Protein 1LVB (pdb70)

Sequence (436 aa):
PRDYNPISSTICHLTNESDGHTTSLYGIGFGPFIITNKHLFRRNNGTLLVQSLHGVFKVKNTTTLQQHLIDGRDIIIRPKDFPPFPQKLKFREPQREERICLVTTNFQTKSSSVSDTSCTFPSSDGIFWKHWIQTKDGQAGSPLVSTRDGFIVGIHSASNFTNTNNYFTSVPKNFELLTNQEAQQWVSGWRLNADSVLWGGHKVFSKPTENLYFQSGTPRDYNPISSTICHLTNESDGHTTSLYGIGFGPFIITNKHLFRRNNGTLLVQSLHGVFKVKNTTTLQQHLIDGRDIIIRPKDFPPFPQKLKFREPQREERICLVTTNFQTKSSSVSDTSCTFPSSDGIFWKHWIQTKDGQAGSPLVSTRDGFIVGIHSASNFTNTNNYFTSVPKNFELLTNQEAQQWVSGWRLNADSVLWGGHKVFSKPTENLYFQSGT

B-factor: mean 45.32, std 8.99, range [18.8, 77.01]

Radius of gyration: 24.38 Å; Cα contacts (8 Å, |Δi|>4): 1129; chains: 4; bounding box: 46×72×44 Å

GO terms:
  GO:0005515 protein binding (F, IPI)

Structure (mmCIF, N/CA/C/O backbone):
data_1LVB
#
_entry.id   1LVB
#
_cell.length_a   125.317
_cell.length_b   125.317
_cell.length_c   127.933
_cell.angle_alpha   90.00
_cell.angle_beta   90.00
_cell.angle_gamma   90.00
#
_symmetry.space_group_name_H-M   'P 42 21 2'
#
loop_
_entity.id
_entity.type
_entity.pdbx_description
1 polymer 'CATALYTIC DOMAIN OF THE NUCLEAR INCLUSION PROTEIN A (NIA)'
2 polymer 'OLIGOPEPTIDE SUBSTRATE FOR THE PROTEASE'
3 non-polymer GLYCEROL
4 water water
#
loop_
_atom_site.group_PDB
_atom_site.id
_atom_site.type_symbol
_atom_site.label_atom_id
_atom_site.label_alt_id
_atom_site.label_comp_id
_atom_site.label_asym_id
_atom_site.label_entity_id
_atom_site.label_seq_id
_atom_site.pdbx_PDB_ins_code
_atom_site.Cartn_x
_atom_site.Cartn_y
_atom_site.Cartn_z
_atom_site.occupancy
_atom_site.B_iso_or_equiv
_atom_site.auth_seq_id
_atom_site.auth_comp_id
_atom_site.auth_asym_id
_atom_site.auth_atom_id
_atom_site.pdbx_PDB_model_num
ATOM 1 N N . PRO A 1 15 ? 54.812 42.046 36.884 1.00 53.19 8 PRO A N 1
ATOM 2 C CA . PRO A 1 15 ? 54.578 43.345 36.209 1.00 52.30 8 PRO A CA 1
ATOM 3 C C . PRO A 1 15 ? 53.140 43.779 36.440 1.00 50.51 8 PRO A C 1
ATOM 4 O O . PRO A 1 15 ? 52.230 42.953 36.459 1.00 51.76 8 PRO A O 1
ATOM 8 N N . ARG A 1 16 ? 52.942 45.078 36.618 1.00 47.57 9 ARG A N 1
ATOM 9 C CA . ARG A 1 16 ? 51.616 45.632 36.837 1.00 44.78 9 ARG A CA 1
ATOM 10 C C . ARG A 1 16 ? 50.774 45.505 35.571 1.00 42.10 9 ARG A C 1
ATOM 11 O O . ARG A 1 16 ? 51.282 45.672 34.459 1.00 39.32 9 ARG A O 1
ATOM 19 N N . ASP A 1 17 ? 49.490 45.203 35.749 1.00 40.06 10 ASP A N 1
ATOM 20 C CA . ASP A 1 17 ? 48.564 45.100 34.623 1.00 39.95 10 ASP A CA 1
ATOM 21 C C . ASP A 1 17 ? 47.786 46.418 34.523 1.00 38.33 10 ASP A C 1
ATOM 22 O O . ASP A 1 17 ? 47.038 46.774 35.432 1.00 36.40 10 ASP A O 1
ATOM 27 N N . TYR A 1 18 ? 47.967 47.131 33.415 1.00 36.99 11 TYR A N 1
ATOM 28 C CA . TYR A 1 18 ? 47.306 48.413 33.213 1.00 36.68 11 TYR A CA 1
ATOM 29 C C . TYR A 1 18 ? 46.028 48.345 32.375 1.00 37.51 11 TYR A C 1
ATOM 30 O O . TYR A 1 18 ? 45.395 49.373 32.118 1.00 36.46 11 TYR A O 1
ATOM 39 N N . ASN A 1 19 ? 45.633 47.150 31.944 1.00 36.10 12 ASN A N 1
ATOM 40 C CA . ASN A 1 19 ? 44.417 47.060 31.151 1.00 35.94 12 ASN A CA 1
ATOM 41 C C . ASN A 1 19 ? 43.191 47.625 31.872 1.00 34.40 12 ASN A C 1
ATOM 42 O O . ASN A 1 19 ? 42.305 48.193 31.238 1.00 34.75 12 ASN A O 1
ATOM 47 N N . PRO A 1 20 ? 43.115 47.477 33.204 1.00 34.42 13 PRO A N 1
ATOM 48 C CA . PRO A 1 20 ? 41.932 48.038 33.872 1.00 34.65 13 PRO A CA 1
ATOM 49 C C . PRO A 1 20 ? 41.852 49.552 33.620 1.00 35.31 13 PRO A C 1
ATOM 50 O O . PRO A 1 20 ? 40.769 50.142 33.668 1.00 34.79 13 PRO A O 1
ATOM 54 N N . ILE A 1 21 ? 43.001 50.172 33.338 1.00 34.12 14 ILE A N 1
ATOM 55 C CA . ILE A 1 21 ? 43.047 51.608 33.058 1.00 33.30 14 ILE A CA 1
ATOM 56 C C . ILE A 1 21 ? 42.879 51.913 31.566 1.00 33.19 14 ILE A C 1
ATOM 57 O O . ILE A 1 21 ? 42.042 52.729 31.187 1.00 33.39 14 ILE A O 1
ATOM 62 N N . SER A 1 22 ? 43.671 51.264 30.720 1.00 31.77 15 SER A N 1
ATOM 63 C CA . SER A 1 22 ? 43.586 51.513 29.286 1.00 33.04 15 SER A CA 1
ATOM 64 C C . SER A 1 22 ? 42.213 51.199 28.703 1.00 33.20 15 SER A C 1
ATOM 65 O O . SER A 1 22 ? 41.794 51.810 27.716 1.00 33.56 15 SER A O 1
ATOM 68 N N . SER A 1 23 ? 41.502 50.259 29.316 1.00 32.51 16 SER A N 1
ATOM 69 C CA . SER A 1 23 ? 40.187 49.887 28.816 1.00 33.98 16 SER A CA 1
ATOM 70 C C . SER A 1 23 ? 39.113 50.942 29.069 1.00 34.63 16 SER A C 1
ATOM 71 O O . SER A 1 23 ? 38.020 50.849 28.522 1.00 36.47 16 SER A O 1
ATOM 74 N N . THR A 1 24 ? 39.416 51.940 29.893 1.00 35.79 17 THR A N 1
ATOM 75 C CA . THR A 1 24 ? 38.448 53.002 30.167 1.00 36.18 17 THR A CA 1
ATOM 76 C C . THR A 1 24 ? 38.767 54.258 29.354 1.00 37.41 17 THR A C 1
ATOM 77 O O . THR A 1 24 ? 38.069 55.264 29.467 1.00 37.92 17 THR A O 1
ATOM 81 N N . ILE A 1 25 ? 39.819 54.210 28.541 1.00 36.30 18 ILE A N 1
ATOM 82 C CA . ILE A 1 25 ? 40.177 55.372 27.737 1.00 36.02 18 ILE A CA 1
ATOM 83 C C . ILE A 1 25 ? 39.242 55.543 26.548 1.00 37.46 18 ILE A C 1
ATOM 84 O O . ILE A 1 25 ? 38.915 54.580 25.858 1.00 37.52 18 ILE A O 1
ATOM 89 N N . CYS A 1 26 ? 38.820 56.784 26.321 1.00 38.41 19 CYS A N 1
ATOM 90 C CA . CYS A 1 26 ? 37.915 57.139 25.227 1.00 39.07 19 CYS A CA 1
ATOM 91 C C . CYS A 1 26 ? 38.605 58.143 24.316 1.00 38.09 19 CYS A C 1
ATOM 92 O O . CYS A 1 26 ? 39.435 58.931 24.770 1.00 36.94 19 CYS A O 1
ATOM 95 N N . HIS A 1 27 ? 38.260 58.120 23.033 1.00 38.37 20 HIS A N 1
ATOM 96 C CA . HIS A 1 27 ? 38.807 59.098 22.104 1.00 38.71 20 HIS A CA 1
ATOM 97 C C . HIS A 1 27 ? 37.653 60.065 21.863 1.00 39.46 20 HIS A C 1
ATOM 98 O O . HIS A 1 27 ? 36.525 59.642 21.586 1.00 40.99 20 HIS A O 1
ATOM 105 N N . LEU A 1 28 ? 37.929 61.357 21.988 1.00 38.70 21 LEU A N 1
ATOM 106 C CA . LEU A 1 28 ? 36.897 62.376 21.846 1.00 39.23 21 LEU A CA 1
ATOM 107 C C . LEU A 1 28 ? 37.162 63.318 20.687 1.00 39.68 21 LEU A C 1
ATOM 108 O O . LEU A 1 28 ? 38.284 63.798 20.491 1.00 39.25 21 LEU A O 1
ATOM 113 N N . THR A 1 29 ? 36.114 63.593 19.923 1.00 39.38 22 THR A N 1
ATOM 114 C CA . THR A 1 29 ? 36.236 64.482 18.789 1.00 40.43 22 THR A CA 1
ATOM 115 C C . THR A 1 29 ? 35.153 65.554 18.874 1.00 42.91 22 THR A C 1
ATOM 116 O O . THR A 1 29 ? 33.954 65.264 18.755 1.00 42.37 22 THR A O 1
ATOM 120 N N . ASN A 1 30 ? 35.586 66.790 19.110 1.00 43.88 23 ASN A N 1
ATOM 121 C CA . ASN A 1 30 ? 34.669 67.912 19.213 1.00 45.42 23 ASN A CA 1
ATOM 122 C C . ASN A 1 30 ? 34.610 68.592 17.862 1.00 46.16 23 ASN A C 1
ATOM 123 O O . ASN A 1 30 ? 35.583 69.199 17.423 1.00 45.06 23 ASN A O 1
ATOM 128 N N . GLU A 1 31 ? 33.458 68.489 17.213 1.00 49.32 24 GLU A N 1
ATOM 129 C CA . GLU A 1 31 ? 33.245 69.079 15.893 1.00 54.10 24 GLU A CA 1
ATOM 130 C C . GLU A 1 31 ? 32.312 70.291 16.026 1.00 52.68 24 GLU A C 1
ATOM 131 O O . GLU A 1 31 ? 31.113 70.135 16.270 1.00 51.90 24 GLU A O 1
ATOM 137 N N . SER A 1 32 ? 32.876 71.492 15.893 1.00 52.48 25 SER A N 1
ATOM 138 C CA . SER A 1 32 ? 32.104 72.732 16.013 1.00 53.76 25 SER A CA 1
ATOM 139 C C . SER A 1 32 ? 32.546 73.824 15.046 1.00 54.05 25 SER A C 1
ATOM 140 O O . SER A 1 32 ? 33.737 73.996 14.782 1.00 53.27 25 SER A O 1
ATOM 143 N N . ASP A 1 33 ? 31.566 74.565 14.538 1.00 54.47 26 ASP A N 1
ATOM 144 C CA . ASP A 1 33 ? 31.800 75.662 13.609 1.00 55.83 26 ASP A CA 1
ATOM 145 C C . ASP A 1 33 ? 32.854 75.352 12.552 1.00 55.80 26 ASP A C 1
ATOM 146 O O . ASP A 1 33 ? 33.708 76.189 12.255 1.00 55.48 26 ASP A O 1
ATOM 151 N N . GLY A 1 34 ? 32.799 74.146 11.995 1.00 55.98 27 GLY A N 1
ATOM 152 C CA . GLY A 1 34 ? 33.743 73.770 10.957 1.00 56.32 27 GLY A CA 1
ATOM 153 C C . GLY A 1 34 ? 35.144 73.442 11.432 1.00 57.51 27 GLY A C 1
ATOM 154 O O . GLY A 1 34 ? 36.074 73.326 10.631 1.00 58.45 27 GLY A O 1
ATOM 155 N N . HIS A 1 35 ? 35.305 73.301 12.740 1.00 57.34 28 HIS A N 1
ATOM 156 C CA . HIS A 1 35 ? 36.603 72.970 13.306 1.00 56.62 28 HIS A CA 1
ATOM 157 C C . HIS A 1 35 ? 36.440 71.775 14.225 1.00 54.19 28 HIS A C 1
ATOM 158 O O . HIS A 1 35 ? 35.335 71.487 14.692 1.00 52.53 28 HIS A O 1
ATOM 165 N N . THR A 1 36 ? 37.537 71.072 14.484 1.00 52.36 29 THR A N 1
ATOM 166 C CA . THR A 1 36 ? 37.465 69.934 15.384 1.00 52.02 29 THR A CA 1
ATOM 167 C C . THR A 1 36 ? 38.665 69.848 16.312 1.00 49.80 29 THR A C 1
ATOM 168 O O . THR A 1 36 ? 39.801 70.151 15.935 1.00 48.78 29 THR A O 1
ATOM 172 N N . THR A 1 37 ? 38.391 69.445 17.542 1.00 47.37 30 THR A N 1
ATOM 173 C CA . THR A 1 37 ? 39.435 69.263 18.534 1.00 44.84 30 THR A CA 1
ATOM 174 C C . THR A 1 37 ? 39.308 67.802 18.942 1.00 42.01 30 THR A C 1
ATOM 175 O O . THR A 1 37 ? 38.240 67.370 19.365 1.00 41.70 30 THR A O 1
ATOM 179 N N . SER A 1 38 ? 40.379 67.035 18.791 1.00 39.73 31 SER A N 1
ATOM 180 C CA . SER A 1 38 ? 40.327 65.629 19.164 1.00 38.59 31 SER A CA 1
ATOM 181 C C . SER A 1 38 ? 41.354 65.322 20.242 1.00 37.28 31 SER A C 1
ATOM 182 O O . SER A 1 38 ? 42.487 65.808 20.198 1.00 35.90 31 SER A O 1
ATOM 185 N N . LEU A 1 39 ? 40.950 64.522 21.216 1.00 35.47 32 LEU A N 1
ATOM 186 C CA . LEU A 1 39 ? 41.843 64.135 22.297 1.00 37.04 32 LEU A CA 1
ATOM 187 C C . LEU A 1 39 ? 41.228 62.976 23.077 1.00 37.53 32 LEU A C 1
ATOM 188 O O . LEU A 1 39 ? 40.136 62.505 22.748 1.00 38.44 32 LEU A O 1
ATOM 193 N N . TYR A 1 40 ? 41.920 62.513 24.106 1.00 36.00 33 TYR A N 1
ATOM 194 C CA . TYR A 1 40 ? 41.427 61.382 24.869 1.00 36.62 33 TYR A CA 1
ATOM 195 C C . TYR A 1 40 ? 40.830 61.746 26.209 1.00 37.35 33 TYR A C 1
ATOM 196 O O . TYR A 1 40 ? 41.076 62.827 26.754 1.00 37.86 33 TYR A O 1
ATOM 205 N N . GLY A 1 41 ? 40.038 60.820 26.730 1.00 36.23 34 GLY A N 1
ATOM 206 C CA . GLY A 1 41 ? 39.412 61.010 28.016 1.00 36.04 34 GLY A CA 1
ATOM 207 C C . GLY A 1 41 ? 39.439 59.701 28.779 1.00 37.49 34 GLY A C 1
ATOM 208 O O . GLY A 1 41 ? 39.778 58.647 28.221 1.00 36.24 34 GLY A O 1
ATOM 209 N N . ILE A 1 42 ? 39.082 59.777 30.056 1.00 36.89 35 ILE A N 1
ATOM 210 C CA . ILE A 1 42 ? 39.040 58.625 30.936 1.00 36.52 35 ILE A CA 1
ATOM 211 C C . ILE A 1 42 ? 37.607 58.453 31.418 1.00 37.10 35 ILE A C 1
ATOM 212 O O . ILE A 1 42 ? 37.060 59.338 32.081 1.00 37.15 35 ILE A O 1
ATOM 217 N N . GLY A 1 43 ? 36.996 57.326 31.064 1.00 36.45 36 GLY A N 1
ATOM 218 C CA . GLY A 1 43 ? 35.626 57.063 31.473 1.00 36.20 36 GLY A CA 1
ATOM 219 C C . GLY A 1 43 ? 35.552 56.558 32.903 1.00 36.54 36 GLY A C 1
ATOM 220 O O . GLY A 1 43 ? 36.418 55.814 33.350 1.00 37.17 36 GLY A O 1
ATOM 221 N N . PHE A 1 44 ? 34.517 56.974 33.623 1.00 38.08 37 PHE A N 1
ATOM 222 C CA . PHE A 1 44 ? 34.316 56.569 35.011 1.00 39.21 37 PHE A CA 1
ATOM 223 C C . PHE A 1 44 ? 32.835 56.754 35.303 1.00 40.67 37 PHE A C 1
ATOM 224 O O . PHE A 1 44 ? 32.334 57.881 35.340 1.00 39.82 37 PHE A O 1
ATOM 232 N N . GLY A 1 45 ? 32.136 55.641 35.501 1.00 41.70 38 GLY A N 1
ATOM 233 C CA . GLY A 1 45 ? 30.709 55.714 35.753 1.00 40.61 38 GLY A CA 1
ATOM 234 C C . GLY A 1 45 ? 30.048 56.440 34.595 1.00 40.05 38 GLY A C 1
ATOM 235 O O . GLY A 1 45 ? 30.322 56.136 33.440 1.00 40.52 38 GLY A O 1
ATOM 236 N N . PRO A 1 46 ? 29.173 57.412 34.870 1.00 39.95 39 PRO A N 1
ATOM 237 C CA . PRO A 1 46 ? 28.488 58.171 33.822 1.00 39.95 39 PRO A CA 1
ATOM 238 C C . PRO A 1 46 ? 29.332 59.370 33.372 1.00 39.98 39 PRO A C 1
ATOM 239 O O . PRO A 1 46 ? 28.871 60.211 32.603 1.00 41.04 39 PRO A O 1
ATOM 243 N N . PHE A 1 47 ? 30.567 59.442 33.852 1.00 39.00 40 PHE A N 1
ATOM 244 C CA . PHE A 1 47 ? 31.438 60.562 33.514 1.00 39.69 40 PHE A CA 1
ATOM 245 C C . PHE A 1 47 ? 32.593 60.217 32.587 1.00 40.80 40 PHE A C 1
ATOM 246 O O . PHE A 1 47 ? 32.958 59.050 32.404 1.00 42.16 40 PHE A O 1
ATOM 254 N N . ILE A 1 48 ? 33.181 61.270 32.033 1.00 38.78 41 ILE A N 1
ATOM 255 C CA . ILE A 1 48 ? 34.363 61.161 31.199 1.00 37.95 41 ILE A CA 1
ATOM 256 C C . ILE A 1 48 ? 35.247 62.316 31.653 1.00 37.54 41 ILE A C 1
ATOM 257 O O . ILE A 1 48 ? 34.849 63.484 31.588 1.00 36.82 41 ILE A O 1
ATOM 262 N N . ILE A 1 49 ? 36.430 61.972 32.146 1.00 35.54 42 ILE A N 1
ATOM 263 C CA . ILE A 1 49 ? 37.393 62.945 32.624 1.00 35.04 42 ILE A CA 1
ATOM 264 C C . ILE A 1 49 ? 38.318 63.247 31.458 1.00 35.65 42 ILE A C 1
ATOM 265 O O . ILE A 1 49 ? 38.859 62.329 30.839 1.00 35.44 42 ILE A O 1
ATOM 270 N N . THR A 1 50 ? 38.510 64.526 31.158 1.00 33.67 43 THR A N 1
ATOM 271 C CA . THR A 1 50 ? 39.340 64.888 30.027 1.00 33.90 43 THR A CA 1
ATOM 272 C C . THR A 1 50 ? 39.856 66.331 30.139 1.00 35.15 43 THR A C 1
ATOM 273 O O . THR A 1 50 ? 39.643 66.982 31.163 1.00 36.26 43 THR A O 1
ATOM 277 N N . ASN A 1 51 ? 40.538 66.825 29.103 1.00 33.51 44 ASN A N 1
ATOM 278 C CA . ASN A 1 51 ? 41.081 68.186 29.135 1.00 34.16 44 ASN A CA 1
ATOM 279 C C . ASN A 1 51 ? 40.033 69.276 28.966 1.00 34.65 44 ASN A C 1
ATOM 280 O O . ASN A 1 51 ? 39.069 69.125 28.216 1.00 33.63 44 ASN A O 1
ATOM 285 N N . LYS A 1 52 ? 40.246 70.388 29.657 1.00 34.96 45 LYS A N 1
ATOM 286 C CA . LYS A 1 52 ? 39.335 71.509 29.569 1.00 35.91 45 LYS A CA 1
ATOM 287 C C . LYS A 1 52 ? 39.393 72.127 28.168 1.00 35.64 45 LYS A C 1
ATOM 288 O O . LYS A 1 52 ? 38.377 72.591 27.656 1.00 37.86 45 LYS A O 1
ATOM 294 N N . HIS A 1 53 ? 40.561 72.117 27.531 1.00 33.91 46 HIS A N 1
ATOM 295 C CA . HIS A 1 53 ? 40.665 72.705 26.201 1.00 36.69 46 HIS A CA 1
ATOM 296 C C . HIS A 1 53 ? 39.914 71.935 25.113 1.00 37.95 46 HIS A C 1
ATOM 297 O O . HIS A 1 53 ? 39.970 72.297 23.938 1.00 38.40 46 HIS A O 1
ATOM 304 N N . LEU A 1 54 ? 39.209 70.879 25.501 1.00 36.40 47 LEU A N 1
ATOM 305 C CA . LEU A 1 54 ? 38.422 70.113 24.544 1.00 38.10 47 LEU A CA 1
ATOM 306 C C . LEU A 1 54 ? 37.314 71.071 24.097 1.00 39.53 47 LEU A C 1
ATOM 307 O O . LEU A 1 54 ? 36.793 70.986 22.985 1.00 36.91 47 LEU A O 1
ATOM 312 N N . PHE A 1 55 ? 36.971 72.000 24.981 1.00 39.88 48 PHE A N 1
ATOM 313 C CA . PHE A 1 55 ? 35.920 72.952 24.689 1.00 40.11 48 PHE A CA 1
ATOM 314 C C . PHE A 1 55 ? 36.406 74.331 24.254 1.00 41.84 48 PHE A C 1
ATOM 315 O O . PHE A 1 55 ? 35.842 75.362 24.640 1.00 40.69 48 PHE A O 1
ATOM 323 N N . ARG A 1 56 ? 37.462 74.343 23.448 1.00 41.76 49 ARG A N 1
ATOM 324 C CA . ARG A 1 56 ? 37.982 75.587 22.917 1.00 44.96 49 ARG A CA 1
ATOM 325 C C . ARG A 1 56 ? 36.766 76.166 22.173 1.00 45.81 49 ARG A C 1
ATOM 326 O O . ARG A 1 56 ? 36.607 77.378 22.053 1.00 44.94 49 ARG A O 1
ATOM 334 N N . ARG A 1 57 ? 35.892 75.272 21.716 1.00 44.69 50 ARG A N 1
ATOM 335 C CA . ARG A 1 57 ? 34.646 75.640 21.051 1.00 44.91 50 ARG A CA 1
ATOM 336 C C . ARG A 1 57 ? 33.579 74.754 21.669 1.00 44.95 50 ARG A C 1
ATOM 337 O O . ARG A 1 57 ? 33.889 73.676 22.179 1.00 45.16 50 ARG A O 1
ATOM 345 N N . ASN A 1 58 ? 32.331 75.206 21.639 1.00 44.35 51 ASN A N 1
ATOM 346 C CA . ASN A 1 58 ? 31.234 74.429 22.198 1.00 45.40 51 ASN A CA 1
ATOM 347 C C . ASN A 1 58 ? 29.940 74.822 21.508 1.00 47.87 51 ASN A C 1
ATOM 348 O O . ASN A 1 58 ? 29.095 75.522 22.075 1.00 48.82 51 ASN A O 1
ATOM 353 N N . ASN A 1 59 ? 29.797 74.365 20.271 1.00 49.08 52 ASN A N 1
ATOM 354 C CA . ASN A 1 59 ? 28.619 74.663 19.476 1.00 50.35 52 ASN A CA 1
ATOM 355 C C . ASN A 1 59 ? 28.532 73.653 18.333 1.00 50.14 52 ASN A C 1
ATOM 356 O O . ASN A 1 59 ? 28.457 74.029 17.161 1.00 51.03 52 ASN A O 1
ATOM 361 N N . GLY A 1 60 ? 28.550 72.369 18.686 1.00 48.49 53 GLY A N 1
ATOM 362 C CA . GLY A 1 60 ? 28.489 71.329 17.678 1.00 46.24 53 GLY A CA 1
ATOM 363 C C . GLY A 1 60 ? 28.217 69.941 18.226 1.00 45.89 53 GLY A C 1
ATOM 364 O O . GLY A 1 60 ? 27.283 69.747 19.007 1.00 45.25 53 GLY A O 1
ATOM 365 N N . THR A 1 61 ? 29.037 68.970 17.823 1.00 45.58 54 THR A N 1
ATOM 366 C CA . THR A 1 61 ? 28.852 67.589 18.272 1.00 44.71 54 THR A CA 1
ATOM 367 C C . THR A 1 61 ? 30.103 66.986 18.902 1.00 43.92 54 THR A C 1
ATOM 368 O O . THR A 1 61 ? 31.222 67.426 18.637 1.00 43.02 54 THR A O 1
ATOM 372 N N . LEU A 1 62 ? 29.895 65.971 19.737 1.00 43.27 55 LEU A N 1
ATOM 373 C CA . LEU A 1 62 ? 30.988 65.278 20.395 1.00 43.66 55 LEU A CA 1
ATOM 374 C C . LEU A 1 62 ? 30.928 63.779 20.092 1.00 44.12 55 LEU A C 1
ATOM 375 O O . LEU A 1 62 ? 30.022 63.076 20.544 1.00 44.08 55 LEU A O 1
ATOM 380 N N . LEU A 1 63 ? 31.900 63.300 19.324 1.00 44.36 56 LEU A N 1
ATOM 381 C CA . LEU A 1 63 ? 31.980 61.886 18.977 1.00 43.38 56 LEU A CA 1
ATOM 382 C C . LEU A 1 63 ? 32.796 61.179 20.068 1.00 42.80 56 LEU A C 1
ATOM 383 O O . LEU A 1 63 ? 33.962 61.516 20.294 1.00 41.47 56 LEU A O 1
ATOM 388 N N . VAL A 1 64 ? 32.187 60.211 20.745 1.00 40.17 57 VAL A N 1
ATOM 389 C CA . VAL A 1 64 ? 32.877 59.475 21.799 1.00 39.32 57 VAL A CA 1
ATOM 390 C C . VAL A 1 64 ? 33.086 58.008 21.427 1.00 41.03 57 VAL A C 1
ATOM 391 O O . VAL A 1 64 ? 32.122 57.256 21.259 1.00 40.31 57 VAL A O 1
ATOM 395 N N . GLN A 1 65 ? 34.347 57.603 21.306 1.00 40.87 58 GLN A N 1
ATOM 396 C CA . GLN A 1 65 ? 34.670 56.223 20.975 1.00 40.70 58 GLN A CA 1
ATOM 397 C C . GLN A 1 65 ? 35.462 55.529 22.075 1.00 41.02 58 GLN A C 1
ATOM 398 O O . GLN A 1 65 ? 36.476 56.042 22.544 1.00 40.61 58 GLN A O 1
ATOM 404 N N . SER A 1 66 ? 34.987 54.354 22.475 1.00 42.45 59 SER A N 1
ATOM 405 C CA . SER A 1 66 ? 35.642 53.546 23.499 1.00 43.15 59 SER A CA 1
ATOM 406 C C . SER A 1 66 ? 35.454 52.084 23.107 1.00 44.25 59 SER A C 1
ATOM 407 O O . SER A 1 66 ? 34.904 51.775 22.047 1.00 43.40 59 SER A O 1
ATOM 410 N N . LEU A 1 67 ? 35.892 51.179 23.969 1.00 45.31 60 LEU A N 1
ATOM 411 C CA . LEU A 1 67 ? 35.740 49.772 23.671 1.00 47.89 60 LEU A CA 1
ATOM 412 C C . LEU A 1 67 ? 34.270 49.340 23.670 1.00 49.51 60 LEU A C 1
ATOM 413 O O . LEU A 1 67 ? 33.944 48.259 23.191 1.00 50.73 60 LEU A O 1
ATOM 418 N N . HIS A 1 68 ? 33.386 50.194 24.181 1.00 50.10 61 HIS A N 1
ATOM 419 C CA . HIS A 1 68 ? 31.954 49.891 24.214 1.00 52.66 61 HIS A CA 1
ATOM 420 C C . HIS A 1 68 ? 31.288 50.222 22.881 1.00 52.85 61 HIS A C 1
ATOM 421 O O . HIS A 1 68 ? 30.191 49.746 22.582 1.00 52.95 61 HIS A O 1
ATOM 428 N N . GLY A 1 69 ? 31.948 51.051 22.084 1.00 51.37 62 GLY A N 1
ATOM 429 C CA . GLY A 1 69 ? 31.384 51.420 20.804 1.00 50.92 62 GLY A CA 1
ATOM 430 C C . GLY A 1 69 ? 31.491 52.910 20.579 1.00 51.08 62 GLY A C 1
ATOM 431 O O . GLY A 1 69 ? 32.175 53.613 21.323 1.00 51.17 62 GLY A O 1
ATOM 432 N N . VAL A 1 70 ? 30.809 53.402 19.556 1.00 50.34 63 VAL A N 1
ATOM 433 C CA . VAL A 1 70 ? 30.857 54.820 19.244 1.00 51.58 63 VAL A CA 1
ATOM 434 C C . VAL A 1 70 ? 29.540 55.521 19.558 1.00 53.13 63 VAL A C 1
ATOM 435 O O . VAL A 1 70 ? 28.517 55.239 18.941 1.00 54.83 63 VAL A O 1
ATOM 439 N N . PHE A 1 71 ? 29.579 56.438 20.520 1.00 53.57 64 PHE A N 1
ATOM 440 C CA . PHE A 1 71 ? 28.401 57.189 20.952 1.00 54.54 64 PHE A CA 1
ATOM 441 C C . PHE A 1 71 ? 28.536 58.639 20.505 1.00 54.22 64 PHE A C 1
ATOM 442 O O . PHE A 1 71 ? 29.597 59.236 20.657 1.00 55.14 64 PHE A O 1
ATOM 450 N N . LYS A 1 72 ? 27.474 59.219 19.961 1.00 54.34 65 LYS A N 1
ATOM 451 C CA . LYS A 1 72 ? 27.561 60.605 19.511 1.00 54.93 65 LYS A CA 1
ATOM 452 C C . LYS A 1 72 ? 26.595 61.561 20.201 1.00 55.71 65 LYS A C 1
ATOM 453 O O . LYS A 1 72 ? 25.389 61.316 20.254 1.00 56.28 65 LYS A O 1
ATOM 459 N N . VAL A 1 73 ? 27.140 62.650 20.737 1.00 55.85 66 VAL A N 1
ATOM 460 C CA . VAL A 1 73 ? 26.333 63.666 21.404 1.00 54.46 66 VAL A CA 1
ATOM 461 C C . VAL A 1 73 ? 25.961 64.656 20.309 1.00 54.62 66 VAL A C 1
ATOM 462 O O . VAL A 1 73 ? 26.833 65.236 19.666 1.00 54.69 66 VAL A O 1
ATOM 466 N N . LYS A 1 74 ? 24.664 64.836 20.090 1.00 55.73 67 LYS A N 1
ATOM 467 C CA . LYS A 1 74 ? 24.179 65.731 19.044 1.00 56.58 67 LYS A CA 1
ATOM 468 C C . LYS A 1 74 ? 24.366 67.220 19.327 1.00 55.88 67 LYS A C 1
ATOM 469 O O . LYS A 1 74 ? 24.663 67.990 18.416 1.00 54.82 67 LYS A O 1
ATOM 475 N N . ASN A 1 75 ? 24.202 67.628 20.582 1.00 54.53 68 ASN A N 1
ATOM 476 C CA . ASN A 1 75 ? 24.373 69.034 20.937 1.00 53.54 68 ASN A CA 1
ATOM 477 C C . ASN A 1 75 ? 25.310 69.195 22.134 1.00 51.70 68 ASN A C 1
ATOM 478 O O . ASN A 1 75 ? 24.911 68.952 23.274 1.00 52.32 68 ASN A O 1
ATOM 483 N N . THR A 1 76 ? 26.545 69.619 21.881 1.00 49.07 69 THR A N 1
ATOM 484 C CA . THR A 1 76 ? 27.521 69.793 22.955 1.00 47.70 69 THR A CA 1
ATOM 485 C C . THR A 1 76 ? 27.135 70.889 23.949 1.00 48.19 69 THR A C 1
ATOM 486 O O . THR A 1 76 ? 27.468 70.803 25.130 1.00 47.23 69 THR A O 1
ATOM 490 N N . THR A 1 77 ? 26.426 71.912 23.477 1.00 46.57 70 THR A N 1
ATOM 491 C CA . THR A 1 77 ? 26.043 73.019 24.348 1.00 46.34 70 THR A CA 1
ATOM 492 C C . THR A 1 77 ? 25.198 72.599 25.543 1.00 45.79 70 THR A C 1
ATOM 493 O O . THR A 1 77 ? 25.149 73.308 26.545 1.00 46.20 70 THR A O 1
ATOM 497 N N . THR A 1 78 ? 24.535 71.454 25.457 1.00 44.30 71 THR A N 1
ATOM 498 C CA . THR A 1 78 ? 23.708 71.032 26.578 1.00 44.57 71 THR A CA 1
ATOM 499 C C . THR A 1 78 ? 24.378 69.960 27.417 1.00 43.46 71 THR A C 1
ATOM 500 O O . THR A 1 78 ? 23.802 69.446 28.371 1.00 44.00 71 THR A O 1
ATOM 504 N N . LEU A 1 79 ? 25.607 69.631 27.053 1.00 43.27 72 LEU A N 1
ATOM 505 C CA . LEU A 1 79 ? 26.382 68.634 27.777 1.00 43.85 72 LEU A CA 1
ATOM 506 C C . LEU A 1 79 ? 26.764 69.221 29.146 1.00 43.49 72 LEU A C 1
ATOM 507 O O . LEU A 1 79 ? 27.342 70.310 29.217 1.00 43.03 72 LEU A O 1
ATOM 512 N N . GLN A 1 80 ? 26.427 68.526 30.230 1.00 42.78 73 GLN A N 1
ATOM 513 C CA . GLN A 1 80 ? 26.772 69.024 31.560 1.00 43.85 73 GLN A CA 1
ATOM 514 C C . GLN A 1 80 ? 28.268 68.863 31.817 1.00 45.18 73 GLN A C 1
ATOM 515 O O . GLN A 1 80 ? 28.841 67.798 31.585 1.00 45.78 73 GLN A O 1
ATOM 521 N N . GLN A 1 81 ? 28.893 69.925 32.308 1.00 44.24 74 GLN A N 1
ATOM 522 C CA . GLN A 1 81 ? 30.320 69.912 32.565 1.00 44.26 74 GLN A CA 1
ATOM 523 C C . GLN A 1 81 ? 30.683 70.455 33.945 1.00 42.81 74 GLN A C 1
ATOM 524 O O . GLN A 1 81 ? 29.996 71.335 34.476 1.00 42.97 74 GLN A O 1
ATOM 530 N N . HIS A 1 82 ? 31.743 69.895 34.530 1.00 39.42 75 HIS A N 1
ATOM 531 C CA . HIS A 1 82 ? 32.259 70.337 35.825 1.00 38.37 75 HIS A CA 1
ATOM 532 C C . HIS A 1 82 ? 33.702 70.780 35.586 1.00 39.13 75 HIS A C 1
ATOM 53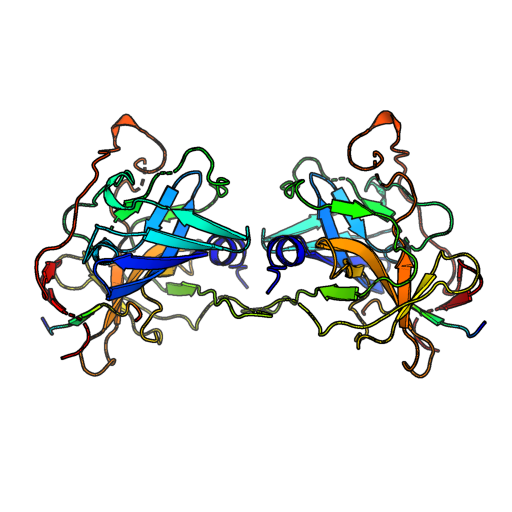3 O O . HIS A 1 82 ? 34.593 69.954 35.336 1.00 37.12 75 HIS A O 1
ATOM 540 N N . LEU A 1 83 ? 33.923 72.087 35.659 1.00 39.06 76 LEU A N 1
ATOM 541 C CA . LEU A 1 83 ? 35.239 72.662 35.426 1.00 39.79 76 LEU A CA 1
ATOM 542 C C . LEU A 1 83 ? 36.095 72.643 36.688 1.00 39.33 76 LEU A C 1
ATOM 543 O O . LEU A 1 83 ? 35.624 73.003 37.764 1.00 42.05 76 LEU A O 1
ATOM 548 N N . ILE A 1 84 ? 37.349 72.214 36.551 1.00 38.13 77 ILE A N 1
ATOM 549 C CA . ILE A 1 84 ? 38.279 72.180 37.676 1.00 36.58 77 ILE A CA 1
ATOM 550 C C . ILE A 1 84 ? 39.025 73.518 37.669 1.00 37.74 77 ILE A C 1
ATOM 551 O O . ILE A 1 84 ? 39.711 73.838 36.694 1.00 35.78 77 ILE A O 1
ATOM 556 N N . ASP A 1 85 ? 38.890 74.291 38.748 1.00 37.80 78 ASP A N 1
ATOM 557 C CA . ASP A 1 85 ? 39.550 75.597 38.844 1.00 38.81 78 ASP A CA 1
ATOM 558 C C . ASP A 1 85 ? 41.035 75.546 38.486 1.00 37.96 78 ASP A C 1
ATOM 559 O O . ASP A 1 85 ? 41.770 74.681 38.961 1.00 38.12 78 ASP A O 1
ATOM 564 N N . GLY A 1 86 ? 41.457 76.486 37.643 1.00 38.12 79 GLY A N 1
ATOM 565 C CA . GLY A 1 86 ? 42.853 76.618 37.247 1.00 36.29 79 GLY A CA 1
ATOM 566 C C . GLY A 1 86 ? 43.584 75.502 36.524 1.00 36.64 79 GLY A C 1
ATOM 567 O O . GLY A 1 86 ? 44.762 75.662 36.198 1.00 36.92 79 GLY A O 1
ATOM 568 N N . ARG A 1 87 ? 42.908 74.393 36.250 1.00 34.84 80 ARG A N 1
ATOM 569 C CA . ARG A 1 87 ? 43.550 73.260 35.589 1.00 35.00 80 ARG A CA 1
ATOM 570 C C . ARG A 1 87 ? 42.937 72.908 34.242 1.00 34.70 80 ARG A C 1
ATOM 571 O O . ARG A 1 87 ? 41.772 73.194 33.987 1.00 33.97 80 ARG A O 1
ATOM 579 N N . ASP A 1 88 ? 43.729 72.263 33.390 1.00 35.15 81 ASP A N 1
ATOM 580 C CA . ASP A 1 88 ? 43.242 71.818 32.086 1.00 34.20 81 ASP A CA 1
ATOM 581 C C . ASP A 1 88 ? 42.557 70.457 32.282 1.00 34.29 81 ASP A C 1
ATOM 582 O O . ASP A 1 88 ? 42.949 69.459 31.676 1.00 34.83 81 ASP A O 1
ATOM 595 N N . ILE A 1 90 ? 38.448 68.686 33.074 1.00 37.24 83 ILE A N 1
ATOM 596 C CA . ILE A 1 90 ? 37.009 68.916 33.123 1.00 38.77 83 ILE A CA 1
ATOM 597 C C . ILE A 1 90 ? 36.310 67.560 33.246 1.00 40.20 83 ILE A C 1
ATOM 598 O O . ILE A 1 90 ? 36.821 66.550 32.761 1.00 41.50 83 ILE A O 1
ATOM 603 N N . ILE A 1 91 ? 35.173 67.513 33.928 1.00 40.14 84 ILE A N 1
ATOM 604 C CA . ILE A 1 91 ? 34.439 66.260 34.031 1.00 39.39 84 ILE A CA 1
ATOM 605 C C . ILE A 1 91 ? 33.166 66.435 33.215 1.00 40.96 84 ILE A C 1
ATOM 606 O O . ILE A 1 91 ? 32.435 67.409 33.396 1.00 41.66 84 ILE A O 1
ATOM 611 N N . ILE A 1 92 ? 32.915 65.507 32.298 1.00 41.43 85 ILE A N 1
ATOM 612 C CA . ILE A 1 92 ? 31.717 65.564 31.470 1.00 41.65 85 ILE A CA 1
ATOM 613 C C . ILE A 1 92 ? 30.720 64.506 31.921 1.00 42.53 85 ILE A C 1
ATOM 614 O O . ILE A 1 92 ? 31.074 63.339 32.087 1.00 42.07 85 ILE A O 1
ATOM 619 N N . ARG A 1 93 ? 29.476 64.913 32.131 1.00 43.72 86 ARG A N 1
ATOM 620 C CA . ARG A 1 93 ? 28.431 63.973 32.504 1.00 45.20 86 ARG A CA 1
ATOM 621 C C . ARG A 1 93 ? 27.803 63.642 31.164 1.00 44.78 86 ARG A C 1
ATOM 622 O O . ARG A 1 93 ? 27.235 64.513 30.520 1.00 46.52 86 ARG A O 1
ATOM 638 N N . PRO A 1 95 ? 25.183 61.875 28.358 1.00 47.26 88 PRO A N 1
ATOM 639 C CA . PRO A 1 95 ? 23.724 61.723 28.299 1.00 51.38 88 PRO A CA 1
ATOM 640 C C . PRO A 1 95 ? 23.224 60.500 29.078 1.00 54.58 88 PRO A C 1
ATOM 641 O O . PRO A 1 95 ? 23.936 59.503 29.218 1.00 55.99 88 PRO A O 1
ATOM 645 N N . LYS A 1 96 ? 21.995 60.580 29.578 1.00 57.59 89 LYS A N 1
ATOM 646 C CA . LYS A 1 96 ? 21.415 59.496 30.363 1.00 60.54 89 LYS A CA 1
ATOM 647 C C . LYS A 1 96 ? 21.468 58.125 29.694 1.00 60.19 89 LYS A C 1
ATOM 648 O O . LYS A 1 96 ? 21.572 57.106 30.371 1.00 60.65 89 LYS A O 1
ATOM 654 N N . ASP A 1 97 ? 21.412 58.094 28.369 1.00 59.99 90 ASP A N 1
ATOM 655 C CA . ASP A 1 97 ? 21.444 56.825 27.654 1.00 60.78 90 ASP A CA 1
ATOM 656 C C . ASP A 1 97 ? 22.853 56.408 27.224 1.00 60.10 90 ASP A C 1
ATOM 657 O O . ASP A 1 97 ? 23.016 55.581 26.324 1.00 60.81 90 ASP A O 1
ATOM 662 N N . PHE A 1 98 ? 23.868 56.989 27.854 1.00 58.68 91 PHE A N 1
ATOM 663 C CA . PHE A 1 98 ? 25.252 56.641 27.545 1.00 57.25 91 PHE A CA 1
ATOM 664 C C . PHE A 1 98 ? 25.640 55.473 28.437 1.00 54.35 91 PHE A C 1
ATOM 665 O O . PHE A 1 98 ? 25.493 55.544 29.655 1.00 54.26 91 PHE A O 1
ATOM 673 N N . PRO A 1 99 ? 26.132 54.376 27.846 1.00 53.10 92 PRO A N 1
ATOM 674 C CA . PRO A 1 99 ? 26.528 53.213 28.650 1.00 51.50 92 PRO A CA 1
ATOM 675 C C . PRO A 1 99 ? 27.612 53.622 29.642 1.00 49.44 92 PRO A C 1
ATOM 676 O O . PRO A 1 99 ? 28.653 54.130 29.249 1.00 48.13 92 PRO A O 1
ATOM 680 N N . PRO A 1 100 ? 27.371 53.407 30.943 1.00 48.30 93 PRO A N 1
ATOM 681 C CA . PRO A 1 100 ? 28.298 53.746 32.029 1.00 47.47 93 PRO A CA 1
ATOM 682 C C . PRO A 1 100 ? 29.584 52.932 32.010 1.00 47.29 93 PRO A C 1
ATOM 683 O O . PRO A 1 100 ? 29.592 51.784 31.567 1.00 49.59 93 PRO A O 1
ATOM 687 N N . PHE A 1 101 ? 30.666 53.533 32.498 1.00 45.20 94 PHE A N 1
ATOM 688 C CA . PHE A 1 101 ? 31.955 52.859 32.591 1.00 42.92 94 PHE A CA 1
ATOM 689 C C . PHE A 1 101 ? 32.026 52.346 34.021 1.00 41.89 94 PHE A C 1
ATOM 690 O O . PHE A 1 101 ? 31.197 52.706 34.854 1.00 40.71 94 PHE A O 1
ATOM 698 N N . PRO A 1 102 ? 33.022 51.500 34.323 1.00 41.61 95 PRO A N 1
ATOM 699 C CA . PRO A 1 102 ? 33.174 50.965 35.681 1.00 42.65 95 PRO A CA 1
ATOM 700 C C . PRO A 1 102 ? 33.582 52.103 36.620 1.00 43.74 95 PRO A C 1
ATOM 701 O O . PRO A 1 102 ? 33.763 53.243 36.184 1.00 45.72 95 PRO A O 1
ATOM 705 N N . GLN A 1 103 ? 33.734 51.797 37.900 1.00 44.33 96 GLN A N 1
ATOM 706 C CA . GLN A 1 103 ? 34.128 52.806 38.874 1.00 44.89 96 GLN A CA 1
ATOM 707 C C . GLN A 1 103 ? 35.214 52.251 39.783 1.00 44.87 96 GLN A C 1
ATOM 708 O O . GLN A 1 103 ? 35.249 52.531 40.983 1.00 44.32 96 GLN A O 1
ATOM 714 N N . LYS A 1 104 ? 36.114 51.473 39.188 1.00 43.94 97 LYS A N 1
ATOM 715 C CA . LYS A 1 104 ? 37.201 50.857 39.928 1.00 44.86 97 LYS A CA 1
ATOM 716 C C . LYS A 1 104 ? 38.465 51.714 39.926 1.00 43.68 97 LYS A C 1
ATOM 717 O O . LYS A 1 104 ? 39.325 51.565 40.787 1.00 42.75 97 LYS A O 1
ATOM 723 N N . LEU A 1 105 ? 38.573 52.602 38.942 1.00 44.40 98 LEU A N 1
ATOM 724 C CA . LEU A 1 105 ? 39.719 53.503 38.807 1.00 43.15 98 LEU A CA 1
ATOM 725 C C . LEU A 1 105 ? 40.012 54.284 40.087 1.00 42.69 98 LEU A C 1
ATOM 726 O O . LEU A 1 105 ? 39.100 54.663 40.817 1.00 41.96 98 LEU A O 1
ATOM 731 N N . LYS A 1 106 ? 41.290 54.528 40.351 1.00 43.36 99 LYS A N 1
ATOM 732 C CA . LYS A 1 106 ? 41.700 55.311 41.510 1.00 44.77 99 LYS A CA 1
ATOM 733 C C . LYS A 1 106 ? 42.516 56.528 41.048 1.00 45.35 99 LYS A C 1
ATOM 734 O O . LYS A 1 106 ? 43.365 56.417 40.157 1.00 43.36 99 LYS A O 1
ATOM 740 N N . PHE A 1 107 ? 42.241 57.686 41.645 1.00 44.18 100 PHE A N 1
ATOM 741 C CA . PHE A 1 107 ? 42.956 58.919 41.318 1.00 43.55 100 PHE A CA 1
ATOM 742 C C . PHE A 1 107 ? 43.530 59.527 42.598 1.00 43.57 100 PHE A C 1
ATOM 743 O O . PHE A 1 107 ? 43.004 59.298 43.688 1.00 45.24 100 PHE A O 1
ATOM 751 N N . ARG A 1 108 ? 44.604 60.301 42.465 1.00 41.41 101 ARG A N 1
ATOM 752 C CA . ARG A 1 108 ? 45.211 60.985 43.608 1.00 40.17 101 ARG A CA 1
ATOM 753 C C . ARG A 1 108 ? 46.216 62.000 43.079 1.00 40.53 101 ARG A C 1
ATOM 754 O O . ARG A 1 108 ? 46.621 61.925 41.915 1.00 40.21 101 ARG A O 1
ATOM 762 N N . GLU A 1 109 ? 46.612 62.948 43.922 1.00 40.10 102 GLU A N 1
ATOM 763 C CA . GLU A 1 109 ? 47.570 63.961 43.510 1.00 41.30 102 GLU A CA 1
ATOM 764 C C . GLU A 1 109 ? 48.931 63.325 43.307 1.00 42.26 102 GLU A C 1
ATOM 765 O O . GLU A 1 109 ? 49.277 62.360 43.993 1.00 43.20 102 GLU A O 1
ATOM 771 N N . PRO A 1 110 ? 49.728 63.856 42.366 1.00 41.91 103 PRO A N 1
ATOM 772 C CA . PRO A 1 110 ? 51.048 63.261 42.167 1.00 42.84 103 PRO A CA 1
ATOM 773 C C . PRO A 1 110 ? 51.804 63.576 43.452 1.00 44.02 103 PRO A C 1
ATOM 774 O O . PRO A 1 110 ? 51.518 64.580 44.101 1.00 44.17 103 PRO A O 1
ATOM 778 N N . GLN A 1 111 ? 52.762 62.740 43.821 1.00 44.44 104 GLN A N 1
ATOM 779 C CA . GLN A 1 111 ? 53.531 62.988 45.028 1.00 44.60 104 GLN A CA 1
ATOM 780 C C . GLN A 1 111 ? 54.983 63.207 44.661 1.00 44.16 104 GLN A C 1
ATOM 781 O O . GLN A 1 111 ? 55.417 62.878 43.556 1.00 42.88 104 GLN A O 1
ATOM 787 N N . ARG A 1 112 ? 55.728 63.772 45.600 1.00 45.68 105 ARG A N 1
ATOM 788 C CA . ARG A 1 112 ? 57.141 64.052 45.411 1.00 46.72 105 ARG A CA 1
ATOM 789 C C . ARG A 1 112 ? 57.843 62.725 45.128 1.00 46.18 105 ARG A C 1
ATOM 790 O O . ARG A 1 112 ? 57.650 61.758 45.854 1.00 45.98 105 ARG A O 1
ATOM 798 N N . GLU A 1 113 ? 58.633 62.684 44.060 1.00 45.00 106 GLU A N 1
ATOM 799 C CA . GLU A 1 113 ? 59.358 61.481 43.644 1.00 46.63 106 GLU A CA 1
ATOM 800 C C . GLU A 1 113 ? 58.520 60.447 42.890 1.00 44.86 106 GLU A C 1
ATOM 801 O O . GLU A 1 113 ? 58.970 59.320 42.716 1.00 44.84 106 GLU A O 1
ATOM 807 N N . GLU A 1 114 ? 57.318 60.814 42.441 1.00 43.85 107 GLU A N 1
ATOM 808 C CA . GLU A 1 114 ? 56.473 59.874 41.688 1.00 42.66 107 GLU A CA 1
ATOM 809 C C . GLU A 1 114 ? 57.244 59.232 40.554 1.00 42.06 107 GLU A C 1
ATOM 810 O O . GLU A 1 114 ? 58.018 59.894 39.863 1.00 42.43 107 GLU A O 1
ATOM 816 N N . ARG A 1 115 ? 57.016 57.945 40.352 1.00 40.67 108 ARG A N 1
ATOM 817 C CA . ARG A 1 115 ? 57.610 57.247 39.222 1.00 41.24 108 ARG A CA 1
ATOM 818 C C . ARG A 1 115 ? 56.345 57.086 38.383 1.00 39.96 108 ARG A C 1
ATOM 819 O O . ARG A 1 115 ? 55.347 56.547 38.864 1.00 38.51 108 ARG A O 1
ATOM 827 N N . ILE A 1 116 ? 56.363 57.578 37.151 1.00 38.01 109 ILE A N 1
ATOM 828 C CA . ILE A 1 116 ? 55.169 57.503 36.326 1.00 37.25 109 ILE A CA 1
ATOM 829 C C . ILE A 1 116 ? 55.340 56.843 34.974 1.00 36.83 109 ILE A C 1
ATOM 830 O O . ILE A 1 116 ? 56.454 56.680 34.479 1.00 36.41 109 ILE A O 1
ATOM 835 N N . CYS A 1 117 ? 54.208 56.466 34.388 1.00 35.62 110 CYS A N 1
ATOM 836 C CA . CYS A 1 117 ? 54.174 55.886 33.058 1.00 35.81 110 CYS A CA 1
ATOM 837 C C . CYS A 1 117 ? 52.914 56.424 32.376 1.00 33.81 110 CYS A C 1
ATOM 838 O O . CYS A 1 117 ? 51.964 56.845 33.044 1.00 33.06 110 CYS A O 1
ATOM 841 N N . LEU A 1 118 ? 52.922 56.430 31.052 1.00 33.98 111 LEU A N 1
ATOM 842 C CA . LEU A 1 118 ? 51.787 56.908 30.271 1.00 33.32 111 LEU A CA 1
ATOM 843 C C . LEU A 1 118 ? 50.999 55.716 29.734 1.00 33.89 111 LEU A C 1
ATOM 844 O O . LEU A 1 118 ? 51.573 54.830 29.103 1.00 34.02 111 LEU A O 1
ATOM 849 N N . VAL A 1 119 ? 49.694 55.680 29.996 1.00 35.39 112 VAL A N 1
ATOM 850 C CA . VAL A 1 119 ? 48.853 54.604 29.481 1.00 35.18 112 VAL A CA 1
ATOM 851 C C . VAL A 1 119 ? 48.044 55.190 28.336 1.00 35.95 112 VAL A C 1
ATOM 852 O O . VAL A 1 119 ? 47.358 56.206 28.496 1.00 35.78 112 VAL A O 1
ATOM 856 N N . THR A 1 120 ? 48.120 54.528 27.187 1.00 36.08 113 THR A N 1
ATOM 857 C CA . THR A 1 120 ? 47.464 54.979 25.971 1.00 38.63 113 THR A CA 1
ATOM 858 C C . THR A 1 120 ? 46.595 53.915 25.294 1.00 38.51 113 THR A C 1
ATOM 859 O O . THR A 1 120 ? 46.744 52.722 25.548 1.00 36.76 113 THR A O 1
ATOM 863 N N . THR A 1 121 ? 45.680 54.371 24.443 1.00 38.11 114 THR A N 1
ATOM 864 C CA . THR A 1 121 ? 44.807 53.503 23.670 1.00 38.28 114 THR A CA 1
ATOM 865 C C . THR A 1 121 ? 44.647 54.161 22.301 1.00 40.02 114 THR A C 1
ATOM 866 O O . THR A 1 121 ? 44.597 55.387 22.199 1.00 41.00 114 THR A O 1
ATOM 870 N N . ASN A 1 122 ? 44.581 53.346 21.253 1.00 40.56 115 ASN A N 1
ATOM 871 C CA . ASN A 1 122 ? 44.453 53.845 19.887 1.00 41.08 115 ASN A CA 1
ATOM 872 C C . ASN A 1 122 ? 43.396 53.059 19.105 1.00 39.72 115 ASN A C 1
ATOM 873 O O . ASN A 1 122 ? 43.423 51.835 19.092 1.00 37.28 115 ASN A O 1
ATOM 878 N N . PHE A 1 123 ? 42.480 53.763 18.448 1.00 39.26 116 PHE A N 1
ATOM 879 C CA . PHE A 1 123 ? 41.441 53.100 17.675 1.00 41.80 116 PHE A CA 1
ATOM 880 C C . PHE A 1 123 ? 41.633 53.261 16.169 1.00 43.14 116 PHE A C 1
ATOM 881 O O . PHE A 1 123 ? 41.808 54.374 15.675 1.00 44.18 116 PHE A O 1
ATOM 889 N N . GLN A 1 124 ? 41.601 52.143 15.449 1.00 43.54 117 GLN A N 1
ATOM 890 C CA . GLN A 1 124 ? 41.732 52.146 13.996 1.00 42.98 117 GLN A CA 1
ATOM 891 C C . GLN A 1 124 ? 40.440 51.580 13.411 1.00 43.73 117 GLN A C 1
ATOM 892 O O . GLN A 1 124 ? 39.541 51.195 14.158 1.00 43.30 117 GLN A O 1
ATOM 898 N N . THR A 1 125 ? 40.334 51.539 12.085 1.00 44.67 118 THR A N 1
ATOM 899 C CA . THR A 1 125 ? 39.122 51.036 11.446 1.00 45.51 118 THR A CA 1
ATOM 900 C C . THR A 1 125 ? 38.848 49.558 11.714 1.00 45.41 118 THR A C 1
ATOM 901 O O . THR A 1 125 ? 37.726 49.197 12.071 1.00 44.39 118 THR A O 1
ATOM 905 N N . LYS A 1 126 ? 39.870 48.717 11.550 1.00 45.75 119 LYS A N 1
ATOM 906 C CA . LYS A 1 126 ? 39.731 47.270 11.746 1.00 47.36 119 LYS A CA 1
ATOM 907 C C . LYS A 1 126 ? 40.551 46.710 12.909 1.00 46.82 119 LYS A C 1
ATOM 908 O O . LYS A 1 126 ? 40.715 45.498 13.032 1.00 46.50 119 LYS A O 1
ATOM 914 N N . SER A 1 127 ? 41.078 47.582 13.757 1.00 44.31 120 SER A N 1
ATOM 915 C CA . SER A 1 127 ? 41.880 47.120 14.879 1.00 42.44 120 SER A CA 1
ATOM 916 C C . SER A 1 127 ? 41.963 48.193 15.942 1.00 40.92 120 SER A C 1
ATOM 917 O O . SER A 1 127 ? 41.513 49.320 15.748 1.00 39.65 120 SER A O 1
ATOM 928 N N . SER A 1 129 ? 44.443 49.146 19.826 1.00 36.59 122 SER A N 1
ATOM 929 C CA . SER A 1 129 ? 45.568 48.750 20.665 1.00 37.65 122 SER A CA 1
ATOM 930 C C . SER A 1 129 ? 45.757 49.677 21.854 1.00 37.28 122 SER A C 1
ATOM 931 O O . SER A 1 129 ? 45.245 50.799 21.872 1.00 38.28 122 SER A O 1
ATOM 934 N N . SER A 1 130 ? 46.490 49.187 22.848 1.00 36.56 123 SER A N 1
ATOM 935 C CA . SER A 1 130 ? 46.780 49.944 24.057 1.00 36.31 123 SER A CA 1
ATOM 936 C C . SER A 1 130 ? 48.172 49.566 24.511 1.00 37.04 123 SER A C 1
ATOM 937 O O . SER A 1 130 ? 48.648 48.464 24.231 1.00 37.27 123 SER A O 1
ATOM 948 N N . VAL A 1 132 ? 51.527 50.706 27.646 1.00 37.64 125 VAL A N 1
ATOM 949 C CA . VAL A 1 132 ? 51.974 51.432 28.817 1.00 36.10 125 VAL A CA 1
ATOM 950 C C . VAL A 1 132 ? 53.455 51.660 28.578 1.00 37.57 125 VAL A C 1
ATOM 951 O O . VAL A 1 132 ? 54.195 50.721 28.265 1.00 37.75 125 VAL A O 1
ATOM 955 N N . SER A 1 133 ? 53.872 52.914 28.707 1.00 35.69 126 SER A N 1
ATOM 956 C CA . SER A 1 133 ? 55.257 53.318 28.482 1.00 35.77 126 SER A CA 1
ATOM 957 C C . SER A 1 133 ? 56.202 52.846 29.578 1.00 37.65 126 SER A C 1
ATOM 958 O O . SER A 1 133 ? 55.766 52.325 30.609 1.00 37.57 126 SER A O 1
ATOM 961 N N . ASP A 1 134 ? 57.501 53.036 29.356 1.00 39.04 127 ASP A N 1
ATOM 962 C CA . ASP A 1 134 ? 58.483 52.686 30.376 1.00 41.28 127 ASP A CA 1
ATOM 963 C C . ASP A 1 134 ? 58.291 53.712 31.501 1.00 41.03 127 ASP A C 1
ATOM 964 O O . ASP A 1 134 ? 57.591 54.711 31.321 1.00 37.72 127 ASP A O 1
ATOM 969 N N . THR A 1 135 ? 58.905 53.456 32.652 1.00 42.10 128 THR A N 1
ATOM 970 C CA . THR A 1 135 ? 58.785 54.330 33.813 1.00 43.78 128 THR A CA 1
ATOM 971 C C . THR A 1 135 ? 59.757 55.503 33.809 1.00 45.64 128 THR A C 1
ATOM 972 O O . THR A 1 135 ? 60.927 55.349 33.455 1.00 45.11 128 THR A O 1
ATOM 976 N N . SER A 1 136 ? 59.272 56.673 34.219 1.00 45.78 129 SER A N 1
ATOM 977 C CA . SER A 1 136 ? 60.113 57.866 34.274 1.00 45.43 129 SER A CA 1
ATOM 978 C C . SER A 1 136 ? 59.762 58.719 35.488 1.00 44.91 129 SER A C 1
ATOM 979 O O . SER A 1 136 ? 58.835 58.390 36.230 1.00 44.97 129 SER A O 1
ATOM 982 N N . CYS A 1 137 ? 60.469 59.678 35.669 1.00 37.83 130 CYS A N 1
ATOM 983 C CA . CYS A 1 137 ? 60.296 60.527 36.823 1.00 37.03 130 CYS A CA 1
ATOM 984 C C . CYS A 1 137 ? 59.498 61.807 36.483 1.00 34.98 130 CYS A C 1
ATOM 985 O O . CYS A 1 137 ? 59.118 61.965 35.333 1.00 35.20 130 CYS A O 1
ATOM 988 N N . THR A 1 138 ? 59.142 62.747 37.451 1.00 36.54 131 THR A N 1
ATOM 989 C CA . THR A 1 138 ? 58.444 63.999 37.210 1.00 35.68 131 THR A CA 1
ATOM 990 C C . THR A 1 138 ? 58.485 64.926 38.424 1.00 35.53 131 THR A C 1
ATOM 991 O O . THR A 1 138 ? 58.729 64.483 39.536 1.00 35.93 131 THR A O 1
ATOM 995 N N . PHE A 1 139 ? 58.250 66.214 38.200 1.00 35.18 132 PHE A N 1
ATOM 996 C CA . PHE A 1 139 ? 58.207 67.184 39.285 1.00 36.54 132 PHE A CA 1
ATOM 997 C C . PHE A 1 139 ? 57.361 68.389 38.880 1.00 36.73 132 PHE A C 1
ATOM 998 O O . PHE A 1 139 ? 57.204 68.686 37.696 1.00 35.76 132 PHE A O 1
ATOM 1006 N N . PRO A 1 140 ? 56.794 69.091 39.866 1.00 37.11 133 PRO A N 1
ATOM 1007 C CA . PRO A 1 140 ? 55.942 70.260 39.633 1.00 39.52 133 PRO A CA 1
ATOM 1008 C C . PRO A 1 140 ? 56.571 71.413 38.866 1.00 41.54 133 PRO A C 1
ATOM 1009 O O . PRO A 1 140 ? 57.761 71.689 38.985 1.00 38.78 133 PRO A O 1
ATOM 1013 N N . SER A 1 141 ? 55.744 72.064 38.060 1.00 44.54 134 SER A N 1
ATOM 1014 C CA . SER A 1 141 ? 56.145 73.252 37.321 1.00 47.44 134 SER A CA 1
ATOM 1015 C C . SER A 1 141 ? 55.419 74.298 38.165 1.00 48.59 134 SER A C 1
ATOM 1016 O O . SER A 1 141 ? 54.204 74.203 38.352 1.00 48.09 134 SER A O 1
ATOM 1019 N N . SER A 1 142 ? 56.162 75.259 38.702 1.00 51.69 135 SER A N 1
ATOM 1020 C CA . SER A 1 142 ? 55.594 76.301 39.566 1.00 54.64 135 SER A CA 1
ATOM 1021 C C . SER A 1 142 ? 54.534 75.760 40.532 1.00 55.41 135 SER A C 1
ATOM 1022 O O . SER A 1 142 ? 54.840 74.938 41.397 1.00 57.81 135 SER A O 1
ATOM 1025 N N . ASP A 1 143 ? 53.296 76.219 40.366 1.00 56.52 136 ASP A N 1
ATOM 1026 C CA . ASP A 1 143 ? 52.156 75.826 41.202 1.00 57.72 136 ASP A CA 1
ATOM 1027 C C . ASP A 1 143 ? 51.983 74.340 41.465 1.00 55.22 136 ASP A C 1
ATOM 1028 O O . ASP A 1 143 ? 51.705 73.925 42.584 1.00 55.87 136 ASP A O 1
ATOM 1033 N N . GLY A 1 144 ? 52.115 73.546 40.415 1.00 52.74 137 GLY A N 1
ATOM 1034 C CA . GLY A 1 144 ? 51.892 72.126 40.546 1.00 48.51 137 GLY A CA 1
ATOM 1035 C C . GLY A 1 144 ? 50.639 71.848 39.732 1.00 46.54 137 GLY A C 1
ATOM 1036 O O . GLY A 1 144 ? 50.106 70.735 39.737 1.00 46.44 137 GLY A O 1
ATOM 1037 N N . ILE A 1 145 ? 50.153 72.882 39.044 1.00 41.86 138 ILE A N 1
ATOM 1038 C CA . ILE A 1 145 ? 48.988 72.728 38.191 1.00 39.27 138 ILE A CA 1
ATOM 1039 C C . ILE A 1 145 ? 49.465 71.785 37.093 1.00 38.03 138 ILE A C 1
ATOM 1040 O O . ILE A 1 145 ? 48.846 70.759 36.831 1.00 38.55 138 ILE A O 1
ATOM 1045 N N . PHE A 1 146 ? 50.570 72.155 36.454 1.00 36.02 139 PHE A N 1
ATOM 1046 C CA . PHE A 1 146 ? 51.178 71.336 35.414 1.00 36.33 139 PHE A CA 1
ATOM 1047 C C . PHE A 1 146 ? 52.391 70.690 36.069 1.00 37.13 139 PHE A C 1
ATOM 1048 O O . PHE A 1 146 ? 53.026 71.299 36.936 1.00 36.70 139 PHE A O 1
ATOM 1056 N N . TRP A 1 147 ? 52.689 69.458 35.670 1.00 34.95 140 TRP A N 1
ATOM 1057 C CA . TRP A 1 147 ? 53.858 68.734 36.158 1.00 35.40 140 TRP A CA 1
ATOM 1058 C C . TRP A 1 147 ? 54.655 68.356 34.913 1.00 35.55 140 TRP A C 1
ATOM 1059 O O . TRP A 1 147 ? 54.071 67.931 33.908 1.00 37.32 140 TRP A O 1
ATOM 1070 N N . LYS A 1 148 ? 55.974 68.523 34.971 1.00 35.18 141 LYS A N 1
ATOM 1071 C CA . LYS A 1 148 ? 56.841 68.206 33.834 1.00 36.18 141 LYS A CA 1
ATOM 1072 C C . LYS A 1 148 ? 57.145 66.714 33.752 1.00 36.16 141 LYS A C 1
ATOM 1073 O O . LYS A 1 148 ? 57.312 66.059 34.784 1.00 35.95 141 LYS A O 1
ATOM 1079 N N . HIS A 1 149 ? 57.207 66.179 32.535 1.00 34.65 142 HIS A N 1
ATOM 1080 C CA . HIS A 1 149 ? 57.540 64.766 32.346 1.00 36.49 142 HIS A CA 1
ATOM 1081 C C . HIS A 1 149 ? 58.188 64.628 30.992 1.00 37.83 142 HIS A C 1
ATOM 1082 O O . HIS A 1 149 ? 58.110 65.545 30.173 1.00 38.44 142 HIS A O 1
ATOM 1089 N N . TRP A 1 150 ? 58.826 63.491 30.743 1.00 38.95 143 TRP A N 1
ATOM 1090 C CA . TRP A 1 150 ? 59.511 63.308 29.477 1.00 38.40 143 TRP A CA 1
ATOM 1091 C C . TRP A 1 150 ? 59.167 62.027 28.727 1.00 39.04 143 TRP A C 1
ATOM 1092 O O . TRP A 1 150 ? 59.963 61.529 27.924 1.00 37.92 143 TRP A O 1
ATOM 1103 N N . ILE A 1 151 ? 57.978 61.491 28.988 1.00 39.48 144 ILE A N 1
ATOM 1104 C CA . ILE A 1 151 ? 57.528 60.293 28.290 1.00 38.99 144 ILE A CA 1
ATOM 1105 C C . ILE A 1 151 ? 57.067 60.803 26.929 1.00 41.59 144 ILE A C 1
ATOM 1106 O O . ILE A 1 151 ? 56.311 61.770 26.851 1.00 40.76 144 ILE A O 1
ATOM 1111 N N . GLN A 1 152 ? 57.523 60.171 25.855 1.00 44.09 145 GLN A N 1
ATOM 1112 C CA . GLN A 1 152 ? 57.147 60.631 24.528 1.00 48.12 145 GLN A CA 1
ATOM 1113 C C . GLN A 1 152 ? 55.646 60.666 24.303 1.00 47.54 145 GLN A C 1
ATOM 1114 O O . GLN A 1 152 ? 54.941 59.698 24.580 1.00 48.47 145 GLN A O 1
ATOM 1120 N N . THR A 1 153 ? 55.170 61.802 23.805 1.00 47.22 146 THR A N 1
ATOM 1121 C CA . THR A 1 153 ? 53.751 62.014 23.538 1.00 48.31 146 THR A CA 1
ATOM 1122 C C . THR A 1 153 ? 53.574 62.649 22.160 1.00 50.08 146 THR A C 1
ATOM 1123 O O . THR A 1 153 ? 54.208 63.661 21.843 1.00 50.13 146 THR A O 1
ATOM 1127 N N . LYS A 1 154 ? 52.706 62.061 21.347 1.00 50.33 147 LYS A N 1
ATOM 1128 C CA . LYS A 1 154 ? 52.453 62.584 20.013 1.00 51.93 147 LYS A CA 1
ATOM 1129 C C . LYS A 1 154 ? 51.249 63.515 20.047 1.00 50.58 147 LYS A C 1
ATOM 1130 O O . LYS A 1 154 ? 50.368 63.363 20.896 1.00 49.05 147 LYS A O 1
ATOM 1136 N N . ASP A 1 155 ? 51.203 64.469 19.119 1.00 49.32 148 ASP A N 1
ATOM 1137 C CA . ASP A 1 155 ? 50.069 65.382 19.064 1.00 49.25 148 ASP A CA 1
ATOM 1138 C C . ASP A 1 155 ? 48.803 64.560 18.923 1.00 46.93 148 ASP A C 1
ATOM 1139 O O . ASP A 1 155 ? 48.726 63.663 18.087 1.00 47.53 148 ASP A O 1
ATOM 1144 N N . GLY A 1 156 ? 47.814 64.869 19.748 1.00 45.01 149 GLY A N 1
ATOM 1145 C CA . GLY A 1 156 ? 46.560 64.145 19.704 1.00 41.52 149 GLY A CA 1
ATOM 1146 C C . GLY A 1 156 ? 46.397 63.265 20.929 1.00 39.35 149 GLY A C 1
ATOM 1147 O O . GLY A 1 156 ? 45.288 62.844 21.242 1.00 39.90 149 GLY A O 1
ATOM 1148 N N . GLN A 1 157 ? 47.492 63.006 21.640 1.00 37.76 150 GLN A N 1
ATOM 1149 C CA . GLN A 1 157 ? 47.441 62.151 22.824 1.00 36.41 150 GLN A CA 1
ATOM 1150 C C . GLN A 1 157 ? 47.100 62.844 24.141 1.00 35.90 150 GLN A C 1
ATOM 1151 O O . GLN A 1 157 ? 47.144 62.227 25.210 1.00 35.43 150 GLN A O 1
ATOM 1157 N N . ALA A 1 158 ? 46.759 64.127 24.071 1.00 34.41 151 ALA A N 1
ATOM 1158 C CA . ALA A 1 158 ? 46.375 64.857 25.273 1.00 32.12 151 ALA A CA 1
ATOM 1159 C C . ALA A 1 158 ? 45.197 64.102 25.890 1.00 30.90 151 ALA A C 1
ATOM 1160 O O . ALA A 1 158 ? 44.379 63.534 25.166 1.00 30.36 151 ALA A O 1
ATOM 1162 N N . GLY A 1 159 ? 45.110 64.093 27.216 1.00 29.65 152 GLY A N 1
ATOM 1163 C CA . GLY A 1 159 ? 44.018 63.397 27.870 1.00 28.88 152 GLY A CA 1
ATOM 1164 C C . GLY A 1 159 ? 44.404 61.995 28.319 1.00 32.57 152 GLY A C 1
ATOM 1165 O O . GLY A 1 159 ? 43.746 61.403 29.175 1.00 30.51 152 GLY A O 1
ATOM 1166 N N . SER A 1 160 ? 45.468 61.448 27.740 1.00 32.05 153 SER A N 1
ATOM 1167 C CA . SER A 1 160 ? 45.911 60.114 28.124 1.00 33.83 153 SER A CA 1
ATOM 1168 C C . SER A 1 160 ? 46.405 60.152 29.571 1.00 34.33 153 SER A C 1
ATOM 1169 O O . SER A 1 160 ? 47.108 61.074 29.976 1.00 34.42 153 SER A O 1
ATOM 1172 N N . PRO A 1 161 ? 46.054 59.135 30.360 1.00 33.61 154 PRO A N 1
ATOM 1173 C CA . PRO A 1 161 ? 46.438 59.038 31.770 1.00 34.00 154 PRO A CA 1
ATOM 1174 C C . PRO A 1 161 ? 47.907 58.840 32.081 1.00 34.39 154 PRO A C 1
ATOM 1175 O O . PRO A 1 161 ? 48.616 58.101 31.388 1.00 33.88 154 PRO A O 1
ATOM 1179 N N . LEU A 1 162 ? 48.355 59.510 33.137 1.00 34.71 155 LEU A N 1
ATOM 1180 C CA . LEU A 1 162 ? 49.705 59.331 33.638 1.00 34.53 155 LEU A CA 1
ATOM 1181 C C . LEU A 1 162 ? 49.427 58.582 34.932 1.00 34.52 155 LEU A C 1
ATOM 1182 O O . LEU A 1 162 ? 48.646 59.033 35.780 1.00 31.44 155 LEU A O 1
ATOM 1187 N N . VAL A 1 163 ? 50.038 57.410 35.044 1.00 34.52 156 VAL A N 1
ATOM 1188 C CA . VAL A 1 163 ? 49.816 56.527 36.177 1.00 34.37 156 VAL A CA 1
ATOM 1189 C C . VAL A 1 163 ? 51.037 56.320 37.038 1.00 34.46 156 VAL A C 1
ATOM 1190 O O . VAL A 1 163 ? 52.154 56.202 36.533 1.00 36.10 156 VAL A O 1
ATOM 1194 N N . SER A 1 164 ? 50.808 56.259 38.344 1.00 35.22 157 SER A N 1
ATOM 1195 C CA . SER A 1 164 ? 51.882 56.026 39.291 1.00 37.92 157 SER A CA 1
ATOM 1196 C C . SER A 1 164 ? 52.262 54.563 39.288 1.00 40.76 157 SER A C 1
ATOM 1197 O O . SER A 1 164 ? 51.415 53.686 39.458 1.00 41.42 157 SER A O 1
ATOM 1200 N N . THR A 1 165 ? 53.548 54.314 39.101 1.00 42.98 158 THR A N 1
ATOM 1201 C CA . THR A 1 165 ? 54.098 52.969 39.084 1.00 45.35 158 THR A CA 1
ATOM 1202 C C . THR A 1 165 ? 54.012 52.333 40.471 1.00 46.22 158 THR A C 1
ATOM 1203 O O . THR A 1 165 ? 54.008 51.112 40.605 1.00 45.98 158 THR A O 1
ATOM 1207 N N . ARG A 1 166 ? 53.928 53.171 41.499 1.00 46.55 159 ARG A N 1
ATOM 1208 C CA . ARG A 1 166 ? 53.866 52.689 42.869 1.00 46.52 159 ARG A CA 1
ATOM 1209 C C . ARG A 1 166 ? 52.570 51.978 43.229 1.00 46.45 159 ARG A C 1
ATOM 1210 O O . ARG A 1 166 ? 52.599 50.835 43.669 1.00 47.86 159 ARG A O 1
ATOM 1218 N N . ASP A 1 167 ? 51.433 52.636 43.036 1.00 44.67 160 ASP A N 1
ATOM 1219 C CA . ASP A 1 167 ? 50.151 52.034 43.401 1.00 42.02 160 ASP A CA 1
ATOM 1220 C C . ASP A 1 167 ? 49.124 51.917 42.286 1.00 40.27 160 ASP A C 1
ATOM 1221 O O . ASP A 1 167 ? 47.968 51.611 42.549 1.00 40.63 160 ASP A O 1
ATOM 1226 N N . GLY A 1 168 ? 49.521 52.175 41.048 1.00 39.81 161 GLY A N 1
ATOM 1227 C CA . GLY A 1 168 ? 48.563 52.092 39.958 1.00 37.07 161 GLY A CA 1
ATOM 1228 C C . GLY A 1 168 ? 47.515 53.205 39.922 1.00 37.02 161 GLY A C 1
ATOM 1229 O O . GLY A 1 168 ? 46.561 53.118 39.154 1.00 35.34 161 GLY A O 1
ATOM 1230 N N . PHE A 1 169 ? 47.663 54.243 40.745 1.00 36.28 162 PHE A N 1
ATOM 1231 C CA . PHE A 1 169 ? 46.697 55.347 40.731 1.00 36.83 162 PHE A CA 1
ATOM 1232 C C . PHE A 1 169 ? 46.979 56.313 39.580 1.00 35.73 162 PHE A C 1
ATOM 1233 O O . PHE A 1 169 ? 48.132 56.508 39.189 1.00 36.13 162 PHE A O 1
ATOM 1241 N N . ILE A 1 170 ? 45.926 56.909 39.037 1.00 33.59 163 ILE A N 1
ATOM 1242 C CA . ILE A 1 170 ? 46.077 57.891 37.965 1.00 34.08 163 ILE A CA 1
ATOM 1243 C C . ILE A 1 170 ? 46.389 59.208 38.681 1.00 33.63 163 ILE A C 1
ATOM 1244 O O . ILE A 1 170 ? 45.630 59.618 39.550 1.00 34.87 163 ILE A O 1
ATOM 1249 N N . VAL A 1 171 ? 47.495 59.864 38.343 1.00 32.56 164 VAL A N 1
ATOM 1250 C CA . VAL A 1 171 ? 47.828 61.124 39.018 1.00 33.72 164 VAL A CA 1
ATOM 1251 C C . VAL A 1 171 ? 47.739 62.358 38.122 1.00 34.25 164 VAL A C 1
ATOM 1252 O O . VAL A 1 171 ? 48.082 63.471 38.545 1.00 34.40 164 VAL A O 1
ATOM 1256 N N . GLY A 1 172 ? 47.291 62.165 36.887 1.00 32.57 165 GLY A N 1
ATOM 1257 C CA . GLY A 1 172 ? 47.159 63.294 35.989 1.00 31.14 165 GLY A CA 1
ATOM 1258 C C . GLY A 1 172 ? 46.828 62.874 34.576 1.00 33.10 165 GLY A C 1
ATOM 1259 O O . GLY A 1 172 ? 46.738 61.677 34.280 1.00 31.58 165 GLY A O 1
ATOM 1260 N N . ILE A 1 173 ? 46.614 63.856 33.705 1.00 31.27 166 ILE A N 1
ATOM 1261 C CA . ILE A 1 173 ? 46.322 63.577 32.309 1.00 31.72 166 ILE A CA 1
ATOM 1262 C C . ILE A 1 173 ? 47.253 64.436 31.469 1.00 33.50 166 ILE A C 1
ATOM 1263 O O . ILE A 1 173 ? 47.526 65.594 31.817 1.00 35.01 166 ILE A O 1
ATOM 1268 N N . HIS A 1 174 ? 47.761 63.875 30.378 1.00 30.39 167 HIS A N 1
ATOM 1269 C CA . HIS A 1 174 ? 48.669 64.628 29.539 1.00 30.68 167 HIS A CA 1
ATOM 1270 C C . HIS A 1 174 ? 47.991 65.858 28.948 1.00 30.00 167 HIS A C 1
ATOM 1271 O O . HIS A 1 174 ? 46.822 65.805 28.561 1.00 31.61 167 HIS A O 1
ATOM 1278 N N . SER A 1 175 ? 48.724 66.964 28.869 1.00 29.23 168 SER A N 1
ATOM 1279 C CA . SER A 1 175 ? 48.149 68.197 28.330 1.00 32.17 168 SER A CA 1
ATOM 1280 C C . SER A 1 175 ? 48.899 68.870 27.194 1.00 33.07 168 SER A C 1
ATOM 1281 O O . SER A 1 175 ? 48.349 69.090 26.121 1.00 33.00 168 SER A O 1
ATOM 1284 N N . ALA A 1 176 ? 50.158 69.208 27.432 1.00 36.10 169 ALA A N 1
ATOM 1285 C CA . ALA A 1 176 ? 50.904 69.933 26.425 1.00 37.29 169 ALA A CA 1
ATOM 1286 C C . ALA A 1 176 ? 52.399 69.674 26.429 1.00 38.56 169 ALA A C 1
ATOM 1287 O O . ALA A 1 176 ? 52.916 68.901 27.239 1.00 38.65 169 ALA A O 1
ATOM 1289 N N . SER A 1 177 ? 53.079 70.359 25.513 1.00 38.31 170 SER A N 1
ATOM 1290 C CA . SER A 1 177 ? 54.523 70.251 25.346 1.00 39.22 170 SER A CA 1
ATOM 1291 C C . SER A 1 177 ? 55.041 71.612 24.887 1.00 40.46 170 SER A C 1
ATOM 1292 O O . SER A 1 177 ? 54.257 72.447 24.423 1.00 39.78 170 SER A O 1
ATOM 1295 N N . ASN A 1 178 ? 56.344 71.850 25.023 1.00 40.78 171 ASN A N 1
ATOM 1296 C CA . ASN A 1 178 ? 56.890 73.114 24.556 1.00 43.27 171 ASN A CA 1
ATOM 1297 C C . ASN A 1 178 ? 57.011 72.997 23.046 1.00 44.79 171 ASN A C 1
ATOM 1298 O O . ASN A 1 178 ? 56.832 71.913 22.484 1.00 44.92 171 ASN A O 1
ATOM 1303 N N . PHE A 1 179 ? 57.306 74.113 22.393 1.00 47.29 172 PHE A N 1
ATOM 1304 C CA . PHE A 1 179 ? 57.397 74.161 20.940 1.00 49.19 172 PHE A CA 1
ATOM 1305 C C . PHE A 1 179 ? 58.372 73.191 20.283 1.00 49.64 172 PHE A C 1
ATOM 1306 O O . PHE A 1 179 ? 58.171 72.807 19.130 1.00 50.11 172 PHE A O 1
ATOM 1314 N N . THR A 1 180 ? 59.416 72.786 21.001 1.00 48.94 173 THR A N 1
ATOM 1315 C CA . THR A 1 180 ? 60.396 71.855 20.444 1.00 49.50 173 THR A CA 1
ATOM 1316 C C . THR A 1 180 ? 60.148 70.412 20.888 1.00 49.66 173 THR A C 1
ATOM 1317 O O . THR A 1 180 ? 60.930 69.518 20.569 1.00 49.72 173 THR A O 1
ATOM 1321 N N . ASN A 1 181 ? 59.061 70.193 21.624 1.00 48.36 174 ASN A N 1
ATOM 1322 C CA . ASN A 1 181 ? 58.716 68.869 22.131 1.00 46.91 174 ASN A CA 1
ATOM 1323 C C . ASN A 1 181 ? 59.842 68.216 22.917 1.00 46.43 174 ASN A C 1
ATOM 1324 O O . ASN A 1 181 ? 60.085 67.020 22.774 1.00 47.45 174 ASN A O 1
ATOM 1329 N N . THR A 1 182 ? 60.530 68.999 23.745 1.00 45.75 175 THR A N 1
ATOM 1330 C CA . THR A 1 182 ? 61.619 68.475 24.572 1.00 43.66 175 THR A CA 1
ATOM 1331 C C . THR A 1 182 ? 61.133 68.390 26.013 1.00 43.04 175 THR A C 1
ATOM 1332 O O . THR A 1 182 ? 61.726 67.706 26.846 1.00 41.61 175 THR A O 1
ATOM 1336 N N . ASN A 1 183 ? 60.054 69.113 26.298 1.00 41.87 176 ASN A N 1
ATOM 1337 C CA . ASN A 1 183 ? 59.458 69.122 27.626 1.00 41.40 176 ASN A CA 1
ATOM 1338 C C . ASN A 1 183 ? 57.960 68.890 27.507 1.00 41.08 176 ASN A C 1
ATOM 1339 O O . ASN A 1 183 ? 57.271 69.599 26.764 1.00 40.44 176 ASN A O 1
ATOM 1344 N N . ASN A 1 184 ? 57.454 67.895 28.227 1.00 38.23 177 ASN A N 1
ATOM 1345 C CA . ASN A 1 184 ? 56.029 67.619 28.196 1.00 37.60 177 ASN A CA 1
ATOM 1346 C C . ASN A 1 184 ? 55.420 67.994 29.535 1.00 36.25 177 ASN A C 1
ATOM 1347 O O . ASN A 1 184 ? 56.108 68.037 30.550 1.00 35.27 177 ASN A O 1
ATOM 1352 N N . TYR A 1 185 ? 54.122 68.270 29.529 1.00 35.88 178 TYR A N 1
ATOM 1353 C CA . TYR A 1 185 ? 53.437 68.669 30.745 1.00 35.57 178 TYR A CA 1
ATOM 1354 C C . TYR A 1 185 ? 52.081 68.004 30.901 1.00 35.19 178 TYR A C 1
ATOM 1355 O O . TYR A 1 185 ? 51.269 68.001 29.970 1.00 36.43 178 TYR A O 1
ATOM 1364 N N . PHE A 1 186 ? 51.830 67.435 32.074 1.00 33.41 179 PHE A N 1
ATOM 1365 C CA . PHE A 1 186 ? 50.529 66.842 32.307 1.00 33.80 179 PHE A CA 1
ATOM 1366 C C . PHE A 1 186 ? 49.844 67.643 33.398 1.00 32.14 179 PHE A C 1
ATOM 1367 O O . PHE A 1 186 ? 50.503 68.301 34.199 1.00 32.74 179 PHE A O 1
ATOM 1375 N N . THR A 1 187 ? 48.520 67.626 33.390 1.00 32.73 180 THR A N 1
ATOM 1376 C CA . THR A 1 187 ? 47.732 68.346 34.380 1.00 33.10 180 THR A CA 1
ATOM 1377 C C . THR A 1 187 ? 47.524 67.388 35.543 1.00 33.31 180 THR A C 1
ATOM 1378 O O . THR A 1 187 ? 47.047 66.270 35.361 1.00 31.22 180 THR A O 1
ATOM 1382 N N . SER A 1 188 ? 47.886 67.830 36.739 1.00 33.73 181 SER A N 1
ATOM 1383 C CA . SER A 1 188 ? 47.764 66.998 37.923 1.00 33.71 181 SER A CA 1
ATOM 1384 C C . SER A 1 188 ? 46.341 66.845 38.435 1.00 35.58 181 SER A C 1
ATOM 1385 O O . SER A 1 188 ? 45.505 67.745 38.297 1.00 34.45 181 SER A O 1
ATOM 1388 N N . VAL A 1 189 ? 46.065 65.683 39.014 1.00 35.84 182 VAL A N 1
ATOM 1389 C CA . VAL A 1 189 ? 44.762 65.432 39.605 1.00 35.71 182 VAL A CA 1
ATOM 1390 C C . VAL A 1 189 ? 44.733 66.358 40.825 1.00 36.39 182 VAL A C 1
ATOM 1391 O O . VAL A 1 189 ? 45.726 66.463 41.548 1.00 34.83 182 VAL A O 1
ATOM 1395 N N . PRO A 1 190 ? 43.610 67.056 41.056 1.00 36.69 183 PRO A N 1
ATOM 1396 C CA . PRO A 1 190 ? 43.529 67.960 42.211 1.00 38.48 183 PRO A CA 1
ATOM 1397 C C . PRO A 1 190 ? 43.198 67.208 43.493 1.00 39.79 183 PRO A C 1
ATOM 1398 O O . PRO A 1 190 ? 42.835 66.034 43.458 1.00 39.93 183 PRO A O 1
ATOM 1402 N N . LYS A 1 191 ? 43.324 67.896 44.620 1.00 42.63 184 LYS A N 1
ATOM 1403 C CA . LYS A 1 191 ? 43.023 67.316 45.922 1.00 43.60 184 LYS A CA 1
ATOM 1404 C C . LYS A 1 191 ? 41.533 67.003 46.003 1.00 42.96 184 LYS A C 1
ATOM 1405 O O . LYS A 1 191 ? 40.717 67.722 45.428 1.00 43.22 184 LYS A O 1
ATOM 1411 N N . ASN A 1 192 ? 41.187 65.918 46.698 1.00 42.95 185 ASN A N 1
ATOM 1412 C CA . ASN A 1 192 ? 39.793 65.501 46.881 1.00 43.18 185 ASN A CA 1
ATOM 1413 C C . ASN A 1 192 ? 39.077 65.106 45.587 1.00 43.23 185 ASN A C 1
ATOM 1414 O O . ASN A 1 192 ? 37.841 65.152 45.510 1.00 42.96 185 ASN A O 1
ATOM 1419 N N . PHE A 1 193 ? 39.838 64.709 44.575 1.00 41.68 186 PHE A N 1
ATOM 1420 C CA . PHE A 1 193 ? 39.236 64.347 43.302 1.00 41.06 186 PHE A CA 1
ATOM 1421 C C . PHE A 1 193 ? 38.265 63.175 43.409 1.00 42.06 186 PHE A C 1
ATOM 1422 O O . PHE A 1 193 ? 37.169 63.234 42.856 1.00 41.82 186 PHE A O 1
ATOM 1438 N N . GLU A 1 195 ? 36.450 62.185 45.880 1.00 48.38 188 GLU A N 1
ATOM 1439 C CA . GLU A 1 195 ? 35.208 62.657 46.474 1.00 50.34 188 GLU A CA 1
ATOM 1440 C C . GLU A 1 195 ? 34.349 63.333 45.420 1.00 49.81 188 GLU A C 1
ATOM 1441 O O . GLU A 1 195 ? 33.132 63.158 45.382 1.00 50.40 188 GLU A O 1
ATOM 1447 N N . LEU A 1 196 ? 34.993 64.110 44.561 1.00 49.89 189 LEU A N 1
ATOM 1448 C CA . LEU A 1 196 ? 34.283 64.822 43.507 1.00 48.59 189 LEU A CA 1
ATOM 1449 C C . LEU A 1 196 ? 33.553 63.862 42.579 1.00 49.23 189 LEU A C 1
ATOM 1450 O O . LEU A 1 196 ? 32.448 64.147 42.116 1.00 50.23 189 LEU A O 1
ATOM 1455 N N . LEU A 1 197 ? 34.167 62.717 42.309 1.00 48.76 190 LEU A N 1
ATOM 1456 C CA . LEU A 1 197 ? 33.558 61.737 41.421 1.00 49.64 190 LEU A CA 1
ATOM 1457 C C . LEU A 1 197 ? 32.425 60.948 42.062 1.00 49.57 190 LEU A C 1
ATOM 1458 O O . LEU A 1 197 ? 31.529 60.474 41.371 1.00 49.92 190 LEU A O 1
ATOM 1463 N N . THR A 1 198 ? 32.447 60.824 43.380 1.00 49.70 191 THR A N 1
ATOM 1464 C CA . THR A 1 198 ? 31.429 60.039 44.062 1.00 52.38 191 THR A CA 1
ATOM 1465 C C . THR A 1 198 ? 30.524 60.814 45.018 1.00 54.32 191 THR A C 1
ATOM 1466 O O . THR A 1 198 ? 29.859 60.219 45.861 1.00 55.23 191 THR A O 1
ATOM 1470 N N . ASN A 1 199 ? 30.493 62.135 44.878 1.00 56.65 192 ASN A N 1
ATOM 1471 C CA . ASN A 1 199 ? 29.669 63.001 45.724 1.00 57.25 192 ASN A CA 1
ATOM 1472 C C . ASN A 1 199 ? 28.983 64.045 44.862 1.00 56.89 192 ASN A C 1
ATOM 1473 O O . ASN A 1 199 ? 29.575 65.087 44.588 1.00 56.06 192 ASN A O 1
ATOM 1478 N N . GLN A 1 200 ? 27.748 63.796 44.442 1.00 57.27 193 GLN A N 1
ATOM 1479 C CA . GLN A 1 200 ? 27.064 64.775 43.602 1.00 58.97 193 GLN A CA 1
ATOM 1480 C C . GLN A 1 200 ? 26.998 66.141 44.274 1.00 57.89 193 GLN A C 1
ATOM 1481 O O . GLN A 1 200 ? 26.987 67.172 43.603 1.00 56.95 193 GLN A O 1
ATOM 1487 N N . GLU A 1 201 ? 26.982 66.145 45.603 1.00 57.20 194 GLU A N 1
ATOM 1488 C CA . GLU A 1 201 ? 26.911 67.388 46.354 1.00 57.36 194 GLU A CA 1
ATOM 1489 C C . GLU A 1 201 ? 28.154 68.239 46.118 1.00 56.16 194 GLU A C 1
ATOM 1490 O O . GLU A 1 201 ? 28.129 69.457 46.288 1.00 56.74 194 GLU A O 1
ATOM 1496 N N . ALA A 1 202 ? 29.241 67.591 45.720 1.00 54.51 195 ALA A N 1
ATOM 1497 C CA . ALA A 1 202 ? 30.493 68.289 45.461 1.00 52.69 195 ALA A CA 1
ATOM 1498 C C . ALA A 1 202 ? 30.599 68.680 43.992 1.00 51.07 195 ALA A C 1
ATOM 1499 O O . ALA A 1 202 ? 31.509 69.408 43.602 1.00 51.32 195 ALA A O 1
ATOM 1501 N N . GLN A 1 203 ? 29.664 68.193 43.186 1.00 48.66 196 GLN A N 1
ATOM 1502 C CA . GLN A 1 203 ? 29.653 68.481 41.760 1.00 49.67 196 GLN A CA 1
ATOM 1503 C C . GLN A 1 203 ? 29.001 69.826 41.425 1.00 49.99 196 GLN A C 1
ATOM 1504 O O . GLN A 1 203 ? 27.959 70.173 41.963 1.00 51.00 196 GLN A O 1
ATOM 1510 N N . GLN A 1 204 ? 29.631 70.583 40.532 1.00 50.85 197 GLN A N 1
ATOM 1511 C CA . GLN A 1 204 ? 29.131 71.897 40.125 1.00 50.00 197 GLN A CA 1
ATOM 1512 C C . GLN A 1 204 ? 28.821 71.885 38.629 1.00 49.60 197 GLN A C 1
ATOM 1513 O O . GLN A 1 204 ? 29.559 72.455 37.821 1.00 49.53 197 GLN A O 1
ATOM 1519 N N . TRP A 1 205 ? 27.715 71.244 38.270 1.00 47.90 198 TRP A N 1
ATOM 1520 C CA . TRP A 1 205 ? 27.326 71.118 36.872 1.00 47.50 198 TRP A CA 1
ATOM 1521 C C . TRP A 1 205 ? 26.898 72.405 36.184 1.00 48.11 198 TRP A C 1
ATOM 1522 O O . TRP A 1 205 ? 26.066 73.160 36.696 1.00 49.26 198 TRP A O 1
ATOM 1533 N N . VAL A 1 206 ? 27.485 72.636 35.012 1.00 46.47 199 VAL A N 1
ATOM 1534 C CA . VAL A 1 206 ? 27.204 73.803 34.189 1.00 44.23 199 VAL A CA 1
ATOM 1535 C C . VAL A 1 206 ? 27.184 73.325 32.739 1.00 45.10 199 VAL A C 1
ATOM 1536 O O . VAL A 1 206 ? 27.401 72.144 32.471 1.00 43.27 199 VAL A O 1
ATOM 1540 N N . SER A 1 207 ? 26.931 74.234 31.803 1.00 45.06 200 SER A N 1
ATOM 1541 C CA . SER A 1 207 ? 26.908 73.865 30.392 1.00 45.29 200 SER A CA 1
ATOM 1542 C C . SER A 1 207 ? 27.087 75.069 29.484 1.00 45.24 200 SER A C 1
ATOM 1543 O O . SER A 1 207 ? 26.969 76.213 29.923 1.00 45.80 200 SER A O 1
ATOM 1546 N N . GLY A 1 208 ? 27.393 74.801 28.219 1.00 44.13 201 GLY A N 1
ATOM 1547 C CA . GLY A 1 208 ? 27.574 75.868 27.252 1.00 43.44 201 GLY A CA 1
ATOM 1548 C C . GLY A 1 208 ? 28.900 76.594 27.334 1.00 43.94 201 GLY A C 1
ATOM 1549 O O . GLY A 1 208 ? 29.211 77.413 26.472 1.00 43.66 201 GLY A O 1
ATOM 1550 N N . TRP A 1 209 ? 29.688 76.297 28.361 1.00 43.91 202 TRP A N 1
ATOM 1551 C CA . TRP A 1 209 ? 30.988 76.941 28.543 1.00 44.08 202 TRP A CA 1
ATOM 1552 C C . TRP A 1 209 ? 31.948 76.657 27.392 1.00 44.06 202 TRP A C 1
ATOM 1553 O O . TRP A 1 209 ? 32.012 75.535 26.894 1.00 44.41 202 TRP A O 1
ATOM 1564 N N . ARG A 1 210 ? 32.690 77.677 26.974 1.00 45.29 203 ARG A N 1
ATOM 1565 C CA . ARG A 1 210 ? 33.676 77.532 25.906 1.00 46.76 203 ARG A CA 1
ATOM 1566 C C . ARG A 1 210 ? 34.698 78.665 25.994 1.00 47.49 203 ARG A C 1
ATOM 1567 O O . ARG A 1 210 ? 34.425 79.707 26.587 1.00 47.05 203 ARG A O 1
ATOM 1575 N N . LEU A 1 211 ? 35.875 78.458 25.415 1.00 46.85 204 LEU A N 1
ATOM 1576 C CA . LEU A 1 211 ? 36.912 79.481 25.425 1.00 48.16 204 LEU A CA 1
ATOM 1577 C C . LEU A 1 211 ? 36.679 80.440 24.254 1.00 49.27 204 LEU A C 1
ATOM 1578 O O . LEU A 1 211 ? 35.935 80.132 23.326 1.00 48.07 204 LEU A O 1
ATOM 1583 N N . ASN A 1 212 ? 37.306 81.607 24.296 1.00 50.24 205 ASN A N 1
ATOM 1584 C CA . ASN A 1 212 ? 37.136 82.561 23.213 1.00 52.40 205 ASN A CA 1
ATOM 1585 C C . ASN A 1 212 ? 38.462 82.926 22.571 1.00 53.95 205 ASN A C 1
ATOM 1586 O O . ASN A 1 212 ? 38.500 83.714 21.623 1.00 55.46 205 ASN A O 1
ATOM 1591 N N . ALA A 1 213 ? 39.544 82.341 23.078 1.00 54.61 206 ALA A N 1
ATOM 1592 C CA . ALA A 1 213 ? 40.878 82.627 22.555 1.00 54.40 206 ALA A CA 1
ATOM 1593 C C . ALA A 1 213 ? 41.657 81.388 22.144 1.00 54.35 206 ALA A C 1
ATOM 1594 O O . ALA A 1 213 ? 41.318 80.266 22.522 1.00 54.03 206 ALA A O 1
ATOM 1596 N N . ASP A 1 214 ? 42.708 81.612 21.361 1.00 55.26 207 ASP A N 1
ATOM 1597 C CA . ASP A 1 214 ? 43.579 80.543 20.889 1.00 56.29 207 ASP A CA 1
ATOM 1598 C C . ASP A 1 214 ? 44.786 80.440 21.804 1.00 53.62 207 ASP A C 1
ATOM 1599 O O . ASP A 1 214 ? 45.764 79.768 21.491 1.00 53.48 207 ASP A O 1
ATOM 1604 N N . SER A 1 215 ? 44.708 81.120 22.936 1.00 50.75 208 SER A N 1
ATOM 1605 C CA . SER A 1 215 ? 45.793 81.119 23.892 1.00 50.89 208 SER A CA 1
ATOM 1606 C C . SER A 1 215 ? 45.191 81.243 25.271 1.00 50.19 208 SER A C 1
ATOM 1607 O O . SER A 1 215 ? 44.158 81.884 25.448 1.00 50.45 208 SER A O 1
ATOM 1610 N N . VAL A 1 216 ? 45.836 80.637 26.256 1.00 48.23 209 VAL A N 1
ATOM 1611 C CA . VAL A 1 216 ? 45.315 80.693 27.601 1.00 46.06 209 VAL A CA 1
ATOM 1612 C C . VAL A 1 216 ? 46.477 80.775 28.596 1.00 45.46 209 VAL A C 1
ATOM 1613 O O . VAL A 1 216 ? 47.617 80.473 28.251 1.00 45.65 209 VAL A O 1
ATOM 1617 N N . LEU A 1 217 ? 46.199 81.213 29.819 1.00 45.33 210 LEU A N 1
ATOM 1618 C CA . LEU A 1 217 ? 47.242 81.326 30.824 1.00 44.89 210 LEU A CA 1
ATOM 1619 C C . LEU A 1 217 ? 46.856 80.522 32.047 1.00 44.69 210 LEU A C 1
ATOM 1620 O O . LEU A 1 217 ? 46.128 81.005 32.912 1.00 44.41 210 LEU A O 1
ATOM 1625 N N . TRP A 1 218 ? 47.338 79.284 32.113 1.00 44.30 211 TRP A N 1
ATOM 1626 C CA . TRP A 1 218 ? 47.031 78.411 33.239 1.00 41.90 211 TRP A CA 1
ATOM 1627 C C . TRP A 1 218 ? 48.326 77.863 33.845 1.00 42.47 211 TRP A C 1
ATOM 1628 O O . TRP A 1 218 ? 49.321 77.686 33.141 1.00 41.64 211 TRP A O 1
ATOM 1639 N N . GLY A 1 219 ? 48.310 77.610 35.152 1.00 41.32 212 GLY A N 1
ATOM 1640 C CA . GLY A 1 219 ? 49.476 77.061 35.822 1.00 41.88 212 GLY A CA 1
ATOM 1641 C C . GLY A 1 219 ? 50.789 77.793 35.619 1.00 43.59 212 GLY A C 1
ATOM 1642 O O . GLY A 1 219 ? 51.857 77.188 35.724 1.00 44.06 212 GLY A O 1
ATOM 1643 N N . GLY A 1 220 ? 50.725 79.088 35.326 1.00 43.69 213 GLY A N 1
ATOM 1644 C CA . GLY A 1 220 ? 51.943 79.858 35.138 1.00 42.35 213 GLY A CA 1
ATOM 1645 C C . GLY A 1 220 ? 52.528 79.761 33.743 1.00 43.18 213 GLY A C 1
ATOM 1646 O O . GLY A 1 220 ? 53.615 80.270 33.475 1.00 43.96 213 GLY A O 1
ATOM 1647 N N . HIS A 1 221 ? 51.817 79.100 32.843 1.00 41.64 214 HIS A N 1
ATOM 1648 C CA . HIS A 1 221 ? 52.302 78.964 31.474 1.00 41.27 214 HIS A CA 1
ATOM 1649 C C . HIS A 1 221 ? 51.285 79.549 30.507 1.00 41.81 214 HIS A C 1
ATOM 1650 O O . HIS A 1 221 ? 50.075 79.511 30.762 1.00 43.66 214 HIS A O 1
ATOM 1657 N N . LYS A 1 222 ? 51.777 80.101 29.406 1.00 42.93 215 LYS A N 1
ATOM 1658 C CA . LYS A 1 222 ? 50.901 80.613 28.364 1.00 43.94 215 LYS A CA 1
ATOM 1659 C C . LYS A 1 222 ? 50.814 79.408 27.436 1.00 43.03 215 LYS A C 1
ATOM 1660 O O . LYS A 1 222 ? 51.839 78.934 26.951 1.00 43.21 215 LYS A O 1
ATOM 1666 N N . VAL A 1 223 ? 49.609 78.903 27.193 1.00 43.24 216 VAL A N 1
ATOM 1667 C CA . VAL A 1 223 ? 49.453 77.729 26.345 1.00 41.96 216 VAL A CA 1
ATOM 1668 C C . VAL A 1 223 ? 48.572 78.000 25.142 1.00 43.61 216 VAL A C 1
ATOM 1669 O O . VAL A 1 223 ? 47.472 78.533 25.281 1.00 44.31 216 VAL A O 1
ATOM 1673 N N . PHE A 1 224 ? 49.055 77.611 23.965 1.00 45.12 217 PHE A N 1
ATOM 1674 C CA . PHE A 1 224 ? 48.317 77.807 22.723 1.00 47.11 217 PHE A CA 1
ATOM 1675 C C . PHE A 1 224 ? 47.577 76.535 22.323 1.00 48.31 217 PHE A C 1
ATOM 1676 O O . PHE A 1 224 ? 48.020 75.426 22.631 1.00 48.30 217 PHE A O 1
ATOM 1692 N N . SER A 1 226 ? 47.416 75.339 19.507 1.00 48.94 219 SER A N 1
ATOM 1693 C CA . SER A 1 226 ? 48.222 74.602 18.545 1.00 52.46 219 SER A CA 1
ATOM 1694 C C . SER A 1 226 ? 49.591 75.242 18.414 1.00 53.34 219 SER A C 1
ATOM 1695 O O . SER A 1 226 ? 49.755 76.427 18.705 1.00 54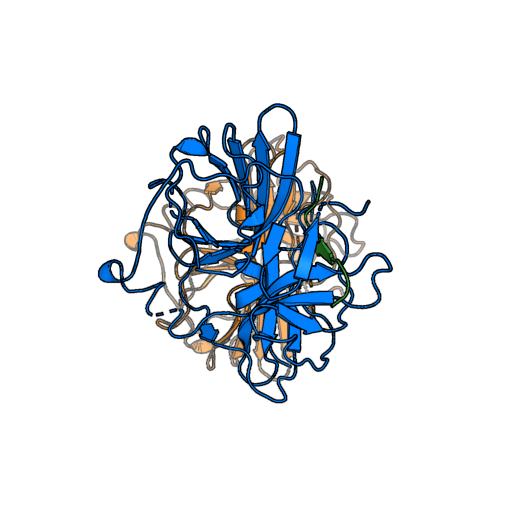.14 219 SER A O 1
ATOM 1698 N N . LYS A 1 227 ? 50.576 74.454 17.995 1.00 54.80 220 LYS A N 1
ATOM 1699 C CA . LYS A 1 227 ? 51.936 74.954 17.844 1.00 57.28 220 LYS A CA 1
ATOM 1700 C C . LYS A 1 227 ? 52.013 76.078 16.812 1.00 59.64 220 LYS A C 1
ATOM 1701 O O . LYS A 1 227 ? 51.639 75.898 15.654 1.00 60.49 220 LYS A O 1
ATOM 1707 N N . PRO A 1 228 ? 52.483 77.264 17.229 1.00 61.59 221 PRO A N 1
ATOM 1708 C CA . PRO A 1 228 ? 52.600 78.399 16.310 1.00 62.79 221 PRO A CA 1
ATOM 1709 C C . PRO A 1 228 ? 53.534 78.047 15.155 1.00 63.27 221 PRO A C 1
ATOM 1710 O O . PRO A 1 228 ? 54.077 76.922 15.155 1.00 45.34 221 PRO A O 1
ATOM 1714 N N . THR B 2 1 ? 58.558 81.121 32.505 1.00 55.93 301 THR C N 1
ATOM 1715 C CA . THR B 2 1 ? 58.237 79.742 32.031 1.00 54.90 301 THR C CA 1
ATOM 1716 C C . THR B 2 1 ? 58.011 79.749 30.522 1.00 53.41 301 THR C C 1
ATOM 1717 O O . THR B 2 1 ? 57.441 80.691 29.975 1.00 54.24 301 THR C O 1
ATOM 1721 N N . GLU B 2 2 ? 58.457 78.692 29.853 1.00 49.92 302 GLU C N 1
ATOM 1722 C CA . GLU B 2 2 ? 58.307 78.592 28.407 1.00 47.28 302 GLU C CA 1
ATOM 1723 C C . GLU B 2 2 ? 56.847 78.447 28.001 1.00 45.50 302 GLU C C 1
ATOM 1724 O O . GLU B 2 2 ? 56.035 77.914 28.756 1.00 44.18 302 GLU C O 1
ATOM 1730 N N . ASN B 2 3 ? 56.526 78.935 26.806 1.00 44.59 303 ASN C N 1
ATOM 1731 C CA . ASN B 2 3 ? 55.172 78.839 26.267 1.00 44.51 303 ASN C CA 1
ATOM 1732 C C . ASN B 2 3 ? 54.939 77.398 25.840 1.00 43.97 303 ASN C C 1
ATOM 1733 O O . ASN B 2 3 ? 55.870 76.709 25.423 1.00 44.01 303 ASN C O 1
ATOM 1738 N N . LEU B 2 4 ? 53.694 76.951 25.923 1.00 41.82 304 LEU C N 1
ATOM 1739 C CA . LEU B 2 4 ? 53.372 75.581 25.557 1.00 40.81 304 LEU C CA 1
ATOM 1740 C C . LEU B 2 4 ? 52.210 75.557 24.579 1.00 40.70 304 LEU C C 1
ATOM 1741 O O . LEU B 2 4 ? 51.615 76.590 24.286 1.00 42.16 304 LEU C O 1
ATOM 1746 N N . TYR B 2 5 ? 51.908 74.372 24.063 1.00 39.43 305 TYR C N 1
ATOM 1747 C CA . TYR B 2 5 ? 50.772 74.202 23.175 1.00 39.38 305 TYR C CA 1
ATOM 1748 C C . TYR B 2 5 ? 50.117 72.875 23.568 1.00 39.12 305 TYR C C 1
ATOM 1749 O O . TYR B 2 5 ? 50.805 71.912 23.893 1.00 38.32 305 TYR C O 1
ATOM 1758 N N . PHE B 2 6 ? 48.788 72.844 23.570 1.00 38.58 306 PHE C N 1
ATOM 1759 C CA . PHE B 2 6 ? 48.051 71.639 23.923 1.00 39.05 306 PHE C CA 1
ATOM 1760 C C . PHE B 2 6 ? 48.230 70.597 22.840 1.00 39.04 306 PHE C C 1
ATOM 1761 O O . PHE B 2 6 ? 48.101 70.904 21.657 1.00 40.00 306 PHE C O 1
ATOM 1769 N N . GLN B 2 7 ? 48.539 69.368 23.246 1.00 39.01 307 GLN C N 1
ATOM 1770 C CA . GLN B 2 7 ? 48.747 68.295 22.284 1.00 40.09 307 GLN C CA 1
ATOM 1771 C C . GLN B 2 7 ? 47.491 67.529 21.913 1.00 39.99 307 GLN C C 1
ATOM 1772 O O . GLN B 2 7 ? 47.469 66.293 21.903 1.00 38.97 307 GLN C O 1
ATOM 1778 N N . SER B 2 8 ? 46.442 68.284 21.609 1.00 42.62 308 SER C N 1
ATOM 1779 C CA . SER B 2 8 ? 45.175 67.705 21.183 1.00 44.44 308 SER C CA 1
ATOM 1780 C C . SER B 2 8 ? 45.306 67.526 19.683 1.00 45.88 308 SER C C 1
ATOM 1781 O O . SER B 2 8 ? 46.186 68.109 19.058 1.00 43.92 308 SER C O 1
ATOM 1784 N N . GLY B 2 9 ? 44.433 66.734 19.086 1.00 49.83 309 GLY C N 1
ATOM 1785 C CA . GLY B 2 9 ? 44.562 66.515 17.660 1.00 53.42 309 GLY C CA 1
ATOM 1786 C C . GLY B 2 9 ? 43.678 67.353 16.766 1.00 56.84 309 GLY C C 1
ATOM 1787 O O . GLY B 2 9 ? 42.860 68.141 17.224 1.00 54.99 309 GLY C O 1
ATOM 1788 N N . THR B 2 10 ? 43.844 67.169 15.463 1.00 61.70 310 THR C N 1
ATOM 1789 C CA . THR B 2 10 ? 43.055 67.906 14.480 1.00 65.00 310 THR C CA 1
ATOM 1790 C C . THR B 2 10 ? 41.593 67.442 14.533 1.00 66.51 310 THR C C 1
ATOM 1791 O O . THR B 2 10 ? 40.766 68.232 15.011 1.00 45.34 310 THR C O 1
ATOM 1796 N N . PRO C 1 15 ? 31.661 51.484 8.301 1.00 59.62 8 PRO B N 1
ATOM 1797 C CA . PRO C 1 15 ? 32.285 50.205 8.727 1.00 57.99 8 PRO B CA 1
ATOM 1798 C C . PRO C 1 15 ? 31.755 49.811 10.098 1.00 56.45 8 PRO B C 1
ATOM 1799 O O . PRO C 1 15 ? 31.564 50.666 10.968 1.00 56.18 8 PRO B O 1
ATOM 1803 N N . ARG C 1 16 ? 31.522 48.516 10.284 1.00 53.62 9 ARG B N 1
ATOM 1804 C CA . ARG C 1 16 ? 31.012 47.999 11.553 1.00 51.90 9 ARG B CA 1
ATOM 1805 C C . ARG C 1 16 ? 32.056 48.104 12.663 1.00 48.53 9 ARG B C 1
ATOM 1806 O O . ARG C 1 16 ? 33.236 47.851 12.435 1.00 47.91 9 ARG B O 1
ATOM 1814 N N . ASP C 1 17 ? 31.622 48.492 13.857 1.00 45.27 10 ASP B N 1
ATOM 1815 C CA . ASP C 1 17 ? 32.534 48.587 14.995 1.00 44.09 10 ASP B CA 1
ATOM 1816 C C . ASP C 1 17 ? 32.460 47.266 15.759 1.00 42.72 10 ASP B C 1
ATOM 1817 O O . ASP C 1 17 ? 31.407 46.905 16.282 1.00 42.61 10 ASP B O 1
ATOM 1822 N N . TYR C 1 18 ? 33.576 46.548 15.814 1.00 41.41 11 TYR B N 1
ATOM 1823 C CA . TYR C 1 18 ? 33.620 45.261 16.495 1.00 40.72 11 TYR B CA 1
ATOM 1824 C C . TYR C 1 18 ? 34.200 45.295 17.903 1.00 40.38 11 TYR B C 1
ATOM 1825 O O . TYR C 1 18 ? 34.394 44.240 18.520 1.00 38.53 11 TYR B O 1
ATOM 1834 N N . ASN C 1 19 ? 34.478 46.486 18.422 1.00 37.54 12 ASN B N 1
ATOM 1835 C CA . ASN C 1 19 ? 35.038 46.558 19.759 1.00 36.90 12 ASN B CA 1
ATOM 1836 C C . ASN C 1 19 ? 34.099 46.013 20.832 1.00 36.31 12 ASN B C 1
ATOM 1837 O O . ASN C 1 19 ? 34.563 45.420 21.812 1.00 35.30 12 ASN B O 1
ATOM 1842 N N . PRO C 1 20 ? 32.771 46.199 20.665 1.00 35.10 13 PRO B N 1
ATOM 1843 C CA . PRO C 1 20 ? 31.824 45.685 21.665 1.00 36.31 13 PRO B CA 1
ATOM 1844 C C . PRO C 1 20 ? 31.951 44.157 21.782 1.00 37.50 13 PRO B C 1
ATOM 1845 O O . PRO C 1 20 ? 31.480 43.553 22.742 1.00 38.19 13 PRO B O 1
ATOM 1849 N N . ILE C 1 21 ? 32.586 43.539 20.792 1.00 35.71 14 ILE B N 1
ATOM 1850 C CA . ILE C 1 21 ? 32.793 42.103 20.825 1.00 34.47 14 ILE B CA 1
ATOM 1851 C C . ILE C 1 21 ? 34.213 41.772 21.293 1.00 33.86 14 ILE B C 1
ATOM 1852 O O . ILE C 1 21 ? 34.399 40.989 22.226 1.00 32.59 14 ILE B O 1
ATOM 1857 N N . SER C 1 22 ? 35.214 42.370 20.656 1.00 32.73 15 SER B N 1
ATOM 1858 C CA . SER C 1 22 ? 36.593 42.087 21.031 1.00 32.60 15 SER B CA 1
ATOM 1859 C C . SER C 1 22 ? 36.874 42.396 22.494 1.00 33.56 15 SER B C 1
ATOM 1860 O O . SER C 1 22 ? 37.704 41.735 23.113 1.00 33.05 15 SER B O 1
ATOM 1863 N N . SER C 1 23 ? 36.182 43.384 23.056 1.00 32.80 16 SER B N 1
ATOM 1864 C CA . SER C 1 23 ? 36.408 43.737 24.458 1.00 35.40 16 SER B CA 1
ATOM 1865 C C . SER C 1 23 ? 35.906 42.677 25.449 1.00 36.56 16 SER B C 1
ATOM 1866 O O . SER C 1 23 ? 36.274 42.713 26.617 1.00 38.47 16 SER B O 1
ATOM 1869 N N . THR C 1 24 ? 35.076 41.739 24.996 1.00 36.34 17 THR B N 1
ATOM 1870 C CA . THR C 1 24 ? 34.576 40.687 25.885 1.00 35.97 17 THR B CA 1
ATOM 1871 C C . THR C 1 24 ? 35.416 39.414 25.778 1.00 36.16 17 THR B C 1
ATOM 1872 O O . THR C 1 24 ? 35.146 38.432 26.460 1.00 38.03 17 THR B O 1
ATOM 1876 N N . ILE C 1 25 ? 36.428 39.421 24.921 1.00 36.04 18 ILE B N 1
ATOM 1877 C CA . ILE C 1 25 ? 37.258 38.239 24.760 1.00 35.74 18 ILE B CA 1
ATOM 1878 C C . ILE C 1 25 ? 38.224 38.048 25.914 1.00 38.04 18 ILE B C 1
ATOM 1879 O O . ILE C 1 25 ? 38.856 38.994 26.378 1.00 39.31 18 ILE B O 1
ATOM 1884 N N . CYS C 1 26 ? 38.331 36.808 26.369 1.00 38.59 19 CYS B N 1
ATOM 1885 C CA . CYS C 1 26 ? 39.214 36.444 27.472 1.00 40.42 19 CYS B CA 1
ATOM 1886 C C . CYS C 1 26 ? 40.200 35.403 26.982 1.00 39.63 19 CYS B C 1
ATOM 1887 O O . CYS C 1 26 ? 39.896 34.633 26.070 1.00 39.85 19 CYS B O 1
ATOM 1890 N N . HIS C 1 27 ? 41.377 35.371 27.588 1.00 40.50 20 HIS B N 1
ATOM 1891 C CA . HIS C 1 27 ? 42.354 34.363 27.226 1.00 41.08 20 HIS B CA 1
ATOM 1892 C C . HIS C 1 27 ? 42.363 33.402 28.403 1.00 41.83 20 HIS B C 1
ATOM 1893 O O . HIS C 1 27 ? 42.475 33.823 29.566 1.00 41.97 20 HIS B O 1
ATOM 1900 N N . LEU C 1 28 ? 42.233 32.113 28.102 1.00 41.05 21 LEU B N 1
ATOM 1901 C CA . LEU C 1 28 ? 42.168 31.097 29.144 1.00 40.96 21 LEU B CA 1
ATOM 1902 C C . LEU C 1 28 ? 43.349 30.141 29.137 1.00 40.67 21 LEU B C 1
ATOM 1903 O O . LEU C 1 28 ? 43.782 29.668 28.084 1.00 40.54 21 LEU B O 1
ATOM 1908 N N . THR C 1 29 ? 43.871 29.855 30.324 1.00 41.55 22 THR B N 1
ATOM 1909 C CA . THR C 1 29 ? 44.989 28.934 30.442 1.00 43.0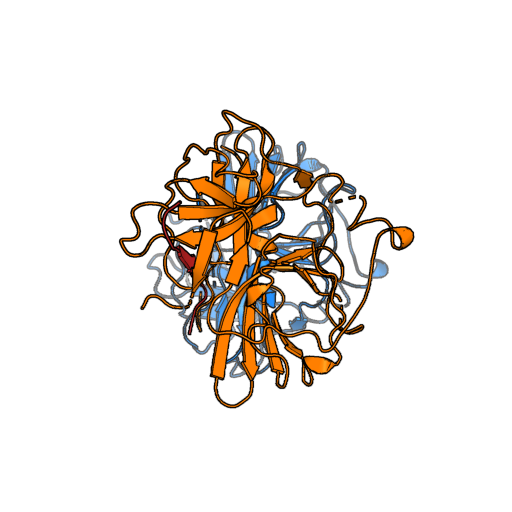0 22 THR B CA 1
ATOM 1910 C C . THR C 1 29 ? 44.675 27.865 31.489 1.00 43.87 22 THR B C 1
ATOM 1911 O O . THR C 1 29 ? 44.566 28.154 32.685 1.00 43.18 22 THR B O 1
ATOM 1915 N N . ASN C 1 30 ? 44.515 26.629 31.026 1.00 44.60 23 ASN B N 1
ATOM 1916 C CA . ASN C 1 30 ? 44.213 25.519 31.919 1.00 45.87 23 ASN B CA 1
ATOM 1917 C C . ASN C 1 30 ? 45.499 24.793 32.275 1.00 47.01 23 ASN B C 1
ATOM 1918 O O . ASN C 1 30 ? 46.109 24.150 31.424 1.00 45.69 23 ASN B O 1
ATOM 1923 N N . GLU C 1 31 ? 45.903 24.905 33.534 1.00 49.77 24 GLU B N 1
ATOM 1924 C CA . GLU C 1 31 ? 47.116 24.257 34.034 1.00 53.96 24 GLU B CA 1
ATOM 1925 C C . GLU C 1 31 ? 46.721 23.025 34.843 1.00 53.68 24 GLU B C 1
ATOM 1926 O O . GLU C 1 31 ? 46.196 23.158 35.953 1.00 53.24 24 GLU B O 1
ATOM 1932 N N . SER C 1 32 ? 46.965 21.836 34.301 1.00 54.75 25 SER B N 1
ATOM 1933 C CA . SER C 1 32 ? 46.629 20.597 35.014 1.00 57.13 25 SER B CA 1
ATOM 1934 C C . SER C 1 32 ? 47.642 19.478 34.787 1.00 57.47 25 SER B C 1
ATOM 1935 O O . SER C 1 32 ? 48.118 19.260 33.670 1.00 55.81 25 SER B O 1
ATOM 1938 N N . ASP C 1 33 ? 47.966 18.775 35.867 1.00 59.12 26 ASP B N 1
ATOM 1939 C CA . ASP C 1 33 ? 48.909 17.664 35.815 1.00 60.79 26 ASP B CA 1
ATOM 1940 C C . ASP C 1 33 ? 50.144 17.969 34.975 1.00 60.78 26 ASP B C 1
ATOM 1941 O O . ASP C 1 33 ? 50.533 17.174 34.118 1.00 61.65 26 ASP B O 1
ATOM 1946 N N . GLY C 1 34 ? 50.752 19.125 35.214 1.00 60.57 27 GLY B N 1
ATOM 1947 C CA . GLY C 1 34 ? 51.951 19.488 34.481 1.00 60.08 27 GLY B CA 1
ATOM 1948 C C . GLY C 1 34 ? 51.753 19.806 33.014 1.00 60.83 27 GLY B C 1
ATOM 1949 O O . GLY C 1 34 ? 52.718 19.878 32.252 1.00 61.40 27 GLY B O 1
ATOM 1950 N N . HIS C 1 35 ? 50.504 19.981 32.602 1.00 60.38 28 HIS B N 1
ATOM 1951 C CA . HIS C 1 35 ? 50.217 20.318 31.214 1.00 59.11 28 HIS B CA 1
ATOM 1952 C C . HIS C 1 35 ? 49.330 21.550 31.188 1.00 56.57 28 HIS B C 1
ATOM 1953 O O . HIS C 1 35 ? 48.693 21.895 32.193 1.00 55.42 28 HIS B O 1
ATOM 1960 N N . THR C 1 36 ? 49.297 22.227 30.047 1.00 53.85 29 THR B N 1
ATOM 1961 C CA . THR C 1 36 ? 48.465 23.416 29.926 1.00 52.40 29 THR B CA 1
ATOM 1962 C C . THR C 1 36 ? 47.799 23.518 28.566 1.00 49.95 29 THR B C 1
ATOM 1963 O O . THR C 1 36 ? 48.387 23.186 27.538 1.00 49.18 29 THR B O 1
ATOM 1967 N N . THR C 1 37 ? 46.558 23.976 28.579 1.00 47.46 30 THR B N 1
ATOM 1968 C CA . THR C 1 37 ? 45.805 24.181 27.359 1.00 45.80 30 THR B CA 1
ATOM 1969 C C . THR C 1 37 ? 45.412 25.648 27.404 1.00 44.14 30 THR B C 1
ATOM 1970 O O . THR C 1 37 ? 44.842 26.121 28.390 1.00 43.14 30 THR B O 1
ATOM 1974 N N . SER C 1 38 ? 45.746 26.380 26.354 1.00 42.55 31 SER B N 1
ATOM 1975 C CA . SER C 1 38 ? 45.410 27.788 26.325 1.00 42.12 31 SER B CA 1
ATOM 1976 C C . SER C 1 38 ? 44.585 28.097 25.094 1.00 40.27 31 SER B C 1
ATOM 1977 O O . SER C 1 38 ? 44.860 27.593 24.007 1.00 39.19 31 SER B O 1
ATOM 1980 N N . LEU C 1 39 ? 43.565 28.922 25.281 1.00 38.12 32 LEU B N 1
ATOM 1981 C CA . LEU C 1 39 ? 42.690 29.326 24.191 1.00 38.37 32 LEU B CA 1
ATOM 1982 C C . LEU C 1 39 ? 41.868 30.533 24.622 1.00 37.41 32 LEU B C 1
ATOM 1983 O O . LEU C 1 39 ? 42.076 31.073 25.714 1.00 36.94 32 LEU B O 1
ATOM 1988 N N . TYR C 1 40 ? 40.950 30.968 23.769 1.00 35.59 33 TYR B N 1
ATOM 1989 C CA . TYR C 1 40 ? 40.142 32.131 24.089 1.00 36.14 33 TYR B CA 1
ATOM 1990 C C . TYR C 1 40 ? 38.698 31.797 24.430 1.00 37.15 33 TYR B C 1
ATOM 1991 O O . TYR C 1 40 ? 38.214 30.696 24.165 1.00 38.02 33 TYR B O 1
ATOM 2000 N N . GLY C 1 41 ? 38.029 32.770 25.037 1.00 37.26 34 GLY B N 1
ATOM 2001 C CA . GLY C 1 41 ? 36.643 32.620 25.421 1.00 35.01 34 GLY B CA 1
ATOM 2002 C C . GLY C 1 41 ? 35.938 33.958 25.275 1.00 35.52 34 GLY B C 1
ATOM 2003 O O . GLY C 1 41 ? 36.575 35.008 25.099 1.00 34.97 34 GLY B O 1
ATOM 2004 N N . ILE C 1 42 ? 34.617 33.917 25.350 1.00 34.01 35 ILE B N 1
ATOM 2005 C CA . ILE C 1 42 ? 33.801 35.107 25.225 1.00 34.52 35 ILE B CA 1
ATOM 2006 C C . ILE C 1 42 ? 33.023 35.313 26.517 1.00 34.92 35 ILE B C 1
ATOM 2007 O O . ILE C 1 42 ? 32.184 34.489 26.883 1.00 34.13 3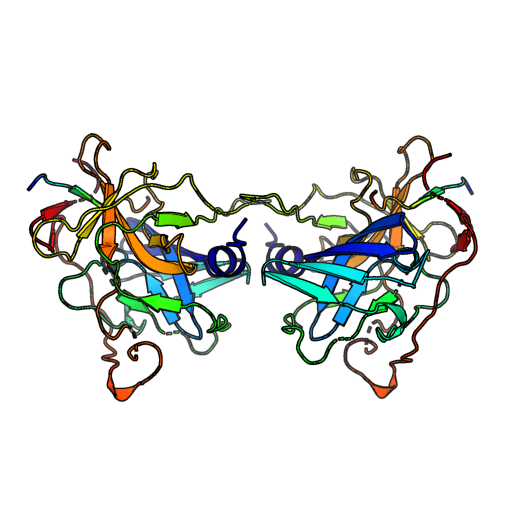5 ILE B O 1
ATOM 2012 N N . GLY C 1 43 ? 33.314 36.414 27.207 1.00 35.59 36 GLY B N 1
ATOM 2013 C CA . GLY C 1 43 ? 32.630 36.705 28.451 1.00 34.95 36 GLY B CA 1
ATOM 2014 C C . GLY C 1 43 ? 31.219 37.198 28.219 1.00 35.46 36 GLY B C 1
ATOM 2015 O O . GLY C 1 43 ? 30.955 37.918 27.260 1.00 36.88 36 GLY B O 1
ATOM 2016 N N . PHE C 1 44 ? 30.302 36.798 29.089 1.00 35.69 37 PHE B N 1
ATOM 2017 C CA . PHE C 1 44 ? 28.908 37.216 28.987 1.00 36.75 37 PHE B CA 1
ATOM 2018 C C . PHE C 1 44 ? 28.301 37.080 30.372 1.00 39.14 37 PHE B C 1
ATOM 2019 O O . PHE C 1 44 ? 28.068 35.965 30.857 1.00 38.63 37 PHE B O 1
ATOM 2027 N N . GLY C 1 45 ? 28.066 38.223 31.013 1.00 39.56 38 GLY B N 1
ATOM 2028 C CA . GLY C 1 45 ? 27.515 38.213 32.353 1.00 38.46 38 GLY B CA 1
ATOM 2029 C C . GLY C 1 45 ? 28.465 37.449 33.251 1.00 37.92 38 GLY B C 1
ATOM 2030 O O . GLY C 1 45 ? 29.665 37.714 33.243 1.00 38.31 38 GLY B O 1
ATOM 2031 N N . PRO C 1 46 ? 27.963 36.479 34.027 1.00 38.07 39 PRO B N 1
ATOM 2032 C CA . PRO C 1 46 ? 28.817 35.694 34.923 1.00 38.53 39 PRO B CA 1
ATOM 2033 C C . PRO C 1 46 ? 29.403 34.479 34.222 1.00 38.37 39 PRO B C 1
ATOM 2034 O O . PRO C 1 46 ? 30.019 33.629 34.861 1.00 40.75 39 PRO B O 1
ATOM 2038 N N . PHE C 1 47 ? 29.214 34.401 32.909 1.00 37.15 40 PHE B N 1
ATOM 2039 C CA . PHE C 1 47 ? 29.709 33.258 32.147 1.00 36.86 40 PHE B CA 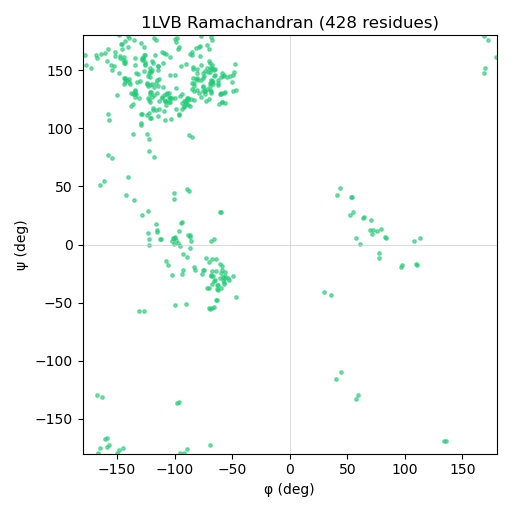1
ATOM 2040 C C . PHE C 1 47 ? 30.857 33.569 31.202 1.00 38.02 40 PHE B C 1
ATOM 2041 O O . PHE C 1 47 ? 31.149 34.726 30.886 1.00 39.60 40 PHE B O 1
ATOM 2049 N N . ILE C 1 48 ? 31.494 32.501 30.744 1.00 35.82 41 ILE B N 1
ATOM 2050 C CA . ILE C 1 48 ? 32.542 32.589 29.754 1.00 35.44 41 ILE B CA 1
ATOM 2051 C C . ILE C 1 48 ? 32.218 31.445 28.795 1.00 36.91 41 ILE B C 1
ATOM 2052 O O . ILE C 1 48 ? 32.131 30.282 29.202 1.00 35.96 41 ILE B O 1
ATOM 2057 N N . ILE C 1 49 ? 32.002 31.788 27.532 1.00 34.38 42 ILE B N 1
ATOM 2058 C CA . ILE C 1 49 ? 31.686 30.805 26.511 1.00 34.44 42 ILE B CA 1
ATOM 2059 C C . ILE C 1 49 ? 32.998 30.452 25.838 1.00 35.32 42 ILE B C 1
ATOM 2060 O O . ILE C 1 49 ? 33.719 31.347 25.400 1.00 36.07 42 ILE B O 1
ATOM 2065 N N . THR C 1 50 ? 33.313 29.160 25.750 1.00 33.63 43 THR B N 1
ATOM 2066 C CA . THR C 1 50 ? 34.571 28.743 25.148 1.00 33.68 43 THR B CA 1
ATOM 2067 C C . THR C 1 50 ? 34.527 27.305 24.631 1.00 34.78 43 THR B C 1
ATOM 2068 O O . THR C 1 50 ? 33.464 26.687 24.611 1.00 34.68 43 THR B O 1
ATOM 2072 N N . ASN C 1 51 ? 35.678 26.777 24.209 1.00 35.27 44 ASN B N 1
ATOM 2073 C CA . ASN C 1 51 ? 35.740 25.420 23.668 1.00 36.45 44 ASN B CA 1
ATOM 2074 C C . ASN C 1 51 ? 35.694 24.335 24.723 1.00 36.86 44 ASN B C 1
ATOM 2075 O O . ASN C 1 51 ? 36.287 24.456 25.792 1.00 36.49 44 ASN B O 1
ATOM 2080 N N . LYS C 1 52 ? 34.994 23.260 24.397 1.00 36.81 45 LYS B N 1
ATOM 2081 C CA . LYS C 1 52 ? 34.879 22.131 25.293 1.00 36.91 45 LYS B CA 1
ATOM 2082 C C . LYS C 1 52 ? 36.265 21.531 25.512 1.00 36.60 45 LYS B C 1
ATOM 2083 O O . LYS C 1 52 ? 36.599 21.137 26.628 1.00 35.00 45 LYS B O 1
ATOM 2089 N N . HIS C 1 53 ? 37.088 21.486 24.464 1.00 36.62 46 HIS B N 1
ATOM 2090 C CA . HIS C 1 53 ? 38.417 20.897 24.618 1.00 38.09 46 HIS B CA 1
ATOM 2091 C C . HIS C 1 53 ? 39.355 21.668 25.539 1.00 38.38 46 HIS B C 1
ATOM 2092 O O . HIS C 1 53 ? 40.516 21.306 25.693 1.00 38.42 46 HIS B O 1
ATOM 2099 N N . LEU C 1 54 ? 38.850 22.724 26.165 1.00 39.17 47 LEU B N 1
ATOM 2100 C CA . LEU C 1 54 ? 39.654 23.482 27.112 1.00 39.35 47 LEU B CA 1
ATOM 2101 C C . LEU C 1 54 ? 39.855 22.530 28.292 1.00 40.57 47 LEU B C 1
ATOM 2102 O O . LEU C 1 54 ? 40.838 22.616 29.033 1.00 38.76 47 LEU B O 1
ATOM 2107 N N . PHE C 1 55 ? 38.902 21.616 28.458 1.00 40.86 48 PHE B N 1
ATOM 2108 C CA . PHE C 1 55 ? 38.960 20.661 29.549 1.00 41.03 48 PHE B CA 1
ATOM 2109 C C . PHE C 1 55 ? 39.461 19.282 29.144 1.00 41.53 48 PHE B C 1
ATOM 2110 O O . PHE C 1 55 ? 38.908 18.253 29.538 1.00 39.52 48 PHE B O 1
ATOM 2118 N N . ARG C 1 56 ? 40.521 19.279 28.343 1.00 43.51 49 ARG B N 1
ATOM 2119 C CA . ARG C 1 56 ? 41.171 18.050 27.907 1.00 46.01 49 ARG B CA 1
ATOM 2120 C C . ARG C 1 56 ? 41.533 17.410 29.248 1.00 45.85 49 ARG B C 1
ATOM 2121 O O . ARG C 1 56 ? 41.552 16.186 29.399 1.00 44.84 49 ARG B O 1
ATOM 2129 N N . ARG C 1 57 ? 41.813 18.278 30.217 1.00 43.58 50 ARG B N 1
ATOM 2130 C CA . ARG C 1 57 ? 42.143 17.878 31.575 1.00 44.43 50 ARG B CA 1
ATOM 2131 C C . ARG C 1 57 ? 41.333 18.779 32.489 1.00 44.97 50 ARG B C 1
ATOM 2132 O O . ARG C 1 57 ? 40.867 19.835 32.067 1.00 46.48 50 ARG B O 1
ATOM 2140 N N . ASN C 1 58 ? 41.152 18.363 33.733 1.00 44.61 51 ASN B N 1
ATOM 2141 C CA . ASN C 1 58 ? 40.395 19.150 34.692 1.00 46.51 51 ASN B CA 1
ATOM 2142 C C . ASN C 1 58 ? 40.809 18.728 36.092 1.00 49.18 51 ASN B C 1
ATOM 2143 O O . ASN C 1 58 ? 40.098 17.988 36.777 1.00 49.72 51 ASN B O 1
ATOM 2148 N N . ASN C 1 59 ? 41.975 19.206 36.508 1.00 49.82 52 ASN B N 1
ATOM 2149 C CA . ASN C 1 59 ? 42.510 18.881 37.817 1.00 50.99 52 ASN B CA 1
ATOM 2150 C C . ASN C 1 59 ? 43.640 19.860 38.132 1.00 50.65 52 ASN B C 1
ATOM 2151 O O . ASN C 1 59 ? 44.739 19.462 38.502 1.00 51.69 52 ASN B O 1
ATOM 2156 N N . GLY C 1 60 ? 43.351 21.149 37.977 1.00 50.54 53 GLY B N 1
ATOM 2157 C CA . GLY C 1 60 ? 44.344 22.174 38.232 1.00 48.04 53 GLY B CA 1
ATOM 2158 C C . GLY C 1 60 ? 43.769 23.570 38.406 1.00 47.45 53 GLY B C 1
ATOM 2159 O O . GLY C 1 60 ? 42.810 23.775 39.161 1.00 47.31 53 GLY B O 1
ATOM 2160 N N . THR C 1 61 ? 44.353 24.536 37.701 1.00 46.06 54 THR B N 1
ATOM 2161 C CA . THR C 1 61 ? 43.910 25.926 37.800 1.00 45.52 54 THR B CA 1
ATOM 2162 C C . THR C 1 61 ? 43.566 26.538 36.448 1.00 44.00 54 THR B C 1
ATOM 2163 O O . THR C 1 61 ? 44.069 26.094 35.406 1.00 41.95 54 THR B O 1
ATOM 2167 N N . LEU C 1 62 ? 42.713 27.561 36.480 1.00 41.94 55 LEU B N 1
ATOM 2168 C CA . LEU C 1 62 ? 42.313 28.266 35.267 1.00 43.11 55 LEU B CA 1
ATOM 2169 C C . LEU C 1 62 ? 42.646 29.748 35.371 1.00 43.02 55 LEU B C 1
ATOM 2170 O O . LEU C 1 62 ? 42.076 30.473 36.189 1.00 42.29 55 LEU B O 1
ATOM 2175 N N . LEU C 1 63 ? 43.580 30.188 34.540 1.00 44.07 56 LEU B N 1
ATOM 2176 C CA . LEU C 1 63 ? 43.985 31.586 34.515 1.00 45.13 56 LEU B CA 1
ATOM 2177 C C . LEU C 1 63 ? 43.094 32.298 33.495 1.00 44.14 56 LEU B C 1
ATOM 2178 O O . LEU C 1 63 ? 43.043 31.911 32.325 1.00 44.92 56 LEU B O 1
ATOM 2183 N N . VAL C 1 64 ? 42.387 33.329 33.934 1.00 42.47 57 VAL B N 1
ATOM 2184 C CA . VAL C 1 64 ? 41.511 34.067 33.037 1.00 41.57 57 VAL B CA 1
ATOM 2185 C C . VAL C 1 64 ? 41.970 35.517 32.882 1.00 43.68 57 VAL B C 1
ATOM 2186 O O . VAL C 1 64 ? 41.968 36.282 33.853 1.00 43.01 57 VAL B O 1
ATOM 2190 N N . GLN C 1 65 ? 42.363 35.888 31.663 1.00 43.42 58 GLN B N 1
ATOM 2191 C CA . GLN C 1 65 ? 42.803 37.253 31.392 1.00 42.33 58 GLN B CA 1
ATOM 2192 C C . GLN C 1 65 ? 41.883 37.990 30.427 1.00 41.90 58 GLN B C 1
ATOM 2193 O O . GLN C 1 65 ? 41.541 37.481 29.361 1.00 41.48 58 GLN B O 1
ATOM 2199 N N . SER C 1 66 ? 41.487 39.197 30.817 1.00 42.75 59 SER B N 1
ATOM 2200 C CA . SER C 1 66 ? 40.619 40.043 30.004 1.00 42.81 59 SER B CA 1
ATOM 2201 C C . SER C 1 66 ? 40.996 41.496 30.288 1.00 42.98 59 SER B C 1
ATOM 2202 O O . SER C 1 66 ? 41.890 41.766 31.092 1.00 40.93 59 SER B O 1
ATOM 2205 N N . LEU C 1 67 ? 40.312 42.429 29.637 1.00 43.03 60 LEU B N 1
ATOM 2206 C CA . LEU C 1 67 ? 40.597 43.836 29.851 1.00 44.59 60 LEU B CA 1
ATOM 2207 C C . LEU C 1 67 ? 40.296 44.275 31.282 1.00 46.30 60 LEU B C 1
ATOM 2208 O O . LEU C 1 67 ? 40.706 45.355 31.700 1.00 47.94 60 LEU B O 1
ATOM 2213 N N . HIS C 1 68 ? 39.594 43.431 32.031 1.00 47.32 61 HIS B N 1
ATOM 2214 C CA . HIS C 1 68 ? 39.246 43.729 33.419 1.00 49.81 61 HIS B CA 1
ATOM 2215 C C . HIS C 1 68 ? 40.407 43.396 34.344 1.00 48.88 61 HIS B C 1
ATOM 2216 O O . HIS C 1 68 ? 40.492 43.906 35.458 1.00 48.73 61 HIS B O 1
ATOM 2223 N N . GLY C 1 69 ? 41.286 42.518 33.878 1.00 46.31 62 GLY B N 1
ATOM 2224 C CA . GLY C 1 69 ? 42.416 42.106 34.677 1.00 46.33 62 GLY B CA 1
ATOM 2225 C C . GLY C 1 69 ? 42.610 40.604 34.604 1.00 46.93 62 GLY B C 1
ATOM 2226 O O . GLY C 1 69 ? 41.992 39.922 33.788 1.00 45.87 62 GLY B O 1
ATOM 2227 N N . VAL C 1 70 ? 43.475 40.090 35.465 1.00 48.03 63 VAL B N 1
ATOM 2228 C CA . VAL C 1 70 ? 43.771 38.668 35.504 1.00 50.69 63 VAL B CA 1
ATOM 2229 C C . VAL C 1 70 ? 43.152 38.019 36.741 1.00 52.55 63 VAL B C 1
ATOM 2230 O O . VAL C 1 70 ? 43.470 38.391 37.868 1.00 54.15 63 VAL B O 1
ATOM 2234 N N . PHE C 1 71 ? 42.266 37.051 36.517 1.00 52.30 64 PHE B N 1
ATOM 2235 C CA . PHE C 1 71 ? 41.579 36.344 37.599 1.00 52.27 64 PHE B CA 1
ATOM 2236 C C . PHE C 1 71 ? 41.998 34.877 37.555 1.00 52.06 64 PHE B C 1
ATOM 2237 O O . PHE C 1 71 ? 42.096 34.285 36.478 1.00 51.90 64 PHE B O 1
ATOM 2245 N N . LYS C 1 72 ? 42.242 34.281 38.716 1.00 50.93 65 LYS B N 1
ATOM 2246 C CA . LYS C 1 72 ? 42.667 32.891 38.733 1.00 50.44 65 LYS B CA 1
ATOM 2247 C C . LYS C 1 72 ? 41.781 31.948 39.532 1.00 50.77 65 LYS B C 1
ATOM 2248 O O . LYS C 1 72 ? 41.525 32.161 40.719 1.00 49.45 65 LYS B O 1
ATOM 2254 N N . VAL C 1 73 ? 41.306 30.902 38.864 1.00 50.08 66 VAL B N 1
ATOM 2255 C CA . VAL C 1 73 ? 40.471 29.909 39.518 1.00 50.23 66 VAL B CA 1
ATOM 2256 C C . VAL C 1 73 ? 41.427 28.901 40.137 1.00 50.21 66 VAL B C 1
ATOM 2257 O O . VAL C 1 73 ? 42.209 28.261 39.431 1.00 50.89 66 VAL B O 1
ATOM 2261 N N . LYS C 1 74 ? 41.368 2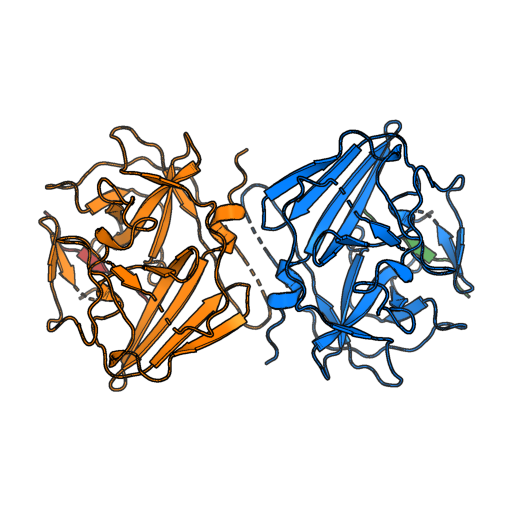8.763 41.457 1.00 51.88 67 LYS B N 1
ATOM 2262 C CA . LYS C 1 74 ? 42.259 27.847 42.166 1.00 53.43 67 LYS B CA 1
ATOM 2263 C C . LYS C 1 74 ? 41.978 26.369 41.934 1.00 51.53 67 LYS B C 1
ATOM 2264 O O . LYS C 1 74 ? 42.912 25.576 41.831 1.00 52.52 67 LYS B O 1
ATOM 2270 N N . ASN C 1 75 ? 40.704 25.999 41.836 1.00 50.21 68 ASN B N 1
ATOM 2271 C CA . ASN C 1 75 ? 40.338 24.600 41.608 1.00 49.19 68 ASN B CA 1
ATOM 2272 C C . ASN C 1 75 ? 39.356 24.460 40.447 1.00 46.99 68 ASN B C 1
ATOM 2273 O O . ASN C 1 75 ? 38.161 24.726 40.600 1.00 44.97 68 ASN B O 1
ATOM 2278 N N . THR C 1 76 ? 39.859 24.032 39.293 1.00 46.24 69 THR B N 1
ATOM 2279 C CA . THR C 1 76 ? 39.012 23.857 38.116 1.00 44.83 69 THR B CA 1
ATOM 2280 C C . THR C 1 76 ? 37.927 22.800 38.321 1.00 46.34 69 THR B C 1
ATOM 2281 O O . THR C 1 76 ? 36.814 22.949 37.812 1.00 44.97 69 THR B O 1
ATOM 2285 N N . THR C 1 77 ? 38.240 21.750 39.080 1.00 45.95 70 THR B N 1
ATOM 2286 C CA . THR C 1 77 ? 37.285 20.664 39.310 1.00 46.86 70 THR B CA 1
ATOM 2287 C C . THR C 1 77 ? 35.947 21.105 39.892 1.00 47.97 70 THR B C 1
ATOM 2288 O O . THR C 1 77 ? 34.946 20.412 39.720 1.00 48.65 70 THR B O 1
ATOM 2292 N N . THR C 1 78 ? 35.915 22.248 40.572 1.00 47.64 71 THR B N 1
ATOM 2293 C CA . THR C 1 78 ? 34.661 22.722 41.155 1.00 47.43 71 THR B CA 1
ATOM 2294 C C . THR C 1 78 ? 34.024 23.824 40.318 1.00 46.08 71 THR B C 1
ATOM 2295 O O . THR C 1 78 ? 33.023 24.413 40.704 1.00 46.26 71 THR B O 1
ATOM 2299 N N . LEU C 1 79 ? 34.615 24.096 39.163 1.00 45.78 72 LEU B N 1
ATOM 2300 C CA . LEU C 1 79 ? 34.107 25.116 38.256 1.00 43.89 72 LEU B CA 1
ATOM 2301 C C . LEU C 1 79 ? 32.830 24.569 37.600 1.00 44.23 72 LEU B C 1
ATOM 2302 O O . LEU C 1 79 ? 32.845 23.494 36.991 1.00 44.77 72 LEU B O 1
ATOM 2307 N N . GLN C 1 80 ? 31.718 25.283 37.740 1.00 43.16 73 GLN B N 1
ATOM 2308 C CA . GLN C 1 80 ? 30.472 24.815 37.145 1.00 43.08 73 GLN B CA 1
ATOM 2309 C C . GLN C 1 80 ? 30.515 24.954 35.634 1.00 42.76 73 GLN B C 1
ATOM 2310 O O . GLN C 1 80 ? 30.907 25.991 35.099 1.00 41.65 73 GLN B O 1
ATOM 2316 N N . GLN C 1 81 ? 30.094 23.903 34.948 1.00 41.98 74 GLN B N 1
ATOM 2317 C CA . GLN C 1 81 ? 30.127 23.891 33.500 1.00 40.83 74 GLN B CA 1
ATOM 2318 C C . GLN C 1 81 ? 28.835 23.396 32.860 1.00 39.51 74 GLN B C 1
ATOM 2319 O O . GLN C 1 81 ? 28.121 22.562 33.424 1.00 39.89 74 GLN B O 1
ATOM 2325 N N . HIS C 1 82 ? 28.523 23.952 31.693 1.00 37.68 75 HIS B N 1
ATOM 2326 C CA . HIS C 1 82 ? 27.348 23.549 30.928 1.00 37.48 75 HIS B CA 1
ATOM 2327 C C . HIS C 1 82 ? 27.832 23.072 29.559 1.00 37.37 75 HIS B C 1
ATOM 2328 O O . HIS C 1 82 ? 28.249 23.874 28.722 1.00 34.67 75 HIS B O 1
ATOM 2335 N N . LEU C 1 83 ? 27.758 21.764 29.341 1.00 37.59 76 LEU B N 1
ATOM 2336 C CA . LEU C 1 83 ? 28.208 21.154 28.095 1.00 38.27 76 LEU B CA 1
ATOM 2337 C C . LEU C 1 83 ? 27.163 21.212 26.987 1.00 37.78 76 LEU B C 1
ATOM 2338 O O . LEU C 1 83 ? 25.995 20.892 27.201 1.00 39.60 76 LEU B O 1
ATOM 2343 N N . ILE C 1 84 ? 27.582 21.630 25.802 1.00 37.81 77 ILE B N 1
ATOM 2344 C CA . ILE C 1 84 ? 26.671 21.692 24.665 1.00 38.02 77 ILE B CA 1
ATOM 2345 C C . ILE C 1 84 ? 26.770 20.347 23.928 1.00 38.55 77 ILE B C 1
ATOM 2346 O O . ILE C 1 84 ? 27.843 19.982 23.438 1.00 38.08 77 ILE B O 1
ATOM 2351 N N . ASP C 1 85 ? 25.660 19.616 23.853 1.00 37.33 78 ASP B N 1
ATOM 2352 C CA . ASP C 1 85 ? 25.659 18.323 23.169 1.00 40.43 78 ASP B CA 1
ATOM 2353 C C . ASP C 1 85 ? 26.338 18.353 21.800 1.00 40.32 78 ASP B C 1
ATOM 2354 O O . ASP C 1 85 ? 26.087 19.246 20.988 1.00 40.69 78 ASP B O 1
ATOM 2359 N N . GLY C 1 86 ? 27.200 17.366 21.569 1.00 39.42 79 GLY B N 1
ATOM 2360 C CA . GLY C 1 86 ? 27.890 17.207 20.300 1.00 39.15 79 GLY B CA 1
ATOM 2361 C C . GLY C 1 86 ? 28.753 18.309 19.718 1.00 39.65 79 GLY B C 1
ATOM 2362 O O . GLY C 1 86 ? 29.247 18.156 18.601 1.00 41.41 79 GLY B O 1
ATOM 2363 N N . ARG C 1 87 ? 28.957 19.399 20.449 1.00 37.74 80 ARG B N 1
ATOM 2364 C CA . ARG C 1 87 ? 29.764 20.503 19.941 1.00 36.50 80 ARG B CA 1
ATOM 2365 C C . ARG C 1 87 ? 30.979 20.795 20.813 1.00 37.03 80 ARG B C 1
ATOM 2366 O O . ARG C 1 87 ? 31.000 20.468 22.000 1.00 35.20 80 ARG B O 1
ATOM 2374 N N . ASP C 1 88 ? 31.982 21.430 20.215 1.00 36.23 81 ASP B N 1
ATOM 2375 C CA . ASP C 1 88 ? 33.180 21.826 20.940 1.00 36.27 81 ASP B CA 1
ATOM 2376 C C . ASP C 1 88 ? 32.883 23.203 21.538 1.00 36.80 81 ASP B C 1
ATOM 2377 O O . ASP C 1 88 ? 33.565 24.184 21.242 1.00 36.36 81 ASP B O 1
ATOM 2390 N N . ILE C 1 90 ? 31.349 25.031 25.390 1.00 37.96 83 ILE B N 1
ATOM 2391 C CA . ILE C 1 90 ? 30.980 24.824 26.786 1.00 38.20 83 ILE B CA 1
ATOM 2392 C C . ILE C 1 90 ? 30.777 26.200 27.419 1.00 39.07 83 ILE B C 1
ATOM 2393 O O . ILE C 1 90 ? 31.374 27.181 26.972 1.00 38.58 83 ILE B O 1
ATOM 2398 N N . ILE C 1 91 ? 29.918 26.276 28.431 1.00 38.68 84 ILE B N 1
ATOM 2399 C CA . ILE C 1 91 ? 29.683 27.533 29.133 1.00 38.91 84 ILE B CA 1
ATOM 2400 C C . ILE C 1 91 ? 30.204 27.389 30.562 1.00 40.48 84 ILE B C 1
ATOM 2401 O O . ILE C 1 91 ? 29.797 26.486 31.297 1.00 40.82 84 ILE B O 1
ATOM 2406 N N . ILE C 1 92 ? 31.107 28.275 30.958 1.00 40.93 85 ILE B N 1
ATOM 2407 C CA . ILE C 1 92 ? 31.654 28.224 32.305 1.00 42.50 85 ILE B CA 1
ATOM 2408 C C . ILE C 1 92 ? 31.051 29.311 33.189 1.00 44.15 85 ILE B C 1
ATOM 2409 O O . ILE C 1 92 ? 31.065 30.491 32.838 1.00 43.35 85 ILE B O 1
ATOM 2414 N N . ARG C 1 93 ? 30.504 28.911 34.329 1.00 44.54 86 ARG B N 1
ATOM 2415 C CA . ARG C 1 93 ? 29.959 29.880 35.270 1.00 46.81 86 ARG B CA 1
ATOM 2416 C C . ARG C 1 93 ? 31.159 30.209 36.153 1.00 46.15 86 ARG B C 1
ATOM 2417 O O . ARG C 1 93 ? 31.678 29.325 36.830 1.00 47.56 86 ARG B O 1
ATOM 2433 N N . PRO C 1 95 ? 33.438 31.917 39.305 1.00 46.62 88 PRO B N 1
ATOM 2434 C CA . PRO C 1 95 ? 33.216 32.077 40.745 1.00 48.98 88 PRO B CA 1
ATOM 2435 C C . PRO C 1 95 ? 32.392 33.327 41.062 1.00 51.85 88 PRO B C 1
ATOM 2436 O O . PRO C 1 95 ? 32.412 34.305 40.315 1.00 51.47 88 PRO B O 1
ATOM 2440 N N . LYS C 1 96 ? 31.672 33.288 42.177 1.00 54.56 89 LYS B N 1
ATOM 2441 C CA . LYS C 1 96 ? 30.820 34.398 42.583 1.00 57.38 89 LYS B CA 1
ATOM 2442 C C . LYS C 1 96 ? 31.526 35.747 42.665 1.00 56.82 89 LYS B C 1
ATOM 2443 O O . LYS C 1 96 ? 30.908 36.785 42.451 1.00 55.89 89 LYS B O 1
ATOM 2449 N N . ASP C 1 97 ? 32.822 35.734 42.952 1.00 57.30 90 ASP B N 1
ATOM 2450 C CA . ASP C 1 97 ? 33.568 36.980 43.063 1.00 58.52 90 ASP B CA 1
ATOM 2451 C C . ASP C 1 97 ? 34.266 37.376 41.770 1.00 58.31 90 ASP B C 1
ATOM 2452 O O . ASP C 1 97 ? 35.191 38.189 41.780 1.00 58.67 90 ASP B O 1
ATOM 2457 N N . PHE C 1 98 ? 33.829 36.798 40.657 1.00 57.34 91 PHE B N 1
ATOM 2458 C CA . PHE C 1 98 ? 34.413 37.121 39.358 1.00 56.07 91 PHE B CA 1
ATOM 2459 C C . PHE C 1 98 ? 33.645 38.310 38.799 1.00 53.95 91 PHE B C 1
ATOM 2460 O O . PHE C 1 98 ? 32.420 38.262 38.673 1.00 55.24 91 PHE B O 1
ATOM 2468 N N . PRO C 1 99 ? 34.350 39.400 38.467 1.00 51.59 92 PRO B N 1
ATOM 2469 C CA . PRO C 1 99 ? 33.669 40.580 37.921 1.00 50.21 92 PRO B CA 1
ATOM 2470 C C . PRO C 1 99 ? 32.927 40.189 36.642 1.00 47.89 92 PRO B C 1
ATOM 2471 O O . PRO C 1 99 ? 33.529 39.677 35.702 1.00 48.29 92 PRO B O 1
ATOM 2475 N N . PRO C 1 100 ? 31.610 40.420 36.600 1.00 45.59 93 PRO B N 1
ATOM 2476 C CA . PRO C 1 100 ? 30.732 40.108 35.465 1.00 45.98 93 PRO B CA 1
ATOM 2477 C C . PRO C 1 100 ? 31.022 40.895 34.185 1.00 46.64 93 PRO B C 1
ATOM 2478 O O . PRO C 1 100 ? 31.502 42.033 34.225 1.00 46.39 93 PRO B O 1
ATOM 2482 N N . PHE C 1 101 ? 30.718 40.279 33.050 1.00 44.37 94 PHE B N 1
ATOM 2483 C CA . PHE C 1 101 ? 30.876 40.937 31.760 1.00 42.92 94 PHE B CA 1
ATOM 2484 C C . PHE C 1 101 ? 29.491 41.485 31.420 1.00 41.34 94 PHE B C 1
ATOM 2485 O O . PHE C 1 101 ? 28.512 41.162 32.093 1.00 40.64 94 PHE B O 1
ATOM 2493 N N . PRO C 1 102 ? 29.390 42.343 30.395 1.00 40.49 95 PRO B N 1
ATOM 2494 C CA . PRO C 1 102 ? 28.067 42.875 30.044 1.00 40.28 95 PRO B CA 1
ATOM 2495 C C . PRO C 1 102 ? 27.228 41.739 29.459 1.00 40.41 95 PRO B C 1
ATOM 2496 O O . PRO C 1 102 ? 27.642 40.579 29.480 1.00 39.05 95 PRO B O 1
ATOM 2500 N N . GLN C 1 103 ? 26.055 42.070 28.939 1.00 39.80 96 GLN B N 1
ATOM 2501 C CA . GLN C 1 103 ? 25.198 41.063 28.335 1.00 41.58 96 GLN B CA 1
ATOM 2502 C C . GLN C 1 103 ? 24.504 41.637 27.108 1.00 39.90 96 GLN B C 1
ATOM 2503 O O . GLN C 1 103 ? 23.323 41.402 26.877 1.00 40.34 96 GLN B O 1
ATOM 2509 N N . LYS C 1 104 ? 25.268 42.378 26.315 1.00 39.12 97 LYS B N 1
ATOM 2510 C CA . LYS C 1 104 ? 24.760 43.011 25.110 1.00 41.11 97 LYS B CA 1
ATOM 2511 C C . LYS C 1 104 ? 24.977 42.151 23.871 1.00 41.38 97 LYS B C 1
ATOM 2512 O O . LYS C 1 104 ? 24.249 42.279 22.889 1.00 42.22 97 LYS B O 1
ATOM 2518 N N . LEU C 1 105 ? 25.985 41.283 23.923 1.00 40.74 98 LEU B N 1
ATOM 2519 C CA . LEU C 1 105 ? 26.314 40.388 22.813 1.00 39.38 98 LEU B CA 1
ATOM 2520 C C . LEU C 1 105 ? 25.106 39.635 22.264 1.00 39.12 98 LEU B C 1
ATOM 2521 O O . LEU C 1 105 ? 24.194 39.278 23.009 1.00 38.63 98 LEU B O 1
ATOM 2526 N N . LYS C 1 106 ? 25.104 39.392 20.959 1.00 39.53 99 LYS B N 1
ATOM 2527 C CA . LYS C 1 106 ? 24.028 38.641 20.321 1.00 41.46 99 LYS B CA 1
ATOM 2528 C C . LYS C 1 106 ? 24.594 37.400 19.633 1.00 40.84 99 LYS B C 1
ATOM 2529 O O . LYS C 1 106 ? 25.577 37.484 18.896 1.00 40.53 99 LYS B O 1
ATOM 2535 N N . PHE C 1 107 ? 23.971 36.251 19.885 1.00 39.76 100 PHE B N 1
ATOM 2536 C CA . PHE C 1 107 ? 24.395 34.989 19.282 1.00 37.34 100 PHE B CA 1
ATOM 2537 C C . PHE C 1 107 ? 23.239 34.380 18.481 1.00 37.84 100 PHE B C 1
ATOM 2538 O O . PHE C 1 107 ? 22.072 34.563 18.823 1.00 36.80 100 PHE B O 1
ATOM 2546 N N . ARG C 1 108 ? 23.567 33.644 17.424 1.00 36.92 101 ARG B N 1
ATOM 2547 C CA . ARG C 1 108 ? 22.559 32.966 16.612 1.00 35.95 101 ARG B CA 1
ATOM 2548 C C . ARG C 1 108 ? 23.264 31.925 15.759 1.00 36.20 101 ARG B C 1
ATOM 2549 O O . ARG C 1 108 ? 24.494 31.954 15.607 1.00 32.89 101 ARG B O 1
ATOM 2557 N N . GLU C 1 109 ? 22.491 30.996 15.209 1.00 36.45 102 GLU B N 1
ATOM 2558 C CA . GLU C 1 109 ? 23.081 29.964 14.376 1.00 37.53 102 GLU B CA 1
ATOM 2559 C C . GLU C 1 109 ? 23.530 30.581 13.067 1.00 39.19 102 GLU B C 1
ATOM 2560 O O . GLU C 1 109 ? 22.931 31.546 12.584 1.00 37.97 102 GLU B O 1
ATOM 2566 N N . PRO C 1 110 ? 24.603 30.039 12.481 1.00 40.48 103 PRO B N 1
ATOM 2567 C CA . PRO C 1 110 ? 25.101 30.553 11.207 1.00 42.23 103 PRO B CA 1
ATOM 2568 C C . PRO C 1 110 ? 24.020 30.206 10.194 1.00 43.40 103 PRO B C 1
ATOM 2569 O O . PRO C 1 110 ? 23.270 29.253 10.395 1.00 42.23 103 PRO B O 1
ATOM 2573 N N . GLN C 1 111 ? 23.940 30.968 9.116 1.00 45.10 104 GLN B N 1
ATOM 2574 C CA . GLN C 1 111 ? 22.969 30.699 8.065 1.00 46.99 104 GLN B CA 1
ATOM 2575 C C . GLN C 1 111 ? 23.786 30.467 6.798 1.00 47.04 104 GLN B C 1
ATOM 2576 O O . GLN C 1 111 ? 24.867 31.036 6.657 1.00 47.20 104 GLN B O 1
ATOM 2582 N N . ARG C 1 112 ? 23.300 29.623 5.892 1.00 46.01 105 ARG B N 1
ATOM 2583 C CA . ARG C 1 112 ? 24.033 29.348 4.660 1.00 45.54 105 ARG B CA 1
ATOM 2584 C C . ARG C 1 112 ? 24.251 30.631 3.875 1.00 44.89 105 ARG B C 1
ATOM 2585 O O . ARG C 1 112 ? 23.426 31.535 3.923 1.00 42.89 105 ARG B O 1
ATOM 2593 N N . GLU C 1 113 ? 25.368 30.703 3.158 1.00 45.44 106 GLU B N 1
ATOM 2594 C CA . GLU C 1 113 ? 25.712 31.877 2.357 1.00 48.65 106 GLU B CA 1
ATOM 2595 C C . GLU C 1 113 ? 26.076 33.054 3.250 1.00 49.63 106 GLU B C 1
ATOM 2596 O O . GLU C 1 113 ? 26.026 34.207 2.840 1.00 51.27 106 GLU B O 1
ATOM 2602 N N . GLU C 1 114 ? 26.451 32.746 4.480 1.00 50.17 107 GLU B N 1
ATOM 2603 C CA . GLU C 1 114 ? 26.812 33.766 5.446 1.00 49.33 107 GLU B CA 1
ATOM 2604 C C . GLU C 1 114 ? 28.227 34.257 5.222 1.00 48.14 107 GLU B C 1
ATOM 2605 O O . GLU C 1 114 ? 29.125 33.472 4.901 1.00 47.09 107 GLU B O 1
ATOM 2611 N N . ARG C 1 115 ? 28.424 35.558 5.391 1.00 46.54 108 ARG B N 1
ATOM 2612 C CA . ARG C 1 115 ? 29.756 36.124 5.269 1.00 46.50 108 ARG B CA 1
ATOM 2613 C C . ARG C 1 115 ? 30.205 36.397 6.706 1.00 44.49 108 ARG B C 1
ATOM 2614 O O . ARG C 1 115 ? 29.510 37.063 7.476 1.00 43.58 108 ARG B O 1
ATOM 2622 N N . ILE C 1 116 ? 31.361 35.874 7.079 1.00 42.70 109 ILE B N 1
ATOM 2623 C CA . ILE C 1 116 ? 31.827 36.071 8.437 1.00 41.28 109 ILE B CA 1
ATOM 2624 C C . ILE C 1 116 ? 33.228 36.647 8.523 1.00 40.78 109 ILE B C 1
ATOM 2625 O O . ILE C 1 116 ? 33.939 36.760 7.522 1.00 40.09 109 ILE B O 1
ATOM 2630 N N . CYS C 1 117 ? 33.602 37.034 9.736 1.00 38.43 110 CYS B N 1
ATOM 2631 C CA . CYS C 1 117 ? 34.933 37.553 9.998 1.00 39.40 110 CYS B CA 1
ATOM 2632 C C . CYS C 1 117 ? 35.297 37.071 11.395 1.00 37.80 110 CYS B C 1
ATOM 2633 O O . CYS C 1 117 ? 34.423 36.716 12.185 1.00 37.70 110 CYS B O 1
ATOM 2636 N N . LEU C 1 118 ? 36.589 37.038 11.682 1.00 36.50 111 LEU B N 1
ATOM 2637 C CA . LEU C 1 118 ? 37.099 36.583 12.965 1.00 35.90 111 LEU B CA 1
ATOM 2638 C C . LEU C 1 118 ? 37.540 37.767 13.818 1.00 37.98 111 LEU B C 1
ATOM 2639 O O . LEU C 1 118 ? 38.385 38.563 13.392 1.00 39.00 111 LEU B O 1
ATOM 2644 N N . VAL C 1 119 ? 36.961 37.896 15.008 1.00 37.36 112 VAL B N 1
ATOM 2645 C CA . VAL C 1 119 ? 37.339 38.973 15.914 1.00 36.83 112 VAL B CA 1
ATOM 2646 C C . VAL C 1 119 ? 38.299 38.376 16.932 1.00 37.75 112 VAL B C 1
ATOM 2647 O O . VAL C 1 119 ? 37.992 37.378 17.587 1.00 37.02 112 VAL B O 1
ATOM 2651 N N . THR C 1 120 ? 39.460 39.002 17.059 1.00 37.49 113 THR B N 1
ATOM 2652 C CA . THR C 1 120 ? 40.507 38.523 17.942 1.00 38.99 113 THR B CA 1
ATOM 2653 C C . THR C 1 120 ? 41.046 39.562 18.930 1.00 38.66 113 THR B C 1
ATOM 2654 O O . THR C 1 120 ? 40.885 40.764 18.738 1.00 38.46 113 THR B O 1
ATOM 2658 N N . THR C 1 121 ? 41.678 39.080 19.994 1.00 37.35 114 THR B N 1
ATOM 2659 C CA . THR C 1 121 ? 42.283 39.947 20.991 1.00 37.90 114 THR B CA 1
ATOM 2660 C C . THR C 1 121 ? 43.555 39.263 21.449 1.00 38.50 114 THR B C 1
ATOM 2661 O O . THR C 1 121 ? 43.599 38.038 21.558 1.00 38.55 114 THR B O 1
ATOM 2665 N N . ASN C 1 122 ? 44.586 40.059 21.713 1.00 37.98 115 ASN B N 1
ATOM 2666 C CA . ASN C 1 122 ? 45.881 39.538 22.123 1.00 40.44 115 ASN B CA 1
ATOM 2667 C C . ASN C 1 122 ? 46.450 40.323 23.305 1.00 40.69 115 ASN B C 1
ATOM 2668 O O . ASN C 1 122 ? 46.460 41.554 23.289 1.00 41.15 115 ASN B O 1
ATOM 2673 N N . PHE C 1 123 ? 46.941 39.611 24.316 1.00 40.04 116 PHE B N 1
ATOM 2674 C CA . PHE C 1 123 ? 47.504 40.263 25.488 1.00 41.65 116 PHE B CA 1
ATOM 2675 C C . PHE C 1 123 ? 49.020 40.077 25.604 1.00 43.15 116 PHE B C 1
ATOM 2676 O O . PHE C 1 123 ? 49.525 38.950 25.565 1.00 43.66 116 PHE B O 1
ATOM 2684 N N . GLN C 1 124 ? 49.739 41.190 25.728 1.00 42.46 117 GLN B N 1
ATOM 2685 C CA . GLN C 1 124 ? 51.190 41.160 25.901 1.00 43.05 117 GLN B CA 1
ATOM 2686 C C . GLN C 1 124 ? 51.496 41.749 27.278 1.00 43.66 117 GLN B C 1
ATOM 2687 O O . GLN C 1 124 ? 50.594 42.218 27.977 1.00 42.42 117 GLN B O 1
ATOM 2693 N N . THR C 1 125 ? 52.761 41.731 27.673 1.00 44.27 118 THR B N 1
ATOM 2694 C CA . THR C 1 125 ? 53.141 42.243 28.982 1.00 45.97 118 THR B CA 1
ATOM 2695 C C . THR C 1 125 ? 52.871 43.737 29.164 1.00 46.04 118 THR B C 1
ATOM 2696 O O . THR C 1 125 ? 52.303 44.154 30.175 1.00 44.28 118 THR B O 1
ATOM 2700 N N . LYS C 1 126 ? 53.276 44.541 28.186 1.00 45.57 119 LYS B N 1
ATOM 2701 C CA . LYS C 1 126 ? 53.095 45.984 28.279 1.00 45.56 119 LYS B CA 1
ATOM 2702 C C . LYS C 1 126 ? 52.143 46.570 27.241 1.00 45.61 119 LYS B C 1
ATOM 2703 O O . LYS C 1 126 ? 52.079 47.792 27.072 1.00 43.09 119 LYS B O 1
ATOM 2709 N N . SER C 1 127 ? 51.422 45.710 26.531 1.00 42.96 120 SER B N 1
ATOM 2710 C CA . SER C 1 127 ? 50.490 46.186 25.525 1.00 42.25 120 SER B CA 1
ATOM 2711 C C . SER C 1 127 ? 49.438 45.137 25.233 1.00 41.33 120 SER B C 1
ATOM 2712 O O . SER C 1 127 ? 49.505 44.008 25.721 1.00 41.95 120 SER B O 1
ATOM 2723 N N . SER C 1 129 ? 46.135 44.246 22.030 1.00 36.11 122 SER B N 1
ATOM 2724 C CA . SER C 1 129 ? 45.519 44.642 20.768 1.00 36.05 122 SER B CA 1
ATOM 2725 C C . SER C 1 129 ? 44.339 43.756 20.397 1.00 36.63 122 SER B C 1
ATOM 2726 O O . SER C 1 129 ? 44.163 42.668 20.954 1.00 36.79 122 SER B O 1
ATOM 2729 N N . SER C 1 130 ? 43.527 44.245 19.466 1.00 34.93 123 SER B N 1
ATOM 2730 C CA . SER C 1 130 ? 42.363 43.513 18.978 1.00 36.76 123 SER B CA 1
ATOM 2731 C C . SER C 1 130 ? 42.204 43.866 17.517 1.00 37.49 123 SER B C 1
ATOM 2732 O O . SER C 1 130 ? 42.643 44.935 17.070 1.00 35.93 123 SER B O 1
ATOM 2743 N N . VAL C 1 132 ? 39.707 42.705 13.698 1.00 38.76 125 VAL B N 1
ATOM 2744 C CA . VAL C 1 132 ? 38.691 41.932 13.021 1.00 39.37 125 VAL B CA 1
ATOM 2745 C C . VAL C 1 132 ? 39.400 41.584 11.710 1.00 41.70 125 VAL B C 1
ATOM 2746 O O . VAL C 1 132 ? 39.974 42.458 11.054 1.00 42.01 125 VAL B O 1
ATOM 2750 N N . SER C 1 133 ? 39.389 40.307 11.349 1.00 42.67 126 SER B N 1
ATOM 2751 C CA . SER C 1 133 ? 40.064 39.830 10.141 1.00 42.65 126 SER B CA 1
ATOM 2752 C C . SER C 1 133 ? 39.310 40.144 8.867 1.00 44.90 126 SER B C 1
ATOM 2753 O O . SER C 1 133 ? 38.228 40.729 8.894 1.00 47.11 126 SER B O 1
ATOM 2756 N N . ASP C 1 134 ? 39.895 39.745 7.742 1.00 46.09 127 ASP B N 1
ATOM 2757 C CA . ASP C 1 134 ? 39.236 39.924 6.458 1.00 48.07 127 ASP B CA 1
ATOM 2758 C C . ASP C 1 134 ? 38.050 38.970 6.464 1.00 46.94 127 ASP B C 1
ATOM 2759 O O . ASP C 1 134 ? 38.040 37.966 7.175 1.00 45.33 127 ASP B O 1
ATOM 2764 N N . THR C 1 135 ? 37.054 39.287 5.659 1.00 46.38 128 THR B N 1
ATOM 2765 C CA . THR C 1 135 ? 35.862 38.483 5.591 1.00 46.51 128 THR B CA 1
ATOM 2766 C C . THR C 1 135 ? 36.115 37.101 4.984 1.00 47.03 128 THR B C 1
ATOM 2767 O O . THR C 1 135 ? 37.215 36.793 4.526 1.00 46.59 128 THR B O 1
ATOM 2771 N N . SER C 1 136 ? 35.089 36.264 4.965 1.00 42.73 129 SER B N 1
ATOM 2772 C CA . SER C 1 136 ? 35.257 34.918 4.420 1.00 43.07 129 SER B CA 1
ATOM 2773 C C . SER C 1 136 ? 33.940 34.210 4.334 1.00 43.75 129 SER B C 1
ATOM 2774 O O . SER C 1 136 ? 33.044 34.482 5.117 1.00 42.99 129 SER B O 1
ATOM 2777 N N . CYS C 1 137 ? 33.795 33.314 3.426 1.00 44.01 130 CYS B N 1
ATOM 2778 C CA . CYS C 1 137 ? 32.549 32.625 3.463 1.00 45.05 130 CYS B CA 1
ATOM 2779 C C . CYS C 1 137 ? 32.687 31.397 4.289 1.00 41.62 130 CYS B C 1
ATOM 2780 O O . CYS C 1 137 ? 33.744 31.086 4.824 1.00 39.43 130 CYS B O 1
ATOM 2783 N N . THR C 1 138 ? 31.554 30.680 4.375 1.00 40.02 131 THR B N 1
ATOM 2784 C CA . THR C 1 138 ? 31.501 29.534 5.144 1.00 43.01 131 THR B CA 1
ATOM 2785 C C . THR C 1 138 ? 30.463 28.482 4.755 1.00 43.14 131 THR B C 1
ATOM 2786 O O . THR C 1 138 ? 29.406 28.802 4.213 1.00 43.24 131 THR B O 1
ATOM 2790 N N . PHE C 1 139 ? 30.768 27.221 5.035 1.00 43.01 132 PHE B N 1
ATOM 2791 C CA . PHE C 1 139 ? 29.839 26.143 4.717 1.00 45.03 132 PHE B CA 1
ATOM 2792 C C . PHE C 1 139 ? 29.786 25.119 5.843 1.00 44.45 132 PHE B C 1
ATOM 2793 O O . PHE C 1 139 ? 30.813 24.751 6.424 1.00 43.45 132 PHE B O 1
ATOM 2801 N N . PRO C 1 140 ? 28.579 24.648 6.173 1.00 43.78 133 PRO B N 1
ATOM 2802 C CA . PRO C 1 140 ? 28.492 23.661 7.244 1.00 44.86 133 PRO B CA 1
ATOM 2803 C C . PRO C 1 140 ? 29.153 22.382 6.774 1.00 46.94 133 PRO B C 1
ATOM 2804 O O . PRO C 1 140 ? 29.025 22.004 5.610 1.00 48.06 133 PRO B O 1
ATOM 2808 N N . SER C 1 141 ? 29.880 21.736 7.673 1.00 47.94 134 SER B N 1
ATOM 2809 C CA . SER C 1 141 ? 30.536 20.484 7.360 1.00 51.19 134 SER B CA 1
ATOM 2810 C C . SER C 1 141 ? 29.662 19.371 7.901 1.00 53.86 134 SER B C 1
ATOM 2811 O O . SER C 1 141 ? 29.163 19.453 9.025 1.00 53.89 134 SER B O 1
ATOM 2814 N N . SER C 1 142 ? 29.463 18.339 7.095 1.00 57.29 135 SER B N 1
ATOM 2815 C CA . SER C 1 142 ? 28.662 17.203 7.515 1.00 59.55 135 SER B CA 1
ATOM 2816 C C . SER C 1 142 ? 27.366 17.610 8.216 1.00 61.00 135 SER B C 1
ATOM 2817 O O . SER C 1 142 ? 26.443 18.152 7.605 1.00 62.24 135 SER B O 1
ATOM 2820 N N . ASP C 1 143 ? 27.330 17.352 9.517 1.00 62.52 136 ASP B N 1
ATOM 2821 C CA . ASP C 1 143 ? 26.181 17.628 10.365 1.00 63.27 136 ASP B CA 1
ATOM 2822 C C . ASP C 1 143 ? 25.849 19.110 10.543 1.00 61.74 136 ASP B C 1
ATOM 2823 O O . ASP C 1 143 ? 24.687 19.478 10.716 1.00 62.48 136 ASP B O 1
ATOM 2828 N N . GLY C 1 144 ? 26.868 19.960 10.510 1.00 58.33 137 GLY B N 1
ATOM 2829 C CA . GLY C 1 144 ? 26.632 21.375 10.712 1.00 53.04 137 GLY B CA 1
ATOM 2830 C C . GLY C 1 144 ? 27.153 21.775 12.081 1.00 49.95 137 GLY B C 1
ATOM 2831 O O . GLY C 1 144 ? 26.994 22.916 12.511 1.00 49.47 137 GLY B O 1
ATOM 2832 N N . ILE C 1 145 ? 27.758 20.811 12.774 1.00 46.65 138 ILE B N 1
ATOM 2833 C CA . ILE C 1 145 ? 28.345 21.039 14.087 1.00 43.86 138 ILE B CA 1
ATOM 2834 C C . ILE C 1 145 ? 29.525 21.968 13.815 1.00 42.72 138 ILE B C 1
ATOM 2835 O O . ILE C 1 145 ? 29.640 23.045 14.398 1.00 43.27 138 ILE B O 1
ATOM 2840 N N . PHE C 1 146 ? 30.396 21.534 12.914 1.00 40.42 139 PHE B N 1
ATOM 2841 C CA . PHE C 1 146 ? 31.540 22.328 12.493 1.00 38.69 139 PHE B CA 1
ATOM 2842 C C . PHE C 1 146 ? 31.171 22.982 11.160 1.00 39.71 139 PHE B C 1
ATOM 2843 O O . PHE C 1 146 ? 30.433 22.398 10.358 1.00 37.47 139 PHE B O 1
ATOM 2851 N N . TRP C 1 147 ? 31.665 24.200 10.946 1.00 39.67 140 TRP B N 1
ATOM 2852 C CA . TRP C 1 147 ? 31.447 24.929 9.698 1.00 40.12 140 TRP B CA 1
ATOM 2853 C C . TRP C 1 147 ? 32.838 25.279 9.173 1.00 42.28 140 TRP B C 1
ATOM 2854 O O . TRP C 1 147 ? 33.727 25.636 9.952 1.00 42.95 140 TRP B O 1
ATOM 2865 N N . LYS C 1 148 ? 33.029 25.156 7.864 1.00 43.89 141 LYS B N 1
ATOM 2866 C CA . LYS C 1 148 ? 34.318 25.449 7.241 1.00 45.02 141 LYS B CA 1
ATOM 2867 C C . LYS C 1 148 ? 34.450 26.935 6.950 1.00 44.12 141 LYS B C 1
ATOM 2868 O O . LYS C 1 148 ? 33.477 27.589 6.582 1.00 43.58 141 LYS B O 1
ATOM 2874 N N . HIS C 1 149 ? 35.653 27.468 7.120 1.00 42.80 142 HIS B N 1
ATOM 2875 C CA . HIS C 1 149 ? 35.905 28.870 6.813 1.00 43.33 142 HIS B CA 1
ATOM 2876 C C . HIS C 1 149 ? 37.374 28.975 6.442 1.00 44.39 142 HIS B C 1
ATOM 2877 O O . HIS C 1 149 ? 38.160 28.078 6.751 1.00 44.25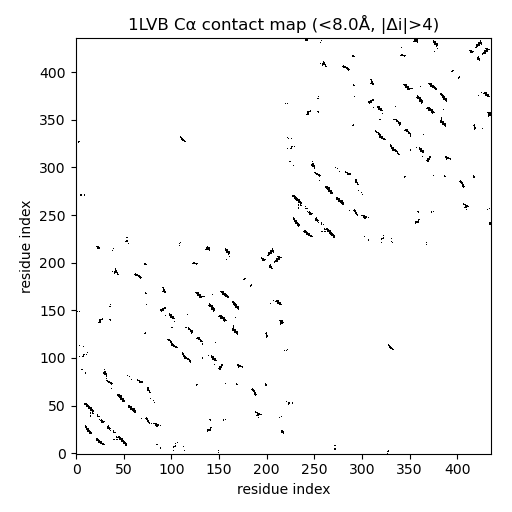 142 HIS B O 1
ATOM 2884 N N . TRP C 1 150 ? 37.756 30.066 5.788 1.00 46.41 143 TRP B N 1
ATOM 2885 C CA . TRP C 1 150 ? 39.142 30.202 5.379 1.00 48.73 143 TRP B CA 1
ATOM 2886 C C . TRP C 1 150 ? 39.866 31.442 5.882 1.00 50.64 143 TRP B C 1
ATOM 2887 O O . TRP C 1 150 ? 40.790 31.943 5.237 1.00 52.44 143 TRP B O 1
ATOM 2898 N N . ILE C 1 151 ? 39.445 31.937 7.040 1.00 50.25 144 ILE B N 1
ATOM 2899 C CA . ILE C 1 151 ? 40.108 33.086 7.637 1.00 48.84 144 ILE B CA 1
ATOM 2900 C C . ILE C 1 151 ? 41.341 32.502 8.319 1.00 50.71 144 ILE B C 1
ATOM 2901 O O . ILE C 1 151 ? 41.250 31.483 9.005 1.00 50.12 144 ILE B O 1
ATOM 2906 N N . GLN C 1 152 ? 42.494 33.127 8.118 1.00 52.68 145 GLN B N 1
ATOM 2907 C CA . GLN C 1 152 ? 43.719 32.633 8.728 1.00 55.41 145 GLN B CA 1
ATOM 2908 C C . GLN C 1 152 ? 43.624 32.628 10.242 1.00 55.29 145 GLN B C 1
ATOM 2909 O O . GLN C 1 152 ? 43.253 33.623 10.858 1.00 57.03 145 GLN B O 1
ATOM 2915 N N . THR C 1 153 ? 43.955 31.487 10.832 1.00 55.01 146 THR B N 1
ATOM 2916 C CA . THR C 1 153 ? 43.905 31.313 12.274 1.00 55.16 146 THR B CA 1
ATOM 2917 C C . THR C 1 153 ? 45.178 30.631 12.745 1.00 55.73 146 THR B C 1
ATOM 2918 O O . THR C 1 153 ? 45.546 29.572 12.235 1.00 56.61 146 THR B O 1
ATOM 2922 N N . LYS C 1 154 ? 45.849 31.236 13.719 1.00 55.35 147 LYS B N 1
ATOM 2923 C CA . LYS C 1 154 ? 47.084 30.675 14.249 1.00 56.20 147 LYS B CA 1
ATOM 2924 C C . LYS C 1 154 ? 46.780 29.740 15.412 1.00 55.07 147 LYS B C 1
ATOM 2925 O O . LYS C 1 154 ? 45.749 29.874 16.069 1.00 55.27 147 LYS B O 1
ATOM 2931 N N . ASP C 1 155 ? 47.673 28.791 15.671 1.00 53.93 148 ASP B N 1
ATOM 2932 C CA . ASP C 1 155 ? 47.460 27.872 16.779 1.00 53.37 148 ASP B CA 1
ATOM 2933 C C . ASP C 1 155 ? 47.376 28.702 18.038 1.00 52.12 148 ASP B C 1
ATOM 2934 O O . ASP C 1 155 ? 48.233 29.552 18.278 1.00 53.49 148 ASP B O 1
ATOM 2939 N N . GLY C 1 156 ? 46.344 28.457 18.838 1.00 50.11 149 GLY B N 1
ATOM 2940 C CA . GLY C 1 156 ? 46.169 29.200 20.072 1.00 46.41 149 GLY B CA 1
ATOM 2941 C C . GLY C 1 156 ? 44.974 30.133 20.024 1.00 44.27 149 GLY B C 1
ATOM 2942 O O . GLY C 1 156 ? 44.484 30.578 21.065 1.00 43.43 149 GLY B O 1
ATOM 2943 N N . GLN C 1 157 ? 44.491 30.416 18.820 1.00 41.47 150 GLN B N 1
ATOM 2944 C CA . GLN C 1 157 ? 43.349 31.309 18.652 1.00 41.45 150 GLN B CA 1
ATOM 2945 C C . GLN C 1 157 ? 41.968 30.656 18.770 1.00 40.03 150 GLN B C 1
ATOM 2946 O O . GLN C 1 157 ? 40.943 31.319 18.586 1.00 39.64 150 GLN B O 1
ATOM 2952 N N . ALA C 1 158 ? 41.940 29.362 19.079 1.00 37.95 151 ALA B N 1
ATOM 2953 C CA . ALA C 1 158 ? 40.676 28.653 19.245 1.00 37.09 151 ALA B CA 1
ATOM 2954 C C . ALA C 1 158 ? 39.857 29.411 20.285 1.00 37.09 151 ALA B C 1
ATOM 2955 O O . ALA C 1 158 ? 40.413 29.963 21.240 1.00 36.48 151 ALA B O 1
ATOM 2957 N N . GLY C 1 159 ? 38.543 29.455 20.100 1.00 35.67 152 GLY B N 1
ATOM 2958 C CA . GLY C 1 159 ? 37.708 30.160 21.053 1.00 35.54 152 GLY B CA 1
ATOM 2959 C C . GLY C 1 159 ? 37.370 31.571 20.612 1.00 36.16 152 GLY B C 1
ATOM 2960 O O . GLY C 1 159 ? 36.438 32.175 21.138 1.00 35.06 152 GLY B O 1
ATOM 2961 N N . SER C 1 160 ? 38.133 32.099 19.656 1.00 35.90 153 SER B N 1
ATOM 2962 C CA . SER C 1 160 ? 37.884 33.437 19.135 1.00 34.37 153 SER B CA 1
ATOM 2963 C C . SER C 1 160 ? 36.559 33.421 18.372 1.00 35.02 153 SER B C 1
ATOM 2964 O O . SER C 1 160 ? 36.261 32.476 17.638 1.00 33.87 153 SER B O 1
ATOM 2967 N N . PRO C 1 161 ? 35.753 34.477 18.529 1.00 34.51 154 PRO B N 1
ATOM 2968 C CA . PRO C 1 161 ? 34.444 34.624 17.880 1.00 36.62 154 PRO B CA 1
ATOM 2969 C C . PRO C 1 161 ? 34.455 34.821 16.369 1.00 37.64 154 PRO B C 1
ATOM 2970 O O . PRO C 1 161 ? 35.296 35.546 15.838 1.00 38.35 154 PRO B O 1
ATOM 2974 N N . LEU C 1 162 ? 33.520 34.167 15.686 1.00 37.37 155 LEU B N 1
ATOM 2975 C CA . LEU C 1 162 ? 33.352 34.357 14.254 1.00 37.86 155 LEU B CA 1
ATOM 2976 C C . LEU C 1 162 ? 32.055 35.129 14.219 1.00 37.90 155 LEU B C 1
ATOM 2977 O O . LEU C 1 162 ? 31.046 34.691 14.777 1.00 36.94 155 LEU B O 1
ATOM 2982 N N . VAL C 1 163 ? 32.101 36.304 13.602 1.00 38.55 156 VAL B N 1
ATOM 2983 C CA . VAL C 1 163 ? 30.950 37.188 13.562 1.00 38.45 156 VAL B CA 1
ATOM 2984 C C . VAL C 1 163 ? 30.357 37.392 12.182 1.00 39.42 156 VAL B C 1
ATOM 2985 O O . VAL C 1 163 ? 31.077 37.466 11.188 1.00 38.90 156 VAL B O 1
ATOM 2989 N N . SER C 1 164 ? 29.032 37.483 12.141 1.00 40.21 157 SER B N 1
ATOM 2990 C CA . SER C 1 164 ? 28.309 37.705 10.901 1.00 42.59 157 SER B CA 1
ATOM 2991 C C . SER C 1 164 ? 28.461 39.161 10.499 1.00 44.17 157 SER B C 1
ATOM 2992 O O . SER C 1 164 ? 28.267 40.069 11.309 1.00 45.05 157 SER B O 1
ATOM 2995 N N . THR C 1 165 ? 28.801 39.378 9.240 1.00 44.83 158 THR B N 1
ATOM 2996 C CA . THR C 1 165 ? 28.978 40.718 8.718 1.00 46.05 158 THR B CA 1
ATOM 2997 C C . THR C 1 165 ? 27.632 41.407 8.520 1.00 47.50 158 THR B C 1
ATOM 2998 O O . THR C 1 165 ? 27.543 42.635 8.490 1.00 48.92 158 THR B O 1
ATOM 3002 N N . ARG C 1 166 ? 26.581 40.607 8.409 1.00 46.76 159 ARG B N 1
ATOM 3003 C CA . ARG C 1 166 ? 25.248 41.142 8.203 1.00 46.89 159 ARG B CA 1
ATOM 3004 C C . ARG C 1 166 ? 24.662 41.876 9.403 1.00 46.66 159 ARG B C 1
ATOM 3005 O O . ARG C 1 166 ? 24.259 43.030 9.284 1.00 47.82 159 ARG B O 1
ATOM 3013 N N . ASP C 1 167 ? 24.610 41.216 10.556 1.00 44.05 160 ASP B N 1
ATOM 3014 C CA . ASP C 1 167 ? 24.015 41.828 11.737 1.00 42.31 160 ASP B CA 1
ATOM 3015 C C . ASP C 1 167 ? 24.928 41.940 12.948 1.00 42.16 160 ASP B C 1
ATOM 3016 O O . ASP C 1 167 ? 24.488 42.356 14.023 1.00 42.14 160 ASP B O 1
ATOM 3021 N N . GLY C 1 168 ? 26.192 41.572 12.784 1.00 41.01 161 GLY B N 1
ATOM 3022 C CA . GLY C 1 168 ? 27.116 41.649 13.899 1.00 40.87 161 GLY B CA 1
ATOM 3023 C C . GLY C 1 168 ? 26.903 40.596 14.979 1.00 40.23 161 GLY B C 1
ATOM 3024 O O . GLY C 1 168 ? 27.465 40.709 16.064 1.00 40.04 161 GLY B O 1
ATOM 3025 N N . PHE C 1 169 ? 26.094 39.578 14.708 1.00 39.91 162 PHE B N 1
ATOM 3026 C CA . PHE C 1 169 ? 25.874 38.529 15.705 1.00 38.39 162 PHE B CA 1
ATOM 3027 C C . PHE C 1 169 ? 27.034 37.539 15.675 1.00 38.48 162 PHE B C 1
ATOM 3028 O O . PHE C 1 169 ? 27.672 37.357 14.634 1.00 38.60 162 PHE B O 1
ATOM 3036 N N . ILE C 1 170 ? 27.312 36.916 16.820 1.00 37.19 163 ILE B N 1
ATOM 3037 C CA . ILE C 1 170 ? 28.352 35.891 16.909 1.00 35.53 163 ILE B CA 1
ATOM 3038 C C . ILE C 1 170 ? 27.670 34.575 16.494 1.00 35.77 163 ILE B C 1
ATOM 3039 O O . ILE C 1 170 ? 26.637 34.204 17.057 1.00 36.07 163 ILE B O 1
ATOM 3044 N N . VAL C 1 171 ? 28.231 33.882 15.507 1.00 34.76 164 VAL B N 1
ATOM 3045 C CA . VAL C 1 171 ? 27.616 32.648 15.030 1.00 34.84 164 VAL B CA 1
ATOM 3046 C C . VAL C 1 171 ? 28.402 31.385 15.317 1.00 34.15 164 VAL B C 1
ATOM 3047 O O . VAL C 1 171 ? 28.011 30.302 14.882 1.00 34.47 164 VAL B O 1
ATOM 3051 N N . GLY C 1 172 ? 29.504 31.523 16.046 1.00 33.93 165 GLY B N 1
ATOM 3052 C CA . GLY C 1 172 ? 30.317 30.372 16.382 1.00 31.63 165 GLY B CA 1
ATOM 3053 C C . GLY C 1 172 ? 31.648 30.796 16.969 1.00 33.74 165 GLY B C 1
ATOM 3054 O O . GLY C 1 172 ? 31.918 31.997 17.119 1.00 33.62 165 GLY B O 1
ATOM 3055 N N . ILE C 1 173 ? 32.473 29.815 17.318 1.00 32.15 166 ILE B N 1
ATOM 3056 C CA . ILE C 1 173 ? 33.796 30.079 17.867 1.00 35.58 166 ILE B CA 1
ATOM 3057 C C . ILE C 1 173 ? 34.796 29.193 17.137 1.00 37.25 166 ILE B C 1
ATOM 3058 O O . ILE C 1 173 ? 34.511 28.028 16.848 1.00 36.79 166 ILE B O 1
ATOM 3063 N N . HIS C 1 174 ? 35.967 29.737 16.832 1.00 36.92 167 HIS B N 1
ATOM 3064 C CA . HIS C 1 174 ? 36.957 28.946 16.121 1.00 37.40 167 HIS B CA 1
ATOM 3065 C C . HIS C 1 174 ? 37.335 27.705 16.914 1.00 36.33 167 HIS B C 1
ATOM 3066 O O . HIS C 1 174 ? 37.409 27.744 18.142 1.00 35.41 167 HIS B O 1
ATOM 3073 N N . SER C 1 175 ? 37.580 26.605 16.212 1.00 35.58 168 SER B N 1
ATOM 3074 C CA . SER C 1 175 ? 37.947 25.370 16.889 1.00 37.34 168 SER B CA 1
ATOM 3075 C C . SER C 1 175 ? 39.169 24.675 16.341 1.00 38.18 168 SER B C 1
ATOM 3076 O O . SER C 1 175 ? 40.132 24.447 17.069 1.00 38.65 168 SER B O 1
ATOM 3079 N N . ALA C 1 176 ? 39.146 24.340 15.057 1.00 40.78 169 ALA B N 1
ATOM 3080 C CA . ALA C 1 176 ? 40.266 23.597 14.505 1.00 43.49 169 ALA B CA 1
ATOM 3081 C C . ALA C 1 176 ? 40.609 23.846 13.048 1.00 43.73 169 ALA B C 1
ATOM 3082 O O . ALA C 1 176 ? 40.000 24.672 12.372 1.00 44.42 169 ALA B O 1
ATOM 3084 N N . SER C 1 177 ? 41.600 23.095 12.584 1.00 46.48 170 SER B N 1
ATOM 3085 C CA . SER C 1 177 ? 42.080 23.169 11.208 1.00 49.28 170 SER B CA 1
ATOM 3086 C C . SER C 1 177 ? 42.566 21.786 10.777 1.00 50.41 170 SER B C 1
ATOM 3087 O O . SER C 1 177 ? 42.840 20.927 11.618 1.00 49.43 170 SER B O 1
ATOM 3090 N N . ASN C 1 178 ? 42.656 21.566 9.467 1.00 52.94 171 ASN B N 1
ATOM 3091 C CA . ASN C 1 178 ? 43.159 20.292 8.964 1.00 55.08 171 ASN B CA 1
ATOM 3092 C C . ASN C 1 178 ? 44.682 20.345 9.106 1.00 56.75 171 ASN B C 1
ATOM 3093 O O . ASN C 1 178 ? 45.258 21.427 9.272 1.00 56.35 171 ASN B O 1
ATOM 3098 N N . PHE C 1 179 ? 45.326 19.182 9.055 1.00 57.74 172 PHE B N 1
ATOM 3099 C CA . PHE C 1 179 ? 46.775 19.077 9.222 1.00 58.56 172 PHE B CA 1
ATOM 3100 C C . PHE C 1 179 ? 47.659 20.020 8.399 1.00 57.98 172 PHE B C 1
ATOM 3101 O O . PHE C 1 179 ? 48.769 20.344 8.816 1.00 58.76 172 PHE B O 1
ATOM 3109 N N . THR C 1 180 ? 47.175 20.466 7.247 1.00 58.19 173 THR B N 1
ATOM 3110 C CA . THR C 1 180 ? 47.949 21.372 6.397 1.00 59.40 173 THR B CA 1
ATOM 3111 C C . THR C 1 180 ? 47.511 22.833 6.532 1.00 59.60 173 THR B C 1
ATOM 3112 O O . THR C 1 180 ? 47.993 23.706 5.809 1.00 58.85 173 THR B O 1
ATOM 3116 N N . ASN C 1 181 ? 46.590 23.088 7.456 1.00 59.48 174 ASN B N 1
ATOM 3117 C CA . ASN C 1 181 ? 46.063 24.429 7.687 1.00 57.71 174 ASN B CA 1
ATOM 3118 C C . ASN C 1 181 ? 45.536 25.081 6.420 1.00 56.96 174 ASN B C 1
ATOM 3119 O O . ASN C 1 181 ? 45.753 26.270 6.192 1.00 57.79 174 ASN B O 1
ATOM 3124 N N . THR C 1 182 ? 44.840 24.302 5.598 1.00 55.43 175 THR B N 1
ATOM 3125 C CA . THR C 1 182 ? 44.265 24.821 4.363 1.00 54.78 175 THR B CA 1
ATOM 3126 C C . THR C 1 182 ? 42.752 24.924 4.523 1.00 53.81 175 THR B C 1
ATOM 3127 O O . THR C 1 182 ? 42.065 25.558 3.724 1.00 54.38 175 THR B O 1
ATOM 3131 N N . ASN C 1 183 ? 42.240 24.282 5.565 1.00 53.05 176 ASN B N 1
ATOM 3132 C CA . ASN C 1 183 ? 40.816 24.317 5.869 1.00 51.54 176 ASN B CA 1
ATOM 3133 C C . ASN C 1 183 ? 40.661 24.599 7.350 1.00 49.75 176 ASN B C 1
ATOM 3134 O O . ASN C 1 183 ? 41.289 23.941 8.183 1.00 50.20 176 ASN B O 1
ATOM 3139 N N . ASN C 1 184 ? 39.835 25.583 7.681 1.00 47.59 177 ASN B N 1
ATOM 3140 C CA . ASN C 1 184 ? 39.612 25.918 9.078 1.00 45.81 177 ASN B CA 1
ATOM 3141 C C . ASN C 1 184 ? 38.172 25.629 9.463 1.00 43.28 177 ASN B C 1
ATOM 3142 O O . ASN C 1 184 ? 37.264 25.695 8.634 1.00 43.01 177 ASN B O 1
ATOM 3147 N N . TYR C 1 185 ? 37.968 25.301 10.730 1.00 42.08 178 TYR B N 1
ATOM 3148 C CA . TYR C 1 185 ? 36.638 24.961 11.198 1.00 40.67 178 TYR B CA 1
ATOM 3149 C C . TYR C 1 185 ? 36.253 25.615 12.514 1.00 39.69 178 TYR B C 1
ATOM 3150 O O . TYR C 1 185 ? 37.013 25.581 13.491 1.00 37.96 178 TYR B O 1
ATOM 3159 N N . PHE C 1 186 ? 35.061 26.201 12.542 1.00 37.37 179 PHE B N 1
ATOM 3160 C CA . PHE C 1 186 ? 34.574 26.796 13.772 1.00 37.62 179 PHE B CA 1
ATOM 3161 C C . PHE C 1 186 ? 33.345 26.014 14.234 1.00 37.26 179 PHE B C 1
ATOM 3162 O O . PHE C 1 186 ? 32.668 25.376 13.428 1.00 39.41 179 PHE B O 1
ATOM 3170 N N . THR C 1 187 ? 33.087 26.034 15.535 1.00 35.10 180 THR B N 1
ATOM 3171 C CA . THR C 1 187 ? 31.940 25.337 16.096 1.00 34.20 180 THR B CA 1
ATOM 3172 C C . THR C 1 187 ? 30.785 26.315 16.085 1.00 34.61 180 THR B C 1
ATOM 3173 O O . THR C 1 187 ? 30.881 27.403 16.650 1.00 34.67 180 THR B O 1
ATOM 3177 N N . SER C 1 188 ? 29.690 25.922 15.450 1.00 33.62 181 SER B N 1
ATOM 3178 C CA . SER C 1 188 ? 28.531 26.788 15.341 1.00 35.78 181 SER B CA 1
ATOM 3179 C C . SER C 1 188 ? 27.767 26.980 16.643 1.00 37.77 181 SER B C 1
ATOM 3180 O O . SER C 1 188 ? 27.768 26.113 17.522 1.00 38.14 181 SER B O 1
ATOM 3183 N N . VAL C 1 189 ? 27.122 28.136 16.755 1.00 37.70 182 VAL B N 1
ATOM 3184 C CA . VAL C 1 189 ? 26.287 28.448 17.905 1.00 36.55 182 VAL B CA 1
ATOM 3185 C C . VAL C 1 189 ? 25.042 27.588 17.686 1.00 36.22 182 VAL B C 1
ATOM 3186 O O . VAL C 1 189 ? 24.486 27.576 16.594 1.00 35.70 182 VAL B O 1
ATOM 3190 N N . PRO C 1 190 ? 24.588 26.865 18.717 1.00 36.63 183 PRO B N 1
ATOM 3191 C CA . PRO C 1 190 ? 23.402 26.019 18.550 1.00 37.36 183 PRO B CA 1
ATOM 3192 C C . PRO C 1 190 ? 22.098 26.805 18.615 1.00 39.35 183 PRO B C 1
ATOM 3193 O O . PRO C 1 190 ? 22.080 27.980 18.974 1.00 39.91 183 PRO B O 1
ATOM 3197 N N . LYS C 1 191 ? 21.006 26.137 18.273 1.00 39.65 184 LYS B N 1
ATOM 3198 C CA . LYS C 1 191 ? 19.692 26.743 18.309 1.00 40.79 184 LYS B CA 1
ATOM 3199 C C . LYS C 1 191 ? 19.328 27.081 19.759 1.00 40.18 184 LYS B C 1
ATOM 3200 O O . LYS C 1 191 ? 19.719 26.369 20.683 1.00 38.21 184 LYS B O 1
ATOM 3206 N N . ASN C 1 192 ? 18.594 28.177 19.950 1.00 40.45 185 ASN B N 1
ATOM 3207 C CA . ASN C 1 192 ? 18.147 28.604 21.281 1.00 40.65 185 ASN B CA 1
ATOM 3208 C C . ASN C 1 192 ? 19.282 28.976 22.227 1.00 40.06 185 ASN B C 1
ATOM 3209 O O . ASN C 1 192 ? 19.109 28.954 23.446 1.00 37.33 185 ASN B O 1
ATOM 3214 N N . PHE C 1 193 ? 20.436 29.330 21.675 1.00 39.96 186 PHE B N 1
ATOM 3215 C CA . PHE C 1 193 ? 21.570 29.664 22.522 1.00 40.55 186 PHE B CA 1
ATOM 3216 C C . PHE C 1 193 ? 21.292 30.842 23.462 1.00 40.80 186 PHE B C 1
ATOM 3217 O O . PHE C 1 193 ? 21.586 30.760 24.655 1.00 41.21 186 PHE B O 1
ATOM 3233 N N . GLU C 1 195 ? 18.581 31.832 24.696 1.00 47.07 188 GLU B N 1
ATOM 3234 C CA . GLU C 1 195 ? 17.671 31.312 25.705 1.00 49.80 188 GLU B CA 1
ATOM 3235 C C . GLU C 1 195 ? 18.484 30.632 26.807 1.00 49.56 188 GLU B C 1
ATOM 3236 O O . GLU C 1 195 ? 18.229 30.815 27.997 1.00 48.70 188 GLU B O 1
ATOM 3242 N N . LEU C 1 196 ? 19.484 29.862 26.396 1.00 48.71 189 LEU B N 1
ATOM 3243 C CA . LEU C 1 196 ? 20.332 29.144 27.334 1.00 47.42 189 LEU B CA 1
ATOM 3244 C C . LEU C 1 196 ? 21.104 30.090 28.253 1.00 47.02 189 LEU B C 1
ATOM 3245 O O . LEU C 1 196 ? 21.266 29.820 29.444 1.00 46.60 189 LEU B O 1
ATOM 3250 N N . LEU C 1 197 ? 21.579 31.204 27.708 1.00 45.32 190 LEU B N 1
ATOM 3251 C CA . LEU C 1 197 ? 22.344 32.145 28.514 1.00 44.93 190 LEU B CA 1
ATOM 3252 C C . LEU C 1 197 ? 21.452 32.953 29.441 1.00 45.47 190 LEU B C 1
ATOM 3253 O O . LEU C 1 197 ? 21.905 33.457 30.462 1.00 44.65 190 LEU B O 1
ATOM 3258 N N . THR C 1 198 ? 20.178 33.048 29.092 1.00 47.12 191 THR B N 1
ATOM 3259 C CA . THR C 1 198 ? 19.233 33.850 29.853 1.00 49.40 191 THR B CA 1
ATOM 3260 C C . THR C 1 198 ? 18.275 33.130 30.802 1.00 50.41 191 THR B C 1
ATOM 3261 O O . THR C 1 198 ? 17.830 33.711 31.782 1.00 51.44 191 THR B O 1
ATOM 3265 N N . ASN C 1 199 ? 17.961 31.874 30.524 1.00 51.69 192 ASN B N 1
ATOM 3266 C CA . ASN C 1 199 ? 17.021 31.137 31.355 1.00 53.20 192 ASN B CA 1
ATOM 3267 C C . ASN C 1 199 ? 17.650 29.963 32.096 1.00 54.16 192 ASN B C 1
ATOM 3268 O O . ASN C 1 199 ? 18.021 28.958 31.495 1.00 54.62 192 ASN B O 1
ATOM 3273 N N . GLN C 1 200 ? 17.753 30.088 33.412 1.00 55.07 193 GLN B N 1
ATOM 3274 C CA . GLN C 1 200 ? 18.352 29.039 34.225 1.00 56.61 193 GLN B CA 1
ATOM 3275 C C . GLN C 1 200 ? 17.665 27.683 34.114 1.00 55.51 193 GLN B C 1
ATOM 3276 O O . GLN C 1 200 ? 18.257 26.661 34.455 1.00 55.32 193 GLN B O 1
ATOM 3282 N N . GLU C 1 201 ? 16.425 27.662 33.637 1.00 54.45 194 GLU B N 1
ATOM 3283 C CA . GLU C 1 201 ? 15.717 26.395 33.499 1.00 54.58 194 GLU B CA 1
ATOM 3284 C C . GLU C 1 201 ? 16.345 25.546 32.399 1.00 51.83 194 GLU B C 1
ATOM 3285 O O . GLU C 1 201 ? 16.250 24.321 32.420 1.00 51.78 194 GLU B O 1
ATOM 3291 N N . ALA C 1 202 ? 16.988 26.205 31.443 1.00 48.85 195 ALA B N 1
ATOM 3292 C CA . ALA C 1 202 ? 17.625 25.519 30.329 1.00 46.09 195 ALA B CA 1
ATOM 3293 C C . ALA C 1 202 ? 19.071 25.134 30.637 1.00 44.73 195 ALA B C 1
ATOM 3294 O O . ALA C 1 202 ? 19.695 24.375 29.893 1.00 44.73 195 ALA B O 1
ATOM 3296 N N . GLN C 1 203 ? 19.599 25.650 31.739 1.00 42.99 196 GLN B N 1
ATOM 3297 C CA . GLN C 1 203 ? 20.975 25.374 32.121 1.00 42.24 196 GLN B CA 1
ATOM 3298 C C . GLN C 1 203 ? 21.152 24.054 32.863 1.00 42.81 196 GLN B C 1
ATOM 3299 O O . GLN C 1 203 ? 20.342 23.692 33.712 1.00 42.79 196 GLN B O 1
ATOM 3305 N N . GLN C 1 204 ? 22.223 23.342 32.526 1.00 43.66 197 GLN B N 1
ATOM 3306 C CA . GLN C 1 204 ? 22.537 22.049 33.124 1.00 45.51 197 GLN B CA 1
ATOM 3307 C C . GLN C 1 204 ? 23.919 22.125 33.751 1.00 43.54 197 GLN B C 1
ATOM 3308 O O . GLN C 1 204 ? 24.898 21.658 33.171 1.00 42.85 197 GLN B O 1
ATOM 3314 N N . TRP C 1 205 ? 24.005 22.698 34.943 1.00 40.71 198 TRP B N 1
ATOM 3315 C CA . TRP C 1 205 ? 25.299 22.832 35.577 1.00 40.37 198 TRP B CA 1
ATOM 3316 C C . TRP C 1 205 ? 25.859 21.534 36.129 1.00 40.95 198 TRP B C 1
ATOM 3317 O O . TRP C 1 205 ? 25.180 20.795 36.839 1.00 40.89 198 TRP B O 1
ATOM 3328 N N . VAL C 1 206 ? 27.106 21.262 35.756 1.00 40.32 199 VAL B N 1
ATOM 3329 C CA . VAL C 1 206 ? 27.834 20.078 36.196 1.00 39.91 199 VAL B CA 1
ATOM 3330 C C . VAL C 1 206 ? 29.265 20.523 36.491 1.00 39.93 199 VAL B C 1
ATOM 3331 O O . VAL C 1 206 ? 29.608 21.688 36.297 1.00 39.96 199 VAL B O 1
ATOM 3335 N N . SER C 1 207 ? 30.098 19.605 36.960 1.00 39.82 200 SER B N 1
ATOM 3336 C CA . SER C 1 207 ? 31.482 19.942 37.255 1.00 40.59 200 SER B CA 1
ATOM 3337 C C . SER C 1 207 ? 32.360 18.703 37.251 1.00 40.60 200 SER B C 1
ATOM 3338 O O . SER C 1 207 ? 31.865 17.581 37.220 1.00 39.46 200 SER B O 1
ATOM 3341 N N . GLY C 1 208 ? 33.669 18.927 37.265 1.00 41.24 201 GLY B N 1
ATOM 3342 C CA . GLY C 1 208 ? 34.623 17.839 37.275 1.00 41.26 201 GLY B CA 1
ATOM 3343 C C . GLY C 1 208 ? 34.822 17.182 35.929 1.00 42.50 201 GLY B C 1
ATOM 3344 O O . GLY C 1 208 ? 35.757 16.405 35.754 1.00 41.91 201 GLY B O 1
ATOM 3345 N N . TRP C 1 209 ? 33.958 17.498 34.969 1.00 43.74 202 TRP B N 1
ATOM 3346 C CA . TRP C 1 209 ? 34.051 16.895 33.640 1.00 44.66 202 TRP B CA 1
ATOM 3347 C C . TRP C 1 209 ? 35.344 17.225 32.907 1.00 46.01 202 TRP B C 1
ATOM 3348 O O . TRP C 1 209 ? 35.795 18.372 32.905 1.00 45.53 202 TRP B O 1
ATOM 3359 N N . ARG C 1 210 ? 35.925 16.211 32.271 1.00 46.63 203 ARG B N 1
ATOM 3360 C CA . ARG C 1 210 ? 37.140 16.380 31.493 1.00 48.18 203 ARG B CA 1
ATOM 3361 C C . ARG C 1 210 ? 37.192 15.329 30.395 1.00 50.32 203 ARG B C 1
ATOM 3362 O O . ARG C 1 210 ? 36.609 14.250 30.523 1.00 50.39 203 ARG B O 1
ATOM 3370 N N . LEU C 1 211 ? 37.886 15.649 29.310 1.00 51.03 204 LEU B N 1
ATOM 3371 C CA . LEU C 1 211 ? 38.036 14.718 28.211 1.00 52.54 204 LEU B CA 1
ATOM 3372 C C . LEU C 1 211 ? 38.947 13.614 28.715 1.00 55.14 204 LEU B C 1
ATOM 3373 O O . LEU C 1 211 ? 39.705 13.808 29.664 1.00 57.01 204 LEU B O 1
ATOM 3378 N N . ASN C 1 212 ? 38.876 12.454 28.082 1.00 56.87 205 ASN B N 1
ATOM 3379 C CA . ASN C 1 212 ? 39.694 11.328 28.489 1.00 58.41 205 ASN B CA 1
ATOM 3380 C C . ASN C 1 212 ? 40.168 10.610 27.237 1.00 59.16 205 ASN B C 1
ATOM 3381 O O . ASN C 1 212 ? 39.903 9.426 27.051 1.00 61.43 205 ASN B O 1
ATOM 3386 N N . ALA C 1 213 ? 40.857 11.344 26.371 1.00 58.91 206 ALA B N 1
ATOM 3387 C CA . ALA C 1 213 ? 41.370 10.792 25.126 1.00 59.28 206 ALA B CA 1
ATOM 3388 C C . ALA C 1 213 ? 42.172 11.853 24.376 1.00 59.73 206 ALA B C 1
ATOM 3389 O O . ALA C 1 213 ? 41.942 13.050 24.544 1.00 59.97 206 ALA B O 1
ATOM 3391 N N . ASP C 1 214 ? 43.111 11.413 23.547 1.00 60.08 207 ASP B N 1
ATOM 3392 C CA . ASP C 1 214 ? 43.928 12.340 22.778 1.00 60.66 207 ASP B CA 1
ATOM 3393 C C . ASP C 1 214 ? 43.236 12.690 21.480 1.00 59.35 207 ASP B C 1
ATOM 3394 O O . ASP C 1 214 ? 43.727 13.504 20.696 1.00 60.31 207 ASP B O 1
ATOM 3399 N N . SER C 1 215 ? 42.092 12.065 21.247 1.00 57.23 208 SER B N 1
ATOM 3400 C CA . SER C 1 215 ? 41.342 12.329 20.032 1.00 56.11 208 SER B CA 1
ATOM 3401 C C . SER C 1 215 ? 39.858 12.297 20.334 1.00 54.07 208 SER B C 1
ATOM 3402 O O . SER C 1 215 ? 39.426 11.686 21.309 1.00 53.16 208 SER B O 1
ATOM 3405 N N . VAL C 1 216 ? 39.077 12.950 19.488 1.00 51.56 209 VAL B N 1
ATOM 3406 C CA . VAL C 1 216 ? 37.646 12.993 19.698 1.00 50.11 209 VAL B CA 1
ATOM 3407 C C . VAL C 1 216 ? 36.923 12.940 18.351 1.00 49.87 209 VAL B C 1
ATOM 3408 O O . VAL C 1 216 ? 37.500 13.280 17.318 1.00 50.59 209 VAL B O 1
ATOM 3412 N N . LEU C 1 217 ? 35.670 12.492 18.364 1.00 49.13 210 LEU B N 1
ATOM 3413 C CA . LEU C 1 217 ? 34.878 12.395 17.139 1.00 47.79 210 LEU B CA 1
ATOM 3414 C C . LEU C 1 217 ? 33.601 13.208 17.247 1.00 46.29 210 LEU B C 1
ATOM 3415 O O . LEU C 1 217 ? 32.567 12.705 17.691 1.00 43.96 210 LEU B O 1
ATOM 3420 N N . TRP C 1 218 ? 33.673 14.467 16.833 1.00 45.04 211 TRP B N 1
ATOM 3421 C CA . TRP C 1 218 ? 32.514 15.343 16.890 1.00 44.45 211 TRP B CA 1
ATOM 3422 C C . TRP C 1 218 ? 32.182 15.904 15.518 1.00 44.16 211 TRP B C 1
ATOM 3423 O O . TRP C 1 218 ? 33.074 16.172 14.710 1.00 44.72 211 TRP B O 1
ATOM 3434 N N . GLY C 1 219 ? 30.892 16.079 15.264 1.00 43.42 212 GLY B N 1
ATOM 3435 C CA . GLY C 1 219 ? 30.454 16.628 13.996 1.00 45.57 212 GLY B CA 1
ATOM 3436 C C . GLY C 1 219 ? 30.944 15.889 12.764 1.00 46.57 212 GLY B C 1
ATOM 3437 O O . GLY C 1 219 ? 31.090 16.486 11.697 1.00 46.84 212 GLY B O 1
ATOM 3438 N N . GLY C 1 220 ? 31.199 14.592 12.904 1.00 47.09 213 GLY B N 1
ATOM 3439 C CA . GLY C 1 220 ? 31.649 13.806 11.768 1.00 46.59 213 GLY B CA 1
ATOM 3440 C C . GLY C 1 220 ? 33.133 13.890 11.472 1.00 47.08 213 GLY B C 1
ATOM 3441 O O . GLY C 1 220 ? 33.585 13.351 10.467 1.00 47.80 213 GLY B O 1
ATOM 3442 N N . HIS C 1 221 ? 33.892 14.555 12.339 1.00 46.12 214 HIS B N 1
ATOM 3443 C CA . HIS C 1 221 ? 35.336 14.693 12.151 1.00 45.67 214 HIS B CA 1
ATOM 3444 C C . HIS C 1 221 ? 36.094 14.105 13.330 1.00 46.56 214 HIS B C 1
ATOM 3445 O O . HIS C 1 221 ? 35.633 14.195 14.470 1.00 48.48 214 HIS B O 1
ATOM 3452 N N . LYS C 1 222 ? 37.245 13.496 13.062 1.00 46.28 215 LYS B N 1
ATOM 3453 C CA . LYS C 1 222 ? 38.084 12.983 14.140 1.00 48.60 215 LYS B CA 1
ATOM 3454 C C . LYS C 1 222 ? 39.021 14.165 14.415 1.00 48.17 215 LYS B C 1
ATOM 3455 O O . LYS C 1 222 ? 39.701 14.645 13.504 1.00 48.99 215 LYS B O 1
ATOM 3461 N N . VAL C 1 223 ? 39.058 14.638 15.656 1.00 47.50 216 VAL B N 1
ATOM 3462 C CA . VAL C 1 223 ? 39.897 15.784 15.996 1.00 45.83 216 VAL B CA 1
ATOM 3463 C C . VAL C 1 223 ? 40.911 15.473 17.083 1.00 46.10 216 VAL B C 1
ATOM 3464 O O . VAL C 1 223 ? 40.557 14.950 18.138 1.00 46.18 216 VAL B O 1
ATOM 3468 N N . PHE C 1 224 ? 42.172 15.802 16.820 1.00 46.97 217 PHE B N 1
ATOM 3469 C CA . PHE C 1 224 ? 43.240 15.565 17.783 1.00 49.27 217 PHE B CA 1
ATOM 3470 C C . PHE C 1 224 ? 43.525 16.831 18.596 1.00 50.88 217 PHE B C 1
ATOM 3471 O O . PHE C 1 224 ? 43.322 17.944 18.110 1.00 49.59 217 PHE B O 1
ATOM 3487 N N . SER C 1 226 ? 46.270 18.031 19.297 1.00 58.84 219 SER B N 1
ATOM 3488 C CA . SER C 1 226 ? 47.401 18.751 18.723 1.00 61.25 219 SER B CA 1
ATOM 3489 C C . SER C 1 226 ? 47.810 18.056 17.438 1.00 63.24 219 SER B C 1
ATOM 3490 O O . SER C 1 226 ? 47.659 16.844 17.311 1.00 64.51 219 SER B O 1
ATOM 3493 N N . LYS C 1 227 ? 48.319 18.827 16.484 1.00 65.15 220 LYS B N 1
ATOM 3494 C CA . LYS C 1 227 ? 48.730 18.276 15.199 1.00 67.09 220 LYS B CA 1
ATOM 3495 C C . LYS C 1 227 ? 49.758 17.154 15.342 1.00 69.09 220 LYS B C 1
ATOM 3496 O O . LYS C 1 227 ? 50.823 17.343 15.932 1.00 70.41 220 LYS B O 1
ATOM 3502 N N . PRO C 1 228 ? 49.435 15.959 14.818 1.00 70.33 221 PRO B N 1
ATOM 3503 C CA . PRO C 1 228 ? 50.320 14.791 14.876 1.00 71.02 221 PRO B CA 1
ATOM 3504 C C . PRO C 1 228 ? 51.657 15.067 14.197 1.00 71.80 221 PRO B C 1
ATOM 3505 O O . PRO C 1 228 ? 52.696 14.973 14.885 1.00 45.34 221 PRO B O 1
ATOM 3509 N N . THR D 2 1 ? 35.382 12.634 5.722 1.00 60.09 301 THR D N 1
ATOM 3510 C CA . THR D 2 1 ? 35.826 13.979 6.207 1.00 59.82 301 THR D CA 1
ATOM 3511 C C . THR D 2 1 ? 37.286 13.939 6.660 1.00 59.31 301 THR D C 1
ATOM 3512 O O . THR D 2 1 ? 37.745 12.951 7.233 1.00 58.89 301 THR D O 1
ATOM 3516 N N . GLU D 2 2 ? 38.013 15.020 6.401 1.00 58.28 302 GLU D N 1
ATOM 3517 C CA . GLU D 2 2 ? 39.416 15.099 6.788 1.00 57.40 302 GLU D CA 1
ATOM 3518 C C . GLU D 2 2 ? 39.571 15.176 8.304 1.00 55.57 302 GLU D C 1
ATOM 3519 O O . GLU D 2 2 ? 38.679 15.660 9.005 1.00 54.11 302 GLU D O 1
ATOM 3525 N N . ASN D 2 3 ? 40.701 14.687 8.804 1.00 54.64 303 ASN D N 1
ATOM 3526 C CA . ASN D 2 3 ? 40.971 14.737 10.234 1.00 54.17 303 ASN D CA 1
ATOM 3527 C C . ASN D 2 3 ? 41.387 16.160 10.572 1.00 52.92 303 ASN D C 1
ATOM 3528 O O . ASN D 2 3 ? 41.883 16.885 9.712 1.00 52.80 303 ASN D O 1
ATOM 3533 N N . LEU D 2 4 ? 41.184 16.563 11.820 1.00 50.44 304 LEU D N 1
ATOM 3534 C CA . LEU D 2 4 ? 41.533 17.917 12.230 1.00 48.50 304 LEU D CA 1
ATOM 3535 C C . LEU D 2 4 ? 42.250 17.901 13.565 1.00 47.83 304 LEU D C 1
ATOM 3536 O O . LEU D 2 4 ? 42.421 16.848 14.183 1.00 48.84 304 LEU D O 1
ATOM 3541 N N . TYR D 2 5 ? 42.686 19.076 13.997 1.00 46.76 305 TYR D N 1
ATOM 3542 C CA . TYR D 2 5 ? 43.334 19.210 15.291 1.00 46.86 305 TYR D CA 1
ATOM 3543 C C . TYR D 2 5 ? 42.872 20.548 15.865 1.00 46.60 305 TYR D C 1
ATOM 3544 O O . TYR D 2 5 ? 42.719 21.528 15.128 1.00 47.51 305 TYR D O 1
ATOM 3553 N N . PHE D 2 6 ? 42.602 20.575 17.165 1.00 44.88 306 PHE D N 1
ATOM 3554 C CA . PHE D 2 6 ? 42.145 21.795 17.815 1.00 45.07 306 PHE D CA 1
ATOM 3555 C C . PHE D 2 6 ? 43.277 22.811 17.846 1.00 44.57 306 PHE D C 1
ATOM 3556 O O . PHE D 2 6 ? 44.399 22.479 18.224 1.00 44.38 306 PHE D O 1
ATOM 3564 N N . GLN D 2 7 ? 42.984 24.043 17.443 1.00 43.55 307 GLN D N 1
ATOM 3565 C CA . GLN D 2 7 ? 44.003 25.081 17.431 1.00 44.35 307 GLN D CA 1
ATOM 3566 C C . GLN D 2 7 ? 44.131 25.827 18.744 1.00 44.17 307 GLN D C 1
ATOM 3567 O O . GLN D 2 7 ? 44.174 27.058 18.774 1.00 41.61 307 GLN D O 1
ATOM 3573 N N . SER D 2 8 ? 44.163 25.070 19.831 1.00 45.87 308 SER D N 1
ATOM 3574 C CA . SER D 2 8 ? 44.334 25.661 21.145 1.00 49.34 308 SER D CA 1
ATOM 3575 C C . SER D 2 8 ? 45.849 25.810 21.298 1.00 51.52 308 SER D C 1
ATOM 3576 O O . SER D 2 8 ? 46.615 25.227 20.530 1.00 49.83 308 SER D O 1
ATOM 3579 N N . GLY D 2 9 ? 46.275 26.596 22.276 1.00 54.46 309 GLY D N 1
ATOM 3580 C CA . GLY D 2 9 ? 47.690 26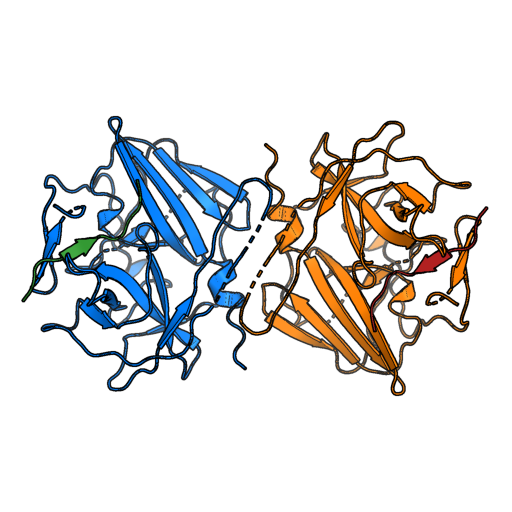.812 22.463 1.00 57.64 309 GLY D CA 1
ATOM 3581 C C . GLY D 2 9 ? 48.343 25.982 23.544 1.00 61.44 309 GLY D C 1
ATOM 3582 O O . GLY D 2 9 ? 47.687 25.259 24.301 1.00 60.59 309 GLY D O 1
ATOM 3583 N N . THR D 2 10 ? 49.661 26.105 23.618 1.00 65.61 310 THR D N 1
ATOM 3584 C CA . THR D 2 10 ? 50.448 25.363 24.592 1.00 69.42 310 THR D CA 1
ATOM 3585 C C . THR D 2 10 ? 50.145 25.783 26.030 1.00 71.09 310 THR D C 1
ATOM 3586 O O . THR D 2 10 ? 51.023 26.350 26.721 1.00 45.34 310 THR D O 1
#

Organism: Tobacco etch virus (NCBI:txid12227)

CATH classification: 2.40.10.10 (+1 more: 2.40.10.10)

Solvent-accessible surface area: 19619 Å² total

Nearest PDB structures (foldseek):
  1lvb-assembly1_A  TM=1.005E+00  e=1.707E-39  Tobacco etch virus
  1lvm-assembly1_A  TM=9.891E-01  e=9.052E-36  Tobacco etch virus
  1q31-assembly1_A  TM=9.901E-01  e=3.865E-33  Tobacco etch virus
  3mmg-assembly1_A  TM=9.128E-01  e=2.317E-22  Tobacco vein mottling virus
  3e90-assembly3_D  TM=6.292E-01  e=3.325E-04  West Nile virus

InterPro domains:
  IPR001205 RNA-directed RNA polymerase, C-terminal domain [PF00680] (2324-2733)
  IPR001456 Helper component proteinase [PF00851] (330-763)
  IPR001592 Potyvirus coat protein [PF00767] (2820-3053)
  IPR001650 Helicase, C-terminal domain-like [PF00271] (1409-1521)
  IPR001650 Helicase, C-terminal domain-like [PS51194] (1401-1564)
  IPR001650 Helicase, C-terminal domain-like [SM00490] (1424-1522)
  IPR001730 Potyvirus NIa protease (NIa-pro) domain [PF00863] (2037-2263)
  IPR001730 Potyvirus NIa protease (NIa-pro) domain [PR00966] (1870-1892)
  IPR001730 Potyvirus NIa protease (NIa-pro) domain [PR00966] (1898-1919)
  IPR001730 Potyvirus NIa protease (NIa-pro) domain [PR00966] (1982-2004)
  IPR001730 Potyvirus NIa protease (NIa-pro) domain [PR00966] (2006-2027)
  IPR001730 Potyvirus NIa protease (NIa-pro) domain [PR00966] (2040-2061)
  IPR001730 Potyvirus NIa protease (NIa-pro) domain [PR00966] (2114-2131)
  IPR001730 Potyvirus NIa protease (NIa-pro) domain [PR00966] (2176-2194)
  IPR001730 Potyvirus NIa protease (NIa-pro) domain [PR00966] (2197-2216)
  IPR001730 Potyvirus NIa protease (NIa-pro) domain [PS51436] (2038-2255)
  IPR002540 Peptidase S30, polyprotein P1, potyvirus [PF01577] (74-303)
  IPR002540 Peptidase S30, polyprotein P1, potyvirus [PS51871] (163-304)
  IPR007094 RNA-directed RNA polymerase, catalytic domain [PS50507] (2521-2641)
  IPR009003 Peptidase S1, PA clan [SSF50494] (2042-2277)

Foldseek 3Di:
DDDCCLFQQQKKWKWDQPPNDIDIEIWGFAFQKTHFFQQNFLDFAAKMWIQGPVGIDIDGHQQVWKWFDDPQAGTMTGPPPDDHDYHPAAEDAADPFFWKWWKYDDDDDPGDIIGDTDTWAADQPNQKIKDQTDDDPRHWHTFIAGPPPRHTFFTWDAAPLVRRITITGGCDHPVCQVVPVVNGDIDGNDHRDDQWDAGSNDIDGPRD/DDDDDDPDDD/DDDCCLFQQQKKWKWDQDPNDIDIEIWGFAFQKTHFFQQNQLDFAAKMWIGGPVGIDIGGHQQVFKWFDDPQAGTMTGPPPDDHDYHPAAEDAADAPFKKWWKYDDDDDPGDITFDIWHWAQDQPNQKIKTQTDDDPRHWHTFIATPPPRHTFFTWDAAPLVRRITITGGCDHCVCAVVDCVNGDIDGNDHNDDQWDAGSNDIGHVRD/DDDDDDPDDD

Secondary structure (DSSP, 8-state):
----HHHHTTEEEEEEEETTEEEEEEEEEETTEEEE-GGGGS--SEEEEEEETTEEEEES-GGG--EEPPTT---EE--TTSPPP-S---B----TT--EEE------S-----PPPB--EEETTTTEEEE-S---TT-TT-EEEETTT--EEEEEEEEETTSSSEEEEEPPTT--TTT-GGG---B-S-----S-EEETTEEE----/----HHHHTTEEEEEEEETTEEEEEEEEEETTEEEE-GGGGS--SEEEEEEETTEEEEES-GGG--EEPPTT---EE--TTSPPP-S---B----TT-EEEE------S--------EEEEE-TTSSEEEE-S---TT-TT-EEEETTT--EEEEEEEEETTSSSEEEEEPPTT--TTT-GGG---B-S----SS-EEETTEEE----/---EEE--B-/---EEE--B-